Protein AF-A0A7S2UFY1-F1 (afdb_monomer)

Nearest PDB structures (foldseek):
  1pcx-assembly1_A  TM=8.346E-01  e=2.227E-25  Saccharomyces cerevisiae
  1pd0-assembly1_A  TM=8.517E-01  e=1.506E-24  Saccharomyces cerevisiae
  8bsh-assembly1_C  TM=8.234E-01  e=2.771E-25  Saccharomyces cerevisiae
  1pd1-assembly1_A  TM=8.363E-01  e=1.680E-24  Saccharomyces cerevisiae
  6zga-assembly1_F  TM=8.173E-01  e=5.008E-24  Saccharomyces cerevisiae S288C

Mean predicted aligned error: 8.71 Å

Secondary structure (DSSP, 8-state):
-HHHHHHHHHHHHHHHHHHHTT----EEEEEES-SS-PPP--HHHHHHHHHHTT--EEEEEE-TTS-TTS-EETTHHHHHHHHHHHHHHHS-EEEEEEEEEEE-TTEEEEEESSTT-SSEEE--TTT-SS-EEEEEEEETT----EEEEEPTT-SPP---TTS--PPPEEEEEEEEEEEETTS-EEEEEEEEEEE--SSHHHHHHT--HHHHHHHHHHHHHHHHHH--STTHHHHHHHHHHHHHHHHHHHHHHHSGGGGS-TTS----GGGTTHHHHHHHHHHSTTTPPPPP--TT----SPPPPPHHHHHHHHHHHHT--TTTTTTTTS-EEEE-SS--TTTT-EEPPPPP-------S---HHHHHHHHHHT--EEPPPPEEPSSGGG--TT-EEEEE-SS-EEEEE-TT--HHHHHHHEEE---TT--S---EEEE-SSSHHHHHHHHHHHHHHH---S--SSS-----SS-PPEEEEEGGG--TT---HHHHHIIIII--SS--SSS--HHHHHHHHHHHH-

pLDDT: mean 83.51, std 14.77, range [32.06, 97.94]

Sequence (526 aa):
SKEDEMAGSFYATLGTECAQARVVMDIVVTTPSSSYRTTFLDVATLAELCRITCGKFKWLQSDAGCHRSLPCLANTHSQQLTEELLRSAVTFSGADAILKVRCSSGMQVKSFLPKVSPGVCVDNSLTMDSPELELSCVTAETCIPVILDHRVGGIPKRKDASGDYPDPMVYFQSALLYTTRWGQRRVRVTTLGIRTASTVSNVFRSADFGAITTLMTRRSIEMLSTSRDDGALTLARDSAVQHCTNLLASYRTRTAAKSSPSGQLILPEGLQLLPLFCMSLRKSPMFRQSMRQNASGIRTGRPSITADERAFYLHYGSLVSPAMAMAYVHPNVFDITKLHTKDGEWQTPQSQPQSHTHSASQSMQETAIMESALQPYVHLPKRTHPSISCLEDDGIYIIDDGLSLFLYIGKDCSEEARAELLEPFVPKDSSEESSLWVLSKGSDYGQRVHNMVDQLRLYSSLPSSTTSRVGRPTFPPLLLVDKRSIGPDVTDWKNNHINEVCMVDDASNEDRGYVEFLCALHRSIK

Foldseek 3Di:
DVVVVVLLVVLLVVLQVCLVVLHADADEAEFEPDDPDTDDDPLLSVLLSNQQQVHYYHYQYHPPCPPLLAFKAPCLRVVQVVVFVVCVVPFWKFAFKKKDKDKPPQKAWPDWPDCSHRHDWACPVPDDRHIMGTHSMDTLLFDIDIDMDTDPVGDDFDQDPVRDGDQDKMKMKMWMFTATPVRDTDIDIDMDIDGDDPAPLVVLQPDAPLSVLLRLLRVLLSQLVPDPDPCSLVCSLVVLLVVVLVVQLCCCPRDPVVPDDLPDRDDRPNCPCSLVLSLLSCLALQRDDFDDQDPVNDPPFAHGRDPNRNSVLSSCSNSDGSLLSCLQRAKWKAWLLDDDPQQLDKDFDDDDPPPDDDDDDQDPQNVLLVVLQRDIARHHHDTDGLAPVPDDQQTWIWIRSLQAIETEGHQNHDPVLVCLQWDQDDDPPDPDRGSHIHGDPPHPSSSSVVSVLVNLQQRDPGRGRPRDRSGRPGRHRYTYDYVNSADPPRDDVVVSCSNRRHSSQPDGPPGHHSVVSVVVSSVSSD

Organism: NCBI:txid420275

InterPro domains:
  IPR006900 Sec23/Sec24, helical domain [PF04815] (208-315)
  IPR012990 Sec23/Sec24, beta-sandwich [PF08033] (95-196)
  IPR029006 ADF-H/Gelsolin-like domain superfamily [G3DSA:3.40.20.10] (367-485)
  IPR036175 Sec23/Sec24 helical domain superfamily [SSF81811] (208-325)
  IPR036180 Gelsolin-like domain superfamily [SSF82754] (372-525)
  IPR036465 von Willebrand factor A-like domain superfamily [G3DSA:3.40.50.410] (3-63)
  IPR050550 SEC23/SEC24 family, SEC24 subfamily [PTHR13803] (7-525)

Radius of gyration: 25.25 Å; Cα contacts (8 Å, |Δi|>4): 888; chains: 1; bounding box: 56×60×79 Å

Structure (mmCIF, N/CA/C/O backbone):
data_AF-A0A7S2UFY1-F1
#
_entry.id   AF-A0A7S2UFY1-F1
#
loop_
_atom_site.group_PDB
_atom_site.id
_atom_site.type_symbol
_atom_site.label_atom_id
_atom_site.label_alt_id
_atom_site.label_comp_id
_atom_site.label_asym_id
_atom_site.label_entity_id
_atom_site.label_seq_id
_atom_site.pdbx_PDB_ins_code
_atom_sit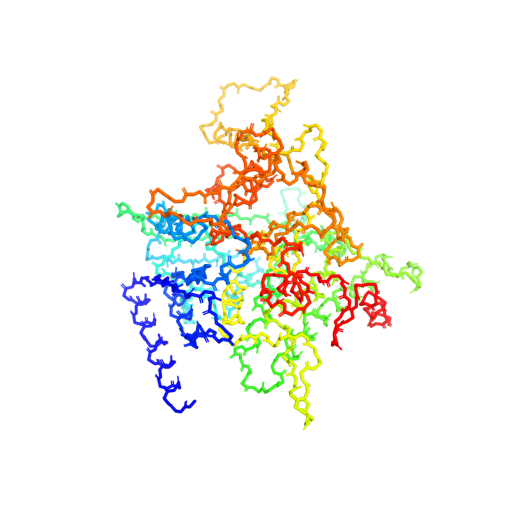e.Cartn_x
_atom_site.Cartn_y
_atom_site.Cartn_z
_atom_site.occupancy
_atom_site.B_iso_or_equiv
_atom_site.auth_seq_id
_atom_site.auth_comp_id
_atom_site.auth_asym_id
_atom_site.auth_atom_id
_atom_site.pdbx_PDB_model_num
ATOM 1 N N . SER A 1 1 ? 18.281 -17.855 16.725 1.00 71.12 1 SER A N 1
ATOM 2 C CA . SER A 1 1 ? 18.954 -19.037 17.305 1.00 71.12 1 SER A CA 1
ATOM 3 C C . SER A 1 1 ? 19.341 -19.985 16.165 1.00 71.12 1 SER A C 1
ATOM 5 O O . SER A 1 1 ? 18.921 -19.740 15.039 1.00 71.12 1 SER A O 1
ATOM 7 N N . LYS A 1 2 ? 20.138 -21.045 16.397 1.00 75.44 2 LYS A N 1
ATOM 8 C CA . LYS A 1 2 ? 20.368 -22.073 15.353 1.00 75.44 2 LYS A CA 1
ATOM 9 C C . LYS A 1 2 ? 19.072 -22.800 14.969 1.00 75.44 2 LYS A C 1
ATOM 11 O O . LYS A 1 2 ? 18.920 -23.200 13.824 1.00 75.44 2 LYS A O 1
ATOM 16 N N . GLU A 1 3 ? 18.154 -22.959 15.920 1.00 78.69 3 GLU A N 1
ATOM 17 C CA . GLU A 1 3 ? 16.839 -23.566 15.691 1.00 78.69 3 GLU A CA 1
ATOM 18 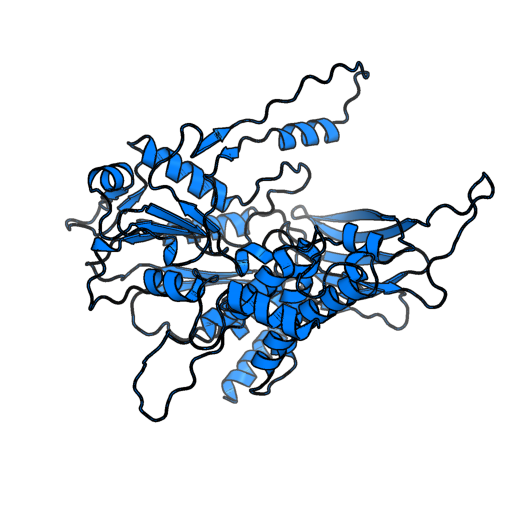C C . GLU A 1 3 ? 15.982 -22.696 14.768 1.00 78.69 3 GLU A C 1
ATOM 20 O O . GLU A 1 3 ? 15.413 -23.220 13.817 1.00 78.69 3 GLU A O 1
ATOM 25 N N . ASP A 1 4 ? 15.988 -21.374 14.962 1.00 77.75 4 ASP A N 1
ATOM 26 C CA . ASP A 1 4 ? 15.252 -20.433 14.103 1.00 77.75 4 ASP A CA 1
ATOM 27 C C . ASP A 1 4 ? 15.802 -20.443 12.667 1.00 77.75 4 ASP A C 1
ATOM 29 O O . ASP A 1 4 ? 15.047 -20.384 11.702 1.00 77.75 4 ASP A O 1
ATOM 33 N N . GLU A 1 5 ? 17.124 -20.562 12.504 1.00 80.31 5 GLU A N 1
ATOM 34 C CA . GLU A 1 5 ? 17.751 -20.661 11.180 1.00 80.31 5 GLU A CA 1
ATOM 35 C C . GLU A 1 5 ? 17.405 -21.988 10.484 1.00 80.31 5 GLU A C 1
ATOM 37 O O . GLU A 1 5 ? 17.118 -22.003 9.284 1.00 80.31 5 GLU A O 1
ATOM 42 N N . MET A 1 6 ? 17.361 -23.096 11.233 1.00 86.12 6 MET A N 1
ATOM 43 C CA . MET A 1 6 ? 16.893 -24.385 10.712 1.00 86.12 6 MET A CA 1
ATOM 44 C C . MET A 1 6 ? 15.412 -24.336 10.323 1.00 86.12 6 MET A C 1
ATOM 46 O O . MET A 1 6 ? 15.059 -24.833 9.254 1.00 86.12 6 MET A O 1
ATOM 50 N N . ALA A 1 7 ? 14.559 -23.716 11.144 1.00 84.00 7 ALA A N 1
ATOM 51 C CA . ALA A 1 7 ? 13.141 -23.543 10.848 1.00 84.00 7 ALA A CA 1
ATOM 52 C C . ALA A 1 7 ? 12.939 -22.691 9.586 1.00 84.00 7 ALA A C 1
ATOM 54 O O . ALA A 1 7 ? 12.259 -23.125 8.657 1.00 84.00 7 ALA A O 1
ATOM 55 N N . GLY A 1 8 ? 13.595 -21.530 9.495 1.00 85.31 8 GLY A N 1
ATOM 56 C CA . GLY A 1 8 ? 13.540 -20.675 8.308 1.00 85.31 8 GLY A CA 1
ATOM 57 C C . GLY A 1 8 ? 13.993 -21.400 7.035 1.00 85.31 8 GLY A C 1
ATOM 58 O O . GLY A 1 8 ? 13.327 -21.323 6.003 1.00 85.31 8 GLY A O 1
ATOM 59 N N . SER A 1 9 ? 15.079 -22.176 7.118 1.00 87.62 9 SER A N 1
ATOM 60 C CA . SER A 1 9 ? 15.572 -23.000 6.004 1.00 87.62 9 SER A CA 1
ATOM 61 C C . SER A 1 9 ? 14.579 -24.096 5.593 1.00 87.62 9 SER A C 1
ATOM 63 O O . SER A 1 9 ? 14.335 -24.302 4.400 1.00 87.62 9 SER A O 1
ATOM 65 N N . PHE A 1 10 ? 13.954 -24.764 6.568 1.00 93.44 10 PHE A N 1
ATOM 66 C CA . PHE A 1 10 ? 12.916 -25.762 6.319 1.00 93.44 10 PHE A CA 1
ATOM 67 C C . PHE A 1 10 ? 11.737 -25.160 5.545 1.00 93.44 10 PHE A C 1
ATOM 69 O O . PHE A 1 10 ? 11.362 -25.691 4.503 1.00 93.44 10 PHE A O 1
ATOM 76 N N . TYR A 1 11 ? 11.194 -24.024 5.995 1.00 91.75 11 TYR A N 1
ATOM 77 C CA . TYR A 1 11 ? 10.049 -23.389 5.334 1.00 91.75 11 TYR A CA 1
ATOM 78 C C . TYR A 1 11 ? 10.388 -22.819 3.953 1.00 91.75 11 TYR A C 1
ATOM 80 O O . TYR A 1 11 ? 9.567 -22.913 3.041 1.00 91.75 11 TYR A O 1
ATOM 88 N N . ALA A 1 12 ? 11.599 -22.291 3.755 1.00 87.44 12 ALA A N 1
ATOM 89 C CA . ALA A 1 12 ? 12.063 -21.865 2.434 1.00 87.44 12 ALA A CA 1
ATOM 90 C C . ALA A 1 12 ? 12.179 -23.051 1.455 1.00 87.44 12 ALA A C 1
ATOM 92 O O . ALA A 1 12 ? 11.774 -22.953 0.291 1.00 87.44 12 ALA A O 1
ATOM 93 N N . THR A 1 13 ? 12.685 -24.190 1.939 1.00 91.62 13 THR A N 1
ATOM 94 C CA . THR A 1 13 ? 12.785 -25.433 1.158 1.00 91.62 13 THR A CA 1
ATOM 95 C C . THR A 1 13 ? 11.396 -25.967 0.818 1.00 91.62 13 THR A C 1
ATOM 97 O O . THR A 1 13 ? 11.092 -26.165 -0.357 1.00 91.62 13 THR A O 1
ATOM 100 N N . LEU A 1 14 ? 10.511 -26.074 1.815 1.00 93.88 14 LEU A N 1
ATOM 101 C CA . LEU A 1 14 ? 9.118 -26.486 1.633 1.00 93.88 14 LEU A CA 1
ATOM 102 C C . LEU A 1 14 ? 8.387 -25.588 0.629 1.00 93.88 14 LEU A C 1
ATOM 104 O O . LEU A 1 14 ? 7.669 -26.085 -0.235 1.00 93.88 14 LEU A O 1
ATOM 108 N N . GLY A 1 15 ? 8.578 -24.269 0.712 1.00 91.12 15 GLY A N 1
ATOM 109 C CA . GLY A 1 15 ? 7.990 -23.322 -0.233 1.00 91.12 15 GLY A CA 1
ATOM 110 C C . GLY A 1 15 ? 8.458 -23.561 -1.664 1.00 91.12 15 GLY A C 1
ATOM 111 O O . GLY A 1 15 ? 7.644 -23.535 -2.585 1.00 91.12 15 GLY A O 1
ATOM 112 N N . THR A 1 16 ? 9.745 -23.858 -1.847 1.00 89.12 16 THR A N 1
ATOM 113 C CA . THR A 1 16 ? 10.322 -24.176 -3.161 1.00 89.12 16 THR A CA 1
ATOM 114 C C . THR A 1 16 ? 9.762 -25.486 -3.719 1.00 89.12 16 THR A C 1
ATOM 116 O O . THR A 1 16 ? 9.344 -25.527 -4.875 1.00 89.12 16 THR A O 1
ATOM 119 N N . GLU A 1 17 ? 9.683 -26.537 -2.900 1.00 93.00 17 GLU A N 1
ATOM 120 C CA . GLU A 1 17 ? 9.090 -27.828 -3.278 1.00 93.00 17 GLU A CA 1
ATOM 121 C C . GLU A 1 17 ? 7.604 -27.684 -3.637 1.00 93.00 17 GLU A C 1
ATOM 123 O O . GLU A 1 17 ? 7.153 -28.181 -4.671 1.00 93.00 17 GLU A O 1
ATOM 128 N N . CYS A 1 18 ? 6.845 -26.930 -2.836 1.00 93.44 18 CYS A N 1
ATOM 129 C CA . CYS A 1 18 ? 5.445 -26.621 -3.113 1.00 93.44 18 CYS A CA 1
ATOM 130 C C . CYS A 1 18 ? 5.294 -25.849 -4.427 1.00 93.44 18 CYS A C 1
ATOM 132 O O . CYS A 1 18 ? 4.435 -26.188 -5.238 1.00 93.44 18 CYS A O 1
ATOM 134 N N . ALA A 1 19 ? 6.141 -24.847 -4.675 1.00 89.44 19 ALA A N 1
ATOM 135 C CA . ALA A 1 19 ? 6.107 -24.076 -5.913 1.00 89.44 19 ALA A CA 1
ATOM 136 C C . ALA A 1 19 ? 6.390 -24.943 -7.153 1.00 89.44 19 ALA A C 1
ATOM 138 O O . ALA A 1 19 ? 5.696 -24.817 -8.165 1.00 89.44 19 ALA A O 1
ATOM 139 N N . GLN A 1 20 ? 7.346 -25.873 -7.062 1.00 89.38 20 GLN A N 1
ATOM 140 C CA . GLN A 1 20 ? 7.629 -26.856 -8.117 1.00 89.38 20 GLN A CA 1
ATOM 141 C C . GLN A 1 20 ? 6.455 -27.816 -8.338 1.00 89.38 20 GLN A C 1
ATOM 143 O O . GLN A 1 20 ? 6.108 -28.123 -9.477 1.00 89.38 20 GLN A O 1
ATOM 148 N N . ALA A 1 21 ? 5.791 -28.233 -7.260 1.00 92.69 21 ALA A N 1
ATOM 149 C CA . ALA A 1 21 ? 4.595 -29.070 -7.304 1.00 92.69 21 ALA A CA 1
ATOM 150 C C . ALA A 1 21 ? 3.307 -28.301 -7.670 1.00 92.69 21 ALA A C 1
ATOM 152 O O . ALA A 1 21 ? 2.229 -28.895 -7.690 1.00 92.69 21 ALA A O 1
ATOM 153 N N . ARG A 1 22 ? 3.396 -26.992 -7.957 1.00 91.75 22 ARG A N 1
ATOM 154 C CA . ARG A 1 22 ? 2.255 -26.093 -8.229 1.00 91.75 22 ARG A CA 1
ATOM 155 C C . ARG A 1 22 ? 1.227 -26.045 -7.090 1.00 91.75 22 ARG A C 1
ATOM 157 O O . ARG A 1 22 ? 0.032 -25.864 -7.321 1.00 91.75 22 ARG A O 1
ATOM 164 N N . VAL A 1 23 ? 1.705 -26.170 -5.856 1.00 93.44 23 VAL A N 1
ATOM 165 C CA . VAL A 1 23 ? 0.931 -26.039 -4.619 1.00 93.44 23 VAL A CA 1
ATOM 166 C C . VAL A 1 23 ? 1.014 -24.599 -4.109 1.00 93.44 23 VAL A C 1
ATOM 168 O O . VAL A 1 23 ? 2.062 -23.954 -4.176 1.00 93.44 23 VAL A O 1
ATOM 171 N N . VAL A 1 24 ? -0.116 -24.103 -3.605 1.00 92.69 24 VAL A N 1
ATOM 172 C CA . VAL A 1 24 ? -0.292 -22.761 -3.035 1.00 92.69 24 VAL A CA 1
ATOM 173 C C . VAL A 1 24 ? -0.599 -22.904 -1.550 1.00 92.69 24 VAL A C 1
ATOM 175 O O . VAL A 1 24 ? -1.444 -23.725 -1.193 1.00 92.69 24 VAL A O 1
ATOM 178 N N . MET A 1 25 ? 0.049 -22.105 -0.702 1.00 92.94 25 MET A N 1
ATOM 179 C CA . MET A 1 25 ? -0.190 -22.102 0.742 1.00 92.94 25 MET A CA 1
ATOM 180 C C . MET A 1 25 ? -0.804 -20.774 1.187 1.00 92.94 25 MET A C 1
ATOM 182 O O . MET A 1 25 ? -0.148 -19.735 1.134 1.00 92.94 25 MET A O 1
ATOM 186 N N . ASP A 1 26 ? -2.047 -20.831 1.665 1.00 92.44 26 ASP A N 1
ATOM 187 C CA . ASP A 1 26 ? -2.702 -19.734 2.380 1.00 92.44 26 ASP A CA 1
ATOM 188 C C . ASP A 1 26 ? -2.664 -20.034 3.885 1.00 92.44 26 ASP A C 1
ATOM 190 O O . ASP A 1 26 ? -3.087 -21.108 4.318 1.00 92.44 26 ASP A O 1
ATOM 194 N N . ILE A 1 27 ? -2.190 -19.085 4.693 1.00 93.88 27 ILE A N 1
ATOM 195 C CA . ILE A 1 27 ? -2.135 -19.209 6.155 1.00 93.88 27 ILE A CA 1
ATOM 196 C C . ILE A 1 27 ? -3.019 -18.134 6.776 1.00 93.88 27 ILE A C 1
ATOM 198 O O . ILE A 1 27 ? -2.859 -16.947 6.497 1.00 93.88 27 ILE A O 1
ATOM 202 N N . VAL A 1 28 ? -3.927 -18.551 7.658 1.00 92.69 28 VAL A N 1
ATOM 203 C CA . VAL A 1 28 ? -4.749 -17.654 8.476 1.00 92.69 28 VAL A CA 1
ATOM 204 C C . VAL A 1 28 ? -4.402 -17.883 9.939 1.00 92.69 28 VAL A C 1
ATOM 206 O O . VAL A 1 28 ? -4.636 -18.967 10.469 1.00 92.69 28 VAL A O 1
ATOM 209 N N . VAL A 1 29 ? -3.847 -16.863 10.591 1.00 91.00 29 VAL A N 1
ATOM 210 C CA . VAL A 1 29 ? -3.517 -16.888 12.017 1.00 91.00 29 VAL A CA 1
ATOM 211 C C . VAL A 1 29 ? -4.477 -15.985 12.772 1.00 91.00 29 VAL A C 1
ATOM 213 O O . VAL A 1 29 ? -4.615 -14.807 12.446 1.00 91.00 29 VAL A O 1
ATOM 216 N N . THR A 1 30 ? -5.114 -16.529 13.804 1.00 87.44 30 THR A N 1
ATOM 217 C CA . THR A 1 30 ? -5.972 -15.776 14.722 1.00 87.44 30 THR A CA 1
ATOM 218 C C . THR A 1 30 ? -5.277 -15.635 16.069 1.00 87.44 30 THR A C 1
ATOM 220 O O . THR A 1 30 ? -4.948 -16.647 16.691 1.00 87.44 30 THR A O 1
ATOM 223 N N . THR A 1 31 ? -5.088 -14.411 16.554 1.00 83.25 31 THR A N 1
ATOM 224 C CA . THR A 1 31 ? -4.544 -14.162 17.899 1.00 83.25 31 THR A CA 1
ATOM 225 C C . THR A 1 31 ? -5.520 -13.358 18.742 1.00 83.25 31 THR A C 1
ATOM 227 O O . THR A 1 31 ? -6.131 -12.429 18.216 1.00 83.25 31 THR A O 1
ATOM 230 N N . PRO A 1 32 ? -5.653 -13.634 20.049 1.00 75.31 32 PRO A N 1
ATOM 231 C CA . PRO A 1 32 ? -6.373 -12.731 20.933 1.00 75.31 32 PRO A CA 1
ATOM 232 C C . PRO A 1 32 ? -5.629 -11.391 21.019 1.00 75.31 32 PRO A C 1
ATOM 234 O O . PRO A 1 32 ? -4.409 -11.348 21.151 1.00 75.31 32 PRO A O 1
ATOM 237 N N . SER A 1 33 ? -6.379 -10.296 20.975 1.00 64.44 33 SER A N 1
ATOM 238 C CA . SER A 1 33 ? -5.911 -8.935 21.239 1.00 64.44 33 SER A CA 1
ATOM 239 C C . SER A 1 33 ? -5.669 -8.705 22.735 1.00 64.44 33 SER A C 1
ATOM 241 O O . SER A 1 33 ? -5.077 -7.693 23.112 1.00 64.44 33 S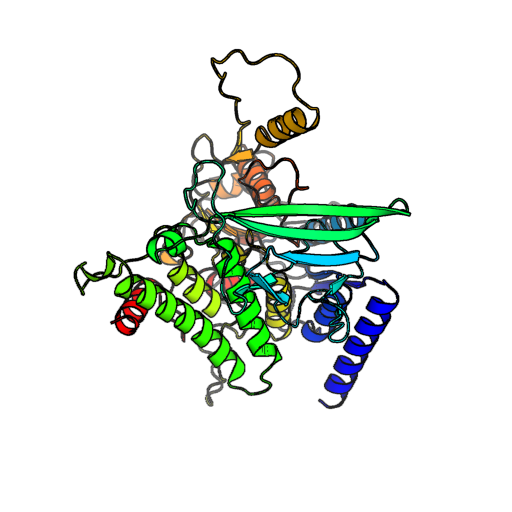ER A O 1
ATOM 243 N N . SER A 1 34 ? -6.143 -9.608 23.603 1.00 50.75 34 SER A N 1
ATOM 244 C CA . SER A 1 34 ? -5.975 -9.491 25.046 1.00 50.75 34 SER A CA 1
ATOM 245 C C . SER A 1 34 ? -4.596 -9.974 25.473 1.00 50.75 34 SER A C 1
ATOM 247 O O . SER A 1 34 ? -4.315 -11.173 25.402 1.00 50.75 34 SER A O 1
ATOM 249 N N . SER A 1 35 ? -3.805 -9.041 25.996 1.00 47.47 35 SER A N 1
ATOM 250 C CA . SER A 1 35 ? -2.604 -9.192 26.831 1.00 47.47 35 SER A CA 1
ATOM 251 C C . SER A 1 35 ? -1.398 -8.493 26.224 1.00 47.47 35 SER A C 1
ATOM 253 O O . SER A 1 35 ? -1.102 -8.608 25.042 1.00 47.47 35 SER A O 1
ATOM 255 N N . TYR A 1 36 ? -0.660 -7.828 27.109 1.00 46.97 36 TYR A N 1
ATOM 256 C CA . TYR A 1 36 ? 0.597 -7.092 26.944 1.00 46.97 36 TYR A CA 1
ATOM 257 C C . TYR A 1 36 ? 1.738 -7.809 26.182 1.00 46.97 36 TYR A C 1
ATOM 259 O O . TYR A 1 36 ? 2.848 -7.278 26.113 1.00 46.97 36 TYR A O 1
ATOM 267 N N . ARG A 1 37 ? 1.505 -9.008 25.637 1.00 50.41 37 ARG A N 1
ATOM 268 C CA . ARG A 1 37 ? 2.393 -9.750 24.741 1.00 50.41 37 ARG A CA 1
ATOM 269 C C . ARG A 1 37 ? 1.539 -10.569 23.778 1.00 50.41 37 ARG A C 1
ATOM 271 O O . ARG A 1 37 ? 0.913 -11.539 24.197 1.00 50.41 37 ARG A O 1
ATOM 278 N N . THR A 1 38 ? 1.556 -10.217 22.497 1.00 59.25 38 THR A N 1
ATOM 279 C CA . THR A 1 38 ? 1.256 -11.201 21.459 1.00 59.25 38 THR A CA 1
ATOM 280 C C . THR A 1 38 ? 2.284 -12.323 21.597 1.00 59.25 38 THR A C 1
ATOM 282 O O . THR A 1 38 ? 3.482 -12.070 21.765 1.00 59.25 38 THR A O 1
ATOM 285 N N . THR A 1 39 ? 1.827 -13.574 21.623 1.00 73.25 39 THR A N 1
ATOM 286 C CA . THR A 1 39 ? 2.746 -14.707 21.498 1.00 73.25 39 THR A CA 1
ATOM 287 C C . THR A 1 39 ? 3.491 -14.538 20.183 1.00 73.25 39 THR A C 1
ATOM 289 O O . THR A 1 39 ? 2.858 -14.270 19.166 1.00 73.25 39 THR A O 1
ATOM 292 N N . PHE A 1 40 ? 4.818 -14.654 20.219 1.00 84.75 40 PHE A N 1
ATOM 293 C CA . PHE A 1 40 ? 5.636 -14.568 19.015 1.00 84.75 40 PHE A CA 1
ATOM 294 C C . PHE A 1 40 ? 5.178 -15.628 18.006 1.00 84.75 40 PHE A C 1
ATOM 296 O O . PHE A 1 40 ? 5.108 -16.809 18.351 1.00 84.75 40 PHE A O 1
ATOM 303 N N . LEU A 1 41 ? 4.820 -15.190 16.800 1.00 88.31 41 LEU A N 1
ATOM 304 C CA . LEU A 1 41 ? 4.253 -16.036 15.745 1.00 88.31 41 LEU A CA 1
ATOM 305 C C . LEU A 1 41 ? 5.281 -16.450 14.692 1.00 88.31 41 LEU A C 1
ATOM 307 O O . LEU A 1 41 ? 5.020 -17.380 13.934 1.00 88.31 41 LEU A O 1
ATOM 311 N N . ASP A 1 42 ? 6.404 -15.737 14.622 1.00 90.56 42 ASP A N 1
ATOM 312 C CA . ASP A 1 42 ? 7.354 -15.810 13.515 1.00 90.56 42 ASP A CA 1
ATOM 313 C C . ASP A 1 42 ? 6.684 -15.570 12.148 1.00 90.56 42 ASP A C 1
ATOM 315 O O . ASP A 1 42 ? 6.778 -16.359 11.201 1.00 90.56 42 ASP A O 1
ATOM 319 N N . VAL A 1 43 ? 5.976 -14.438 12.042 1.00 92.69 43 VAL A N 1
ATOM 320 C CA . VAL A 1 43 ? 5.288 -14.027 10.807 1.00 92.69 43 VAL A CA 1
ATOM 321 C C . VAL A 1 43 ? 6.255 -13.961 9.626 1.00 92.69 43 VAL A C 1
ATOM 323 O O . VAL A 1 43 ? 5.858 -14.273 8.508 1.00 92.69 43 VAL A O 1
ATOM 326 N N . ALA A 1 44 ? 7.519 -13.591 9.851 1.00 90.75 44 ALA A N 1
ATOM 327 C CA . ALA A 1 44 ? 8.520 -13.489 8.791 1.00 90.75 44 ALA A CA 1
ATOM 328 C C . ALA A 1 44 ? 8.690 -14.816 8.036 1.00 90.75 44 ALA A C 1
ATOM 330 O O . ALA A 1 44 ? 8.660 -14.829 6.805 1.00 90.75 44 ALA A O 1
ATOM 331 N N . THR A 1 45 ? 8.794 -15.926 8.765 1.00 91.19 45 THR A N 1
ATOM 332 C CA . THR A 1 45 ? 8.959 -17.262 8.186 1.00 91.19 45 THR A CA 1
ATOM 333 C C . THR A 1 45 ? 7.677 -17.758 7.509 1.00 91.19 45 THR A C 1
ATOM 335 O O . THR A 1 45 ? 7.709 -18.237 6.373 1.00 91.19 45 THR A O 1
ATOM 338 N N . LEU A 1 46 ? 6.521 -17.608 8.165 1.00 93.25 46 LEU A N 1
ATOM 339 C CA . LEU A 1 46 ? 5.237 -18.088 7.632 1.00 93.25 46 LEU A CA 1
ATOM 340 C C . LEU A 1 46 ? 4.772 -17.292 6.401 1.00 93.25 46 LEU A C 1
ATOM 342 O O . LEU A 1 46 ? 4.245 -17.859 5.438 1.00 93.25 46 LEU A O 1
ATOM 346 N N . ALA A 1 47 ? 4.976 -15.976 6.412 1.00 92.00 47 ALA A N 1
ATOM 347 C CA . ALA A 1 47 ? 4.612 -15.104 5.304 1.00 92.00 47 ALA A CA 1
ATOM 348 C C . ALA A 1 47 ? 5.495 -15.346 4.071 1.00 92.00 47 ALA A C 1
ATOM 350 O O . ALA A 1 47 ? 5.018 -15.218 2.941 1.00 92.00 47 ALA A O 1
ATOM 351 N N . GLU A 1 48 ? 6.754 -15.742 4.274 1.00 89.12 48 GLU A N 1
ATOM 352 C CA . GLU A 1 48 ? 7.666 -16.114 3.193 1.00 89.12 48 GLU A CA 1
ATOM 353 C C . GLU A 1 48 ? 7.215 -17.393 2.473 1.00 89.12 48 GLU A C 1
ATOM 355 O O . GLU A 1 48 ? 7.198 -17.427 1.241 1.00 89.12 48 GLU A O 1
ATOM 360 N N . LEU A 1 49 ? 6.744 -18.407 3.211 1.00 92.00 49 LEU A N 1
ATOM 361 C CA . LEU A 1 49 ? 6.150 -19.614 2.620 1.00 92.00 49 LEU A CA 1
ATOM 362 C C . LEU A 1 49 ? 4.953 -19.271 1.715 1.00 92.00 49 LEU A C 1
ATOM 364 O O . LEU A 1 49 ? 4.865 -19.748 0.577 1.00 92.00 49 LEU A O 1
ATOM 368 N N . CYS A 1 50 ? 4.048 -18.416 2.200 1.00 92.56 50 CYS A N 1
ATOM 369 C CA . CYS A 1 50 ? 2.898 -17.955 1.418 1.00 92.56 50 CYS A CA 1
ATOM 370 C C . CYS A 1 50 ? 3.365 -17.209 0.160 1.00 92.56 50 CYS A C 1
ATOM 372 O O . CYS A 1 50 ? 2.892 -17.471 -0.943 1.00 92.56 50 CYS A O 1
ATOM 374 N N . ARG A 1 51 ? 4.356 -16.322 0.298 1.00 90.25 51 ARG A N 1
ATOM 375 C CA . ARG A 1 51 ? 4.890 -15.521 -0.808 1.00 90.25 51 ARG A CA 1
ATOM 376 C C . ARG A 1 51 ? 5.501 -16.383 -1.919 1.00 90.25 51 ARG A C 1
ATOM 378 O O . ARG A 1 51 ? 5.175 -16.169 -3.088 1.00 90.25 51 ARG A O 1
ATOM 385 N N . ILE A 1 52 ? 6.358 -17.352 -1.577 1.00 88.19 52 ILE A N 1
ATOM 386 C CA . ILE A 1 52 ? 7.010 -18.250 -2.552 1.00 88.19 52 ILE A CA 1
ATOM 387 C C . ILE A 1 52 ? 5.956 -19.051 -3.327 1.00 88.19 52 ILE A C 1
ATOM 389 O O . ILE A 1 52 ? 6.017 -19.154 -4.551 1.00 88.19 52 ILE A O 1
ATOM 393 N N . THR A 1 53 ? 4.942 -19.553 -2.625 1.00 91.50 53 THR A N 1
ATOM 394 C CA . THR A 1 53 ? 3.869 -20.374 -3.206 1.00 91.50 53 THR A CA 1
ATOM 395 C C . THR A 1 53 ? 2.739 -19.560 -3.850 1.00 91.50 53 THR A C 1
ATOM 397 O O . THR A 1 53 ? 1.756 -20.137 -4.311 1.00 91.50 53 THR A O 1
ATOM 400 N N . CYS A 1 54 ? 2.877 -18.230 -3.942 1.00 91.69 54 CYS A N 1
ATOM 401 C CA . CYS A 1 54 ? 1.865 -17.301 -4.469 1.00 91.69 54 CYS A CA 1
ATOM 402 C C . CYS A 1 54 ? 0.532 -17.290 -3.687 1.00 91.69 54 CYS A C 1
ATOM 404 O O . CYS A 1 54 ? -0.499 -16.906 -4.243 1.00 91.69 54 CYS A O 1
ATOM 406 N N . GLY A 1 55 ? 0.547 -17.726 -2.428 1.00 90.44 55 GLY A N 1
ATOM 407 C CA . GLY A 1 55 ? -0.591 -17.683 -1.514 1.00 90.44 55 GLY A CA 1
ATOM 408 C C . GLY A 1 55 ? -0.620 -16.425 -0.645 1.00 90.44 55 GLY A C 1
ATOM 409 O O . GLY A 1 55 ? 0.076 -15.439 -0.908 1.00 90.44 55 GLY A O 1
ATOM 410 N N . LYS A 1 56 ? -1.458 -16.447 0.392 1.00 88.94 56 LYS A N 1
ATOM 411 C CA . LYS A 1 56 ? -1.771 -15.297 1.250 1.00 88.94 56 LYS A CA 1
ATOM 412 C C . LYS A 1 56 ? -1.504 -15.588 2.723 1.00 88.94 56 LYS A C 1
ATOM 414 O O . LYS A 1 56 ? -1.989 -16.582 3.256 1.00 88.94 56 LYS A O 1
ATOM 419 N N . PHE A 1 57 ? -0.829 -14.662 3.404 1.00 92.81 57 PHE A N 1
ATOM 420 C CA . PHE A 1 57 ? -0.696 -14.679 4.860 1.00 92.81 57 PHE A CA 1
ATOM 421 C C . PHE A 1 57 ? -1.664 -13.684 5.507 1.00 92.81 57 PHE A C 1
ATOM 423 O O . PHE A 1 57 ? -1.557 -12.476 5.296 1.00 92.81 57 PHE A O 1
ATOM 430 N N . LYS A 1 58 ? -2.605 -14.168 6.317 1.00 91.38 58 LYS A N 1
ATOM 431 C CA . LYS A 1 58 ? -3.632 -13.350 6.974 1.00 91.38 58 LYS A CA 1
ATOM 432 C C . LYS A 1 58 ? -3.457 -13.420 8.481 1.00 91.38 58 LYS A C 1
ATOM 434 O O . LYS A 1 58 ? -3.456 -14.508 9.052 1.00 91.38 58 LYS A O 1
ATOM 439 N N . TRP A 1 59 ? -3.359 -12.260 9.119 1.00 90.44 59 TRP A N 1
ATOM 440 C CA . TRP A 1 59 ? -3.295 -12.150 10.570 1.00 90.44 59 TRP A CA 1
ATOM 441 C C . TRP A 1 59 ? -4.536 -11.425 11.081 1.00 90.44 59 TRP A C 1
ATOM 443 O O . TRP A 1 59 ? -4.755 -10.253 10.790 1.00 90.44 59 TRP A O 1
ATOM 453 N N . LEU A 1 60 ? -5.364 -12.165 11.809 1.00 88.62 60 LEU A N 1
ATOM 454 C CA . LEU A 1 60 ? -6.626 -11.720 12.376 1.00 88.62 60 LEU A CA 1
ATOM 455 C C . LEU A 1 60 ? -6.446 -11.538 13.882 1.00 88.62 60 LEU A C 1
ATOM 457 O O . LEU A 1 60 ? -6.171 -12.495 14.610 1.00 88.62 60 LEU A O 1
ATOM 461 N N . GLN A 1 61 ? -6.601 -10.311 14.360 1.00 79.38 61 GLN A N 1
ATOM 462 C CA . GLN A 1 61 ? -6.590 -10.027 15.789 1.00 79.38 61 GLN A CA 1
ATOM 463 C C . GLN A 1 61 ? -8.029 -10.047 16.305 1.00 79.38 61 GLN A C 1
ATOM 465 O O . GLN A 1 61 ? -8.906 -9.351 15.799 1.00 79.38 61 GLN A O 1
ATOM 470 N N . SER A 1 62 ? -8.291 -10.906 17.284 1.00 73.25 62 SER A N 1
ATOM 471 C CA . SER A 1 62 ? -9.598 -11.040 17.913 1.00 73.25 62 SER A CA 1
ATOM 472 C C . SER A 1 62 ? -9.683 -10.135 19.132 1.00 73.25 62 SER A C 1
ATOM 474 O O . SER A 1 62 ? -8.936 -10.330 20.085 1.00 73.25 62 SER A O 1
ATOM 476 N N . ASP A 1 63 ? -10.647 -9.219 19.169 1.00 64.88 63 ASP A N 1
ATOM 477 C CA . ASP A 1 63 ? -10.933 -8.349 20.323 1.00 64.88 63 ASP A CA 1
ATOM 478 C C . ASP A 1 63 ? -11.470 -9.117 21.560 1.00 64.88 63 ASP A C 1
ATOM 480 O O . ASP A 1 63 ? -11.949 -8.502 22.505 1.00 64.88 63 ASP A O 1
ATOM 484 N N . ALA A 1 64 ? -11.345 -10.455 21.613 1.00 49.84 64 ALA A N 1
ATOM 485 C CA . ALA A 1 64 ? -11.860 -11.365 22.650 1.00 49.84 64 ALA A CA 1
ATOM 486 C C . ALA A 1 64 ? -11.422 -11.082 24.108 1.00 49.84 64 ALA A C 1
ATOM 488 O O . ALA A 1 64 ? -11.759 -11.845 25.010 1.00 49.84 64 ALA A O 1
ATOM 489 N N . GLY A 1 65 ? -10.708 -9.990 24.367 1.00 48.94 65 GLY A N 1
ATOM 490 C CA . GLY A 1 65 ? -10.478 -9.498 25.716 1.00 48.94 65 GLY A CA 1
ATOM 491 C C . GLY A 1 65 ? -9.847 -8.112 25.769 1.00 48.94 65 GLY A C 1
ATOM 492 O O . GLY A 1 65 ? -8.989 -7.880 26.623 1.00 48.94 65 GLY A O 1
ATOM 493 N N . CYS A 1 66 ? -10.274 -7.163 24.921 1.00 46.97 66 CYS A N 1
ATOM 494 C CA . CYS A 1 66 ? -10.285 -5.786 25.425 1.00 46.97 66 CYS A CA 1
ATOM 495 C C . CYS A 1 66 ? -11.059 -5.836 26.750 1.00 46.97 66 CYS A C 1
ATOM 497 O O . CYS A 1 66 ? -12.104 -6.488 26.811 1.00 46.97 66 CYS A O 1
ATOM 499 N N . HIS A 1 67 ? -10.474 -5.307 27.834 1.00 49.09 67 HIS A N 1
ATOM 500 C CA . HIS A 1 67 ? -11.067 -5.353 29.174 1.00 49.09 67 HIS A CA 1
ATOM 501 C C . HIS A 1 67 ? -12.581 -5.146 29.076 1.00 49.09 67 HIS A C 1
ATOM 503 O O . HIS A 1 67 ? -13.006 -4.303 28.289 1.00 49.09 67 HIS A O 1
ATOM 509 N N . ARG A 1 68 ? -13.390 -5.848 29.887 1.00 54.56 68 ARG A N 1
ATOM 510 C CA . ARG A 1 68 ? -14.853 -5.635 29.970 1.00 54.56 68 ARG A CA 1
ATOM 511 C C . ARG A 1 68 ? -15.263 -4.143 30.002 1.00 54.56 68 ARG A C 1
ATOM 513 O O . ARG A 1 68 ? -16.407 -3.836 29.705 1.00 54.56 68 ARG A O 1
ATOM 520 N N . SER A 1 69 ? -14.341 -3.232 30.324 1.00 57.78 69 SER A N 1
ATOM 521 C CA . SER A 1 69 ? -14.476 -1.777 30.345 1.00 57.78 69 SER A CA 1
ATOM 522 C C . SER A 1 69 ? -14.319 -1.004 29.016 1.00 57.78 69 SER A C 1
ATOM 524 O O . SER A 1 69 ? -14.656 0.175 29.024 1.00 57.78 69 SER A O 1
ATOM 526 N N . LEU A 1 70 ? -13.783 -1.560 27.914 1.00 69.25 70 LEU A N 1
ATOM 527 C CA . LEU A 1 70 ? -13.586 -0.803 26.658 1.00 69.25 70 LEU A CA 1
ATOM 528 C C . LEU A 1 70 ? -14.612 -1.178 25.570 1.00 69.25 70 LEU A C 1
ATOM 530 O O . LEU A 1 70 ? -14.743 -2.362 25.252 1.00 69.25 70 LEU A O 1
ATOM 534 N N . PRO A 1 71 ? -15.286 -0.189 24.947 1.00 73.31 71 PRO A N 1
ATOM 535 C CA . PRO A 1 71 ? -16.145 -0.398 23.788 1.00 73.31 71 PRO A CA 1
ATOM 536 C C . PRO A 1 71 ? -15.423 -1.071 22.616 1.00 73.31 71 PRO A C 1
ATOM 538 O O . PRO A 1 71 ? -14.346 -0.640 22.200 1.00 73.31 71 PRO A O 1
ATOM 541 N N . CYS A 1 72 ? -16.041 -2.088 22.020 1.00 78.31 72 CYS A N 1
ATOM 542 C CA . CYS A 1 72 ? -15.610 -2.638 20.735 1.00 78.31 72 CYS A CA 1
ATOM 543 C C . CYS A 1 72 ? -16.808 -2.953 19.839 1.00 78.31 72 CYS A C 1
ATOM 545 O O . CYS A 1 72 ? -17.941 -3.070 20.309 1.00 78.31 72 CYS A O 1
ATOM 547 N N . LEU A 1 73 ? -16.562 -3.064 18.532 1.00 82.06 73 LEU A N 1
ATOM 548 C CA . LEU A 1 73 ? -17.613 -3.453 17.601 1.00 82.06 73 LEU A CA 1
ATOM 549 C C . LEU A 1 73 ? -17.829 -4.964 17.648 1.00 82.06 73 LEU A C 1
ATOM 551 O O . LEU A 1 73 ? -16.889 -5.757 17.565 1.00 82.06 73 LEU A O 1
ATOM 555 N N . ALA A 1 74 ? -19.089 -5.359 17.776 1.00 80.75 74 ALA A N 1
ATOM 556 C CA . ALA A 1 74 ? -19.483 -6.751 17.780 1.00 80.75 74 ALA A CA 1
ATOM 557 C C . ALA A 1 74 ? -19.184 -7.406 16.428 1.00 80.75 74 ALA A C 1
ATOM 559 O O . ALA A 1 74 ? -19.312 -6.793 15.370 1.00 80.75 74 ALA A O 1
ATOM 560 N N . ASN A 1 75 ? -18.856 -8.698 16.464 1.00 81.19 75 ASN A N 1
ATOM 561 C CA . ASN A 1 75 ? -18.660 -9.540 15.281 1.00 81.19 75 ASN A CA 1
ATOM 562 C C . ASN A 1 75 ? -17.534 -9.102 14.323 1.00 81.19 75 ASN A C 1
ATOM 564 O O . ASN A 1 75 ? -17.408 -9.700 13.259 1.00 81.19 75 ASN A O 1
ATOM 568 N N . THR A 1 76 ? -16.673 -8.136 14.671 1.00 84.94 76 THR A N 1
ATOM 569 C CA . THR A 1 76 ? -15.586 -7.692 13.776 1.00 84.94 76 THR A CA 1
ATOM 570 C C . THR A 1 76 ? -14.670 -8.847 13.363 1.00 84.94 76 THR A C 1
ATOM 572 O O . THR A 1 76 ? -14.424 -9.044 12.175 1.00 84.94 76 THR A O 1
ATOM 575 N N . HIS A 1 77 ? -14.216 -9.661 14.321 1.00 86.19 77 HIS A N 1
ATOM 576 C CA . HIS A 1 77 ? -13.344 -10.806 14.037 1.00 86.19 77 HIS A CA 1
ATOM 577 C C . HIS A 1 77 ? -14.044 -11.889 13.200 1.00 86.19 77 HIS A C 1
ATOM 579 O O . HIS A 1 77 ? -13.467 -12.401 12.242 1.00 86.19 77 HIS A O 1
ATOM 585 N N . SER A 1 78 ? -15.292 -12.241 13.534 1.00 87.69 78 SER A N 1
ATOM 586 C CA . SER A 1 78 ? -16.046 -13.258 12.789 1.00 87.69 78 SER A CA 1
ATOM 587 C C . SER A 1 78 ? -16.387 -12.789 11.375 1.00 87.69 78 SER A C 1
ATOM 589 O O . SER A 1 78 ? -16.286 -13.583 10.440 1.00 87.69 78 SER A O 1
ATOM 591 N N . GLN A 1 79 ? -16.712 -11.505 11.196 1.00 87.38 79 GLN A N 1
ATOM 592 C CA . GLN A 1 79 ? -16.892 -10.888 9.886 1.00 87.38 79 GLN A CA 1
ATOM 593 C C . GLN A 1 79 ? -15.594 -10.950 9.080 1.00 87.38 79 GLN A C 1
ATOM 595 O O . GLN A 1 79 ? -15.608 -11.448 7.960 1.00 87.38 79 GLN A O 1
ATOM 600 N N . GLN A 1 80 ? -14.472 -10.505 9.655 1.00 88.81 80 GLN A N 1
ATOM 601 C CA . GLN A 1 80 ? -13.183 -10.506 8.967 1.00 88.81 80 GLN A CA 1
ATOM 602 C C . GLN A 1 80 ? -12.777 -11.923 8.544 1.00 88.81 80 GLN A C 1
ATOM 604 O O . GLN A 1 80 ? -12.447 -12.136 7.382 1.00 88.81 80 GLN A O 1
ATOM 609 N N . LEU A 1 81 ? -12.873 -12.913 9.438 1.00 90.62 81 LEU A N 1
ATOM 610 C CA . LEU A 1 81 ? -12.587 -14.312 9.106 1.00 90.62 81 LEU A CA 1
ATOM 611 C C . LEU A 1 81 ? -13.494 -14.832 7.981 1.00 90.62 81 LEU A C 1
ATOM 613 O O . LEU A 1 81 ? -13.007 -15.450 7.037 1.00 90.62 81 LEU A O 1
ATOM 617 N N . THR A 1 82 ? -14.802 -14.573 8.069 1.00 89.31 82 THR A N 1
ATOM 618 C CA . THR A 1 82 ? -15.780 -15.023 7.067 1.00 89.31 82 THR A CA 1
ATOM 619 C C . THR A 1 82 ? -15.466 -14.431 5.699 1.00 89.31 82 THR A C 1
ATOM 621 O O . THR A 1 82 ? -15.355 -15.168 4.722 1.00 89.31 82 THR A O 1
ATOM 624 N N . GLU A 1 83 ? -15.261 -13.118 5.630 1.00 87.50 83 GLU A N 1
ATOM 625 C CA . GLU A 1 83 ? -14.941 -12.415 4.389 1.00 87.50 83 GLU A CA 1
ATOM 626 C C . GLU A 1 83 ? -13.606 -12.875 3.808 1.00 87.50 83 GLU A C 1
ATOM 628 O O . GLU A 1 83 ? -13.486 -13.090 2.604 1.00 87.50 83 GLU A O 1
ATOM 633 N N . GLU A 1 84 ? -12.603 -13.117 4.648 1.00 87.44 84 GLU A N 1
ATOM 634 C CA . GLU A 1 84 ? -11.318 -13.618 4.180 1.00 87.44 84 GLU A CA 1
ATOM 635 C C . GLU A 1 84 ? -11.405 -15.028 3.593 1.00 87.44 84 GLU A C 1
ATOM 637 O O . GLU A 1 84 ? -10.800 -15.299 2.550 1.00 87.44 84 GLU A O 1
ATOM 642 N N . LEU A 1 85 ? -12.157 -15.928 4.227 1.00 87.50 85 LEU A N 1
ATOM 643 C CA . LEU A 1 85 ? -12.381 -17.276 3.706 1.00 87.50 85 LEU A CA 1
ATOM 644 C C . LEU A 1 85 ? -13.210 -17.243 2.418 1.00 87.50 85 LEU A C 1
ATOM 646 O O . LEU A 1 85 ? -12.859 -17.922 1.450 1.00 87.50 85 LEU A O 1
ATOM 650 N N . LEU A 1 86 ? -14.255 -16.410 2.369 1.00 85.75 86 LEU A N 1
ATOM 651 C CA . LEU A 1 86 ? -15.061 -16.200 1.166 1.00 85.75 86 LEU A CA 1
ATOM 652 C C . LEU A 1 86 ? -14.190 -15.706 0.015 1.00 85.75 86 LEU A C 1
ATOM 654 O O . LEU A 1 86 ? -14.201 -16.318 -1.051 1.00 85.75 86 LEU A O 1
ATOM 658 N N . ARG A 1 87 ? -13.373 -14.669 0.232 1.00 82.50 87 ARG A N 1
ATOM 659 C CA . ARG A 1 87 ? -12.436 -14.155 -0.774 1.00 82.50 87 ARG A CA 1
ATOM 660 C C . ARG A 1 87 ? -11.509 -15.249 -1.287 1.00 82.50 87 ARG A C 1
ATOM 662 O O . ARG A 1 87 ? -11.390 -15.391 -2.501 1.00 82.50 87 ARG A O 1
ATOM 669 N N . SER A 1 88 ? -10.886 -16.040 -0.413 1.00 81.69 88 SER A N 1
ATOM 670 C CA . SER A 1 88 ? -10.012 -17.142 -0.848 1.00 81.69 88 SER A CA 1
ATOM 671 C C . SER A 1 88 ? -10.773 -18.205 -1.660 1.00 81.69 88 SER A C 1
ATOM 673 O O . SER A 1 88 ? -10.243 -18.703 -2.649 1.00 81.69 88 SER A O 1
ATOM 675 N N . ALA A 1 89 ? -12.031 -18.503 -1.320 1.00 81.94 89 ALA A N 1
ATOM 676 C CA . ALA A 1 89 ? -12.838 -19.504 -2.022 1.00 81.94 89 ALA A CA 1
ATOM 677 C C . ALA A 1 89 ? -13.389 -19.034 -3.384 1.00 81.94 89 ALA A C 1
ATOM 679 O O . ALA A 1 89 ? -13.539 -19.842 -4.306 1.00 81.94 89 ALA A O 1
ATOM 680 N N . VAL A 1 90 ? -13.728 -17.746 -3.517 1.00 81.69 90 VAL A N 1
ATOM 681 C CA . VAL A 1 90 ? -14.451 -17.218 -4.691 1.00 81.69 90 VAL A CA 1
ATOM 682 C C . VAL A 1 90 ? -13.575 -16.444 -5.672 1.00 81.69 90 VAL A C 1
ATOM 684 O O . VAL A 1 90 ? -13.998 -16.224 -6.808 1.00 81.69 90 VAL A O 1
ATOM 687 N N . THR A 1 91 ? -12.369 -16.030 -5.269 1.00 79.94 91 THR A N 1
ATOM 688 C CA . THR A 1 91 ? -11.471 -15.254 -6.137 1.00 79.94 91 THR A CA 1
ATOM 689 C C . THR A 1 91 ? -11.147 -16.029 -7.411 1.00 79.94 91 THR A C 1
ATOM 691 O O . THR A 1 91 ? -10.768 -17.200 -7.380 1.00 79.94 91 THR A O 1
ATOM 694 N N . PHE A 1 92 ? -11.256 -15.359 -8.559 1.00 82.88 92 PHE A N 1
ATOM 695 C CA . PHE A 1 92 ? -10.781 -15.920 -9.817 1.00 82.88 92 PHE A CA 1
ATOM 696 C C . PHE A 1 92 ? -9.264 -16.097 -9.773 1.00 82.88 92 PHE A C 1
ATOM 698 O O . PHE A 1 92 ? -8.517 -15.122 -9.661 1.00 82.88 92 PHE A O 1
ATOM 705 N N . SER A 1 93 ? -8.826 -17.342 -9.919 1.00 88.81 93 SER A N 1
ATOM 706 C CA . SER A 1 93 ? -7.421 -17.722 -9.944 1.00 88.81 93 SER A CA 1
ATOM 707 C C . SER A 1 93 ? -7.066 -18.515 -11.203 1.00 88.81 93 SER A C 1
ATOM 709 O O . SER A 1 93 ? -7.905 -19.181 -11.826 1.00 88.81 93 SER A O 1
ATOM 711 N N . GLY A 1 94 ? -5.803 -18.398 -11.603 1.00 93.44 94 GLY A N 1
ATOM 712 C CA . GLY A 1 94 ? -5.161 -19.242 -12.600 1.00 93.44 94 GLY A CA 1
ATOM 713 C C . GLY A 1 94 ? -4.023 -20.021 -11.958 1.00 93.44 94 GLY A C 1
ATOM 714 O O . GLY A 1 94 ? -3.196 -19.414 -11.289 1.00 93.44 94 GLY A O 1
ATOM 715 N N . ALA A 1 95 ? -3.975 -21.333 -12.161 1.00 94.38 95 ALA A N 1
ATOM 716 C CA . ALA A 1 95 ? -2.913 -22.197 -11.651 1.00 94.38 95 ALA A CA 1
ATOM 717 C C . ALA A 1 95 ? -1.830 -22.450 -12.712 1.00 94.38 95 ALA A C 1
ATOM 719 O O . ALA A 1 95 ? -2.088 -22.282 -13.911 1.00 94.38 95 ALA A O 1
ATOM 720 N N . ASP A 1 96 ? -0.651 -22.902 -12.269 1.00 94.12 96 ASP A N 1
ATOM 721 C CA . ASP A 1 96 ? 0.476 -23.293 -13.135 1.00 94.12 96 ASP A CA 1
ATOM 722 C C . ASP A 1 96 ? 0.810 -22.193 -14.157 1.00 94.12 96 ASP A C 1
ATOM 724 O O . ASP A 1 96 ? 0.787 -22.391 -15.374 1.00 94.12 96 ASP A O 1
ATOM 728 N N . ALA A 1 97 ? 0.992 -20.976 -13.658 1.00 94.62 97 ALA A N 1
ATOM 729 C CA . ALA A 1 97 ? 1.111 -19.794 -14.484 1.00 94.62 97 ALA A CA 1
ATOM 730 C C . ALA A 1 97 ? 2.571 -19.507 -14.857 1.00 94.62 97 ALA A C 1
ATOM 732 O O . ALA A 1 97 ? 3.476 -19.615 -14.037 1.00 94.62 97 ALA A O 1
ATOM 733 N N . ILE A 1 98 ? 2.794 -19.100 -16.105 1.00 93.81 98 ILE A N 1
ATOM 734 C CA . ILE A 1 98 ? 4.094 -18.660 -16.614 1.00 93.81 98 ILE A CA 1
ATOM 735 C C . ILE A 1 98 ? 3.899 -17.293 -17.256 1.00 93.81 98 ILE A C 1
ATOM 737 O O . ILE A 1 98 ? 3.126 -17.143 -18.210 1.00 93.81 98 ILE A O 1
ATOM 741 N N . LEU A 1 99 ? 4.592 -16.290 -16.725 1.00 93.75 99 LEU A N 1
ATOM 742 C CA . LEU A 1 99 ? 4.612 -14.938 -17.261 1.00 93.75 99 LEU A CA 1
ATOM 743 C C . LEU A 1 99 ? 5.904 -14.703 -18.039 1.00 93.75 99 LEU A C 1
ATOM 745 O O . LEU A 1 99 ? 7.008 -14.854 -17.519 1.00 93.75 99 LEU A O 1
ATOM 749 N N . LYS A 1 100 ? 5.748 -14.212 -19.267 1.00 92.31 100 LYS A N 1
ATOM 750 C CA . LYS A 1 100 ? 6.850 -13.699 -20.075 1.00 92.31 100 LYS A CA 1
ATOM 751 C C . LYS A 1 100 ? 6.551 -12.296 -20.562 1.00 92.31 100 LYS A C 1
ATOM 753 O O . LYS A 1 100 ? 5.461 -12.026 -21.069 1.00 92.31 100 LYS A O 1
ATOM 758 N N . VAL A 1 101 ? 7.545 -11.419 -20.464 1.00 93.00 101 VAL A N 1
ATOM 759 C CA . VAL A 1 101 ? 7.475 -10.064 -21.013 1.00 93.00 101 VAL A CA 1
ATOM 760 C C . VAL A 1 101 ? 8.459 -9.930 -22.166 1.00 93.00 101 VAL A C 1
ATOM 762 O O . VAL A 1 101 ? 9.620 -10.334 -22.078 1.00 93.00 101 VAL A O 1
ATOM 765 N N . ARG A 1 102 ? 7.961 -9.392 -23.278 1.00 92.12 102 ARG A N 1
ATOM 766 C CA . ARG A 1 102 ? 8.725 -9.087 -24.487 1.00 92.12 102 ARG A CA 1
ATOM 767 C C . ARG A 1 102 ? 8.689 -7.590 -24.745 1.00 92.12 102 ARG A C 1
ATOM 769 O O . ARG A 1 102 ? 7.697 -6.923 -24.449 1.00 92.12 102 ARG A O 1
ATOM 776 N N . CYS A 1 103 ? 9.764 -7.076 -25.324 1.00 92.50 103 CYS A N 1
ATOM 777 C CA . CYS A 1 103 ? 9.900 -5.668 -25.669 1.00 92.50 103 CYS A CA 1
ATOM 778 C C . CYS A 1 103 ? 10.214 -5.528 -27.160 1.00 92.50 103 CYS A C 1
ATOM 780 O O . CYS A 1 103 ? 10.849 -6.401 -27.753 1.00 92.50 103 CYS A O 1
ATOM 782 N N . SER A 1 104 ? 9.788 -4.423 -27.768 1.00 92.50 104 SER A N 1
ATOM 783 C CA . SER A 1 104 ? 10.214 -4.053 -29.117 1.00 92.50 104 SER A CA 1
ATOM 784 C C . SER A 1 104 ? 11.714 -3.735 -29.170 1.00 92.50 104 SER A C 1
ATOM 786 O O . SER A 1 104 ? 12.351 -3.468 -28.150 1.00 92.50 104 SER A O 1
ATOM 788 N N . SER A 1 105 ? 12.277 -3.710 -30.381 1.00 89.31 105 SER A N 1
ATOM 789 C CA . SER A 1 105 ? 13.694 -3.416 -30.622 1.00 89.31 105 SER A CA 1
ATOM 790 C C . SER A 1 105 ? 14.169 -2.142 -29.910 1.00 89.31 105 SER A C 1
ATOM 792 O O . SER A 1 105 ? 13.483 -1.122 -29.920 1.00 89.31 105 SER A O 1
ATOM 794 N N . GLY A 1 106 ? 15.365 -2.205 -29.321 1.00 89.62 106 GLY A N 1
ATOM 795 C CA . GLY A 1 106 ? 15.962 -1.106 -28.554 1.00 89.62 106 GLY A CA 1
ATOM 796 C C . GLY A 1 106 ? 15.657 -1.127 -27.054 1.00 89.62 106 GLY A C 1
ATOM 797 O O . GLY A 1 106 ? 16.302 -0.399 -26.305 1.00 89.62 106 GLY A O 1
ATOM 798 N N . MET A 1 107 ? 14.748 -1.995 -26.602 1.00 91.69 107 MET A N 1
ATOM 799 C CA . MET A 1 107 ? 14.430 -2.218 -25.189 1.00 91.69 107 MET A CA 1
ATOM 800 C C . MET A 1 107 ? 14.700 -3.670 -24.788 1.00 91.69 107 MET A C 1
ATOM 802 O O . MET A 1 107 ? 14.676 -4.573 -25.625 1.00 91.69 107 MET A O 1
ATOM 806 N N . GLN A 1 108 ? 14.935 -3.905 -23.500 1.00 90.94 108 GLN A N 1
ATOM 807 C CA . GLN A 1 108 ? 15.029 -5.243 -22.923 1.00 90.94 108 GLN A CA 1
ATOM 808 C C . GLN A 1 108 ? 14.442 -5.297 -21.515 1.00 90.94 108 GLN A C 1
ATOM 810 O O . GLN A 1 108 ? 14.441 -4.299 -20.791 1.00 90.94 108 GLN A O 1
ATOM 815 N N . VAL A 1 109 ? 13.988 -6.485 -21.120 1.00 90.50 109 VAL A N 1
ATOM 816 C CA . VAL A 1 109 ? 13.650 -6.778 -19.726 1.00 90.50 109 VAL A CA 1
ATOM 817 C C . VAL A 1 109 ? 14.951 -6.961 -18.957 1.00 90.50 109 VAL A C 1
ATOM 819 O O . VAL A 1 109 ? 15.752 -7.823 -19.303 1.00 90.50 109 VAL A O 1
ATOM 822 N N . LYS A 1 110 ? 15.164 -6.138 -17.932 1.00 86.94 110 LYS A N 1
ATOM 823 C CA . LYS A 1 110 ? 16.321 -6.237 -17.040 1.00 86.94 110 LYS A CA 1
ATOM 824 C C . LYS A 1 110 ? 16.097 -7.313 -15.981 1.00 86.94 110 LYS A C 1
ATOM 826 O O . LYS A 1 110 ? 16.948 -8.169 -15.789 1.00 86.94 110 LYS A O 1
ATOM 831 N N . SER A 1 111 ? 14.971 -7.232 -15.274 1.00 85.25 111 SER A N 1
ATOM 832 C CA . SER A 1 111 ? 14.612 -8.154 -14.194 1.00 85.25 111 SER A CA 1
ATOM 833 C C . SER A 1 111 ? 13.150 -7.978 -13.782 1.00 85.25 111 SER A C 1
ATOM 835 O O . SER A 1 111 ? 12.567 -6.904 -13.961 1.00 85.25 111 SER A O 1
ATOM 837 N N . PHE A 1 112 ? 12.581 -9.001 -13.152 1.00 84.00 112 PHE A N 1
ATOM 838 C CA . PHE A 1 112 ? 11.400 -8.850 -12.303 1.00 84.00 112 PHE A CA 1
ATOM 839 C C . PHE A 1 112 ? 11.871 -8.336 -10.932 1.00 84.00 112 PHE A C 1
ATOM 841 O O . PHE A 1 112 ? 12.840 -8.865 -10.387 1.00 84.00 112 PHE A O 1
ATOM 848 N N . LEU A 1 113 ? 11.279 -7.253 -10.411 1.00 70.50 113 LEU A N 1
ATOM 849 C CA . LEU A 1 113 ? 11.620 -6.724 -9.079 1.00 70.50 113 LEU A CA 1
ATOM 850 C C . LEU A 1 113 ? 10.455 -6.882 -8.103 1.00 70.50 113 LEU A C 1
ATOM 852 O O . LEU A 1 113 ? 9.307 -6.738 -8.514 1.00 70.50 113 LEU A O 1
ATOM 856 N N . PRO A 1 114 ? 10.735 -7.045 -6.797 1.00 64.06 114 PRO A N 1
ATOM 857 C CA . PRO A 1 114 ? 12.051 -7.308 -6.196 1.00 64.06 114 PRO A CA 1
ATOM 858 C C . PRO A 1 114 ? 12.522 -8.737 -6.528 1.00 64.06 114 PRO A C 1
ATOM 860 O O . PRO A 1 114 ? 11.715 -9.531 -7.013 1.00 64.06 114 PRO A O 1
ATOM 863 N N . LYS A 1 115 ? 13.778 -9.122 -6.232 1.00 66.06 115 LYS A N 1
ATOM 864 C CA . LYS A 1 115 ? 14.176 -10.557 -6.258 1.00 66.06 115 LYS A CA 1
ATOM 865 C C . LYS A 1 115 ? 13.222 -11.443 -5.442 1.00 66.06 115 LYS A C 1
ATOM 867 O O . LYS A 1 115 ? 13.061 -12.624 -5.714 1.00 66.06 115 LYS A O 1
ATOM 872 N N . VAL A 1 116 ? 12.553 -10.823 -4.477 1.00 63.66 116 VAL A N 1
ATOM 873 C CA . VAL A 1 116 ? 11.516 -11.356 -3.594 1.00 63.66 116 VAL A CA 1
ATOM 874 C C . VAL A 1 116 ? 10.116 -11.310 -4.259 1.00 63.66 116 VAL A C 1
ATOM 876 O O . VAL A 1 116 ? 9.101 -11.107 -3.596 1.00 63.66 116 VAL A O 1
ATOM 879 N N . SER A 1 117 ? 10.028 -11.452 -5.586 1.00 67.25 117 SER A N 1
ATOM 880 C CA . SER A 1 117 ? 8.747 -11.503 -6.317 1.00 67.25 117 SER A CA 1
ATOM 881 C C . SER A 1 117 ? 7.993 -12.806 -6.022 1.00 67.25 117 SER A C 1
ATOM 883 O O . SER A 1 117 ? 8.646 -13.814 -5.753 1.00 67.25 117 SER A O 1
ATOM 885 N N . PRO A 1 118 ? 6.645 -12.826 -6.070 1.00 75.25 118 PRO A N 1
ATOM 886 C CA . PRO A 1 118 ? 5.892 -14.078 -6.010 1.00 75.25 118 PRO A CA 1
ATOM 887 C C . PRO A 1 118 ? 6.396 -15.062 -7.069 1.00 75.25 118 PRO A C 1
ATOM 889 O O . PRO A 1 118 ? 6.637 -14.657 -8.208 1.00 75.25 118 PRO A O 1
ATOM 892 N N . GLY A 1 119 ? 6.534 -16.331 -6.688 1.00 77.81 119 GLY A N 1
ATOM 893 C CA . GLY A 1 119 ? 7.006 -17.397 -7.569 1.00 77.81 119 GLY A CA 1
ATOM 894 C C . GLY A 1 119 ? 8.518 -17.430 -7.798 1.00 77.81 119 GLY A C 1
ATOM 895 O O . GLY A 1 119 ? 9.304 -16.924 -6.997 1.00 77.81 119 GLY A O 1
ATOM 896 N N . VAL A 1 120 ? 8.923 -18.087 -8.886 1.00 80.06 120 VAL A N 1
ATOM 897 C CA . VAL A 1 120 ? 10.319 -18.424 -9.193 1.00 80.06 120 VAL A CA 1
ATOM 898 C C . VAL A 1 120 ? 10.701 -17.853 -10.555 1.00 80.06 120 VAL A C 1
ATOM 900 O O . VAL A 1 120 ? 10.079 -18.157 -11.572 1.00 80.06 120 VAL A O 1
ATOM 903 N N . CYS A 1 121 ? 11.734 -17.010 -10.577 1.00 79.88 121 CYS A N 1
ATOM 904 C CA . CYS A 1 121 ? 12.310 -16.507 -11.821 1.00 79.88 121 CYS A CA 1
ATOM 905 C C . CYS A 1 121 ? 13.215 -17.580 -12.431 1.00 79.88 121 CYS A C 1
ATOM 907 O O . CYS A 1 121 ? 14.128 -18.075 -11.769 1.00 79.88 121 CYS A O 1
ATOM 909 N N . VAL A 1 122 ? 12.964 -17.924 -13.688 1.00 77.88 122 VAL A N 1
ATOM 910 C CA . VAL A 1 122 ? 13.742 -18.892 -14.457 1.00 77.88 122 VAL A CA 1
ATOM 911 C C . VAL A 1 122 ? 14.542 -18.130 -15.509 1.00 77.88 122 VAL A C 1
ATOM 913 O O . VAL A 1 122 ? 14.023 -17.700 -16.544 1.00 77.88 122 VAL A O 1
ATOM 916 N N . ASP A 1 123 ? 15.834 -17.964 -15.230 1.00 67.69 123 ASP A N 1
ATOM 917 C CA . ASP A 1 123 ? 16.786 -17.312 -16.127 1.00 67.69 123 ASP A CA 1
ATOM 918 C C . ASP A 1 123 ? 17.455 -18.361 -17.026 1.00 67.69 123 ASP A C 1
ATOM 920 O O . ASP A 1 123 ? 18.541 -18.869 -16.740 1.00 67.69 123 ASP A O 1
ATOM 924 N N . ASN A 1 124 ? 16.832 -18.675 -18.164 1.00 59.44 124 ASN A N 1
ATOM 925 C CA . ASN A 1 124 ? 17.439 -19.531 -19.190 1.00 59.44 124 ASN A CA 1
ATOM 926 C C . ASN A 1 124 ? 18.455 -18.745 -20.043 1.00 59.44 124 ASN A C 1
ATOM 928 O O . ASN A 1 124 ? 18.273 -18.551 -21.247 1.00 59.44 124 ASN A O 1
ATOM 932 N N . SER A 1 125 ? 19.553 -18.326 -19.402 1.00 52.69 125 SER A N 1
ATOM 933 C CA . SER A 1 125 ? 20.663 -17.525 -19.961 1.00 52.69 125 SER A CA 1
ATOM 934 C C . SER A 1 125 ? 21.296 -18.107 -21.241 1.00 52.69 125 SER A C 1
ATOM 936 O O . SER A 1 125 ? 21.955 -17.404 -22.002 1.00 52.69 125 SER A O 1
ATOM 938 N N . LEU A 1 126 ? 21.067 -19.393 -21.526 1.00 47.69 126 LEU A N 1
ATOM 939 C CA . LEU A 1 126 ? 21.637 -20.093 -22.680 1.00 47.69 126 LEU A CA 1
ATOM 940 C C . LEU A 1 126 ? 20.771 -20.043 -23.953 1.00 47.69 126 LEU A C 1
ATOM 942 O O . LEU A 1 126 ? 21.278 -20.376 -25.021 1.00 47.69 126 LEU A O 1
ATOM 946 N N . THR A 1 127 ? 19.482 -19.676 -23.879 1.00 50.12 127 THR A N 1
ATOM 947 C CA . THR A 1 127 ? 18.560 -19.801 -25.036 1.00 50.12 127 THR A CA 1
ATOM 948 C C . THR A 1 127 ? 17.528 -18.681 -25.205 1.00 50.12 127 THR A C 1
ATOM 950 O O . THR A 1 127 ? 16.869 -18.640 -26.245 1.00 50.12 127 THR A O 1
ATOM 953 N N . MET A 1 128 ? 17.354 -17.775 -24.233 1.00 56.22 128 MET A N 1
ATOM 954 C CA . MET A 1 128 ? 16.247 -16.805 -24.240 1.00 56.22 128 MET A CA 1
ATOM 955 C C . MET A 1 128 ? 16.699 -15.352 -24.026 1.00 56.22 128 MET A C 1
ATOM 957 O O . MET A 1 128 ? 17.459 -15.049 -23.116 1.00 56.22 128 MET A O 1
ATOM 961 N N . ASP A 1 129 ? 16.152 -14.441 -24.842 1.00 62.78 129 ASP A N 1
ATOM 962 C CA . ASP A 1 129 ? 16.354 -12.979 -24.777 1.00 62.78 129 ASP A CA 1
ATOM 963 C C . ASP A 1 129 ? 15.731 -12.300 -23.535 1.00 62.78 129 ASP A C 1
ATOM 965 O O . ASP A 1 129 ? 15.996 -11.121 -23.284 1.00 62.78 129 ASP A O 1
ATOM 969 N N . SER A 1 130 ? 14.854 -12.991 -22.792 1.00 70.88 130 SER A N 1
ATOM 970 C CA . SER A 1 130 ? 14.204 -12.460 -21.588 1.00 70.88 130 SER A CA 1
ATOM 971 C C . SER A 1 130 ? 13.877 -13.551 -20.558 1.00 70.88 130 SER A C 1
ATOM 973 O O . SER A 1 130 ? 13.551 -14.675 -20.960 1.00 70.88 130 SER A O 1
ATOM 975 N N . PRO A 1 131 ? 13.941 -13.224 -19.251 1.00 83.25 131 PRO A N 1
ATOM 976 C CA . PRO A 1 131 ? 13.615 -14.155 -18.174 1.00 83.25 131 PRO A CA 1
ATOM 977 C C . PRO A 1 131 ? 12.123 -14.513 -18.159 1.00 83.25 131 PRO A C 1
ATOM 979 O O . PRO A 1 131 ? 11.274 -13.740 -18.624 1.00 83.25 131 PRO A O 1
ATOM 982 N N . GLU A 1 132 ? 11.803 -15.680 -17.604 1.00 88.06 132 GLU A N 1
ATOM 983 C CA . GLU A 1 132 ? 10.432 -16.155 -17.396 1.00 88.06 132 GLU A CA 1
ATOM 984 C C . GLU A 1 132 ? 10.122 -16.206 -15.899 1.00 88.06 132 GLU A C 1
ATOM 986 O O . 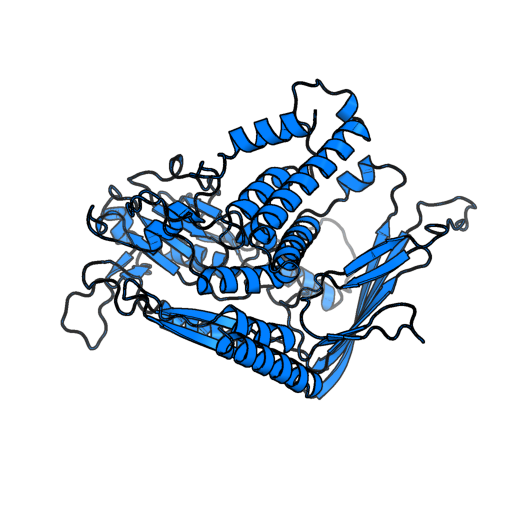GLU A 1 132 ? 10.993 -16.513 -15.090 1.00 88.06 132 GLU A O 1
ATOM 991 N N . LEU A 1 133 ? 8.887 -15.881 -15.520 1.00 89.75 133 LEU A N 1
ATOM 992 C CA . LEU A 1 133 ? 8.440 -15.951 -14.133 1.00 89.75 133 LEU A CA 1
ATOM 993 C C . LEU A 1 133 ? 7.392 -17.050 -13.992 1.00 89.75 133 LEU A C 1
ATOM 995 O O . LEU A 1 133 ? 6.298 -16.946 -14.554 1.00 89.75 133 LEU A O 1
ATOM 999 N N . GLU A 1 134 ? 7.726 -18.087 -13.234 1.00 90.69 134 GLU A N 1
ATOM 1000 C CA . GLU A 1 134 ? 6.820 -19.178 -12.903 1.00 90.69 134 GLU A CA 1
ATOM 1001 C C . GLU A 1 134 ? 6.079 -18.897 -11.598 1.00 90.69 134 GLU A C 1
ATOM 1003 O O . GLU A 1 134 ? 6.677 -18.542 -10.584 1.00 90.69 134 GLU A O 1
ATOM 1008 N N . LEU A 1 135 ? 4.765 -19.083 -11.614 1.00 92.69 135 LEU A N 1
ATOM 1009 C CA . LEU A 1 135 ? 3.854 -18.778 -10.519 1.00 92.69 135 LEU A CA 1
ATOM 1010 C C . LEU A 1 135 ? 2.957 -19.994 -10.276 1.00 92.69 135 LEU A C 1
ATOM 1012 O O . LEU A 1 135 ? 2.268 -20.450 -11.191 1.00 92.69 135 LEU A O 1
ATOM 1016 N N . SER A 1 136 ? 2.884 -20.489 -9.038 1.00 93.19 136 SER A N 1
ATOM 1017 C CA . SER A 1 136 ? 1.912 -21.539 -8.688 1.00 93.19 136 SER A CA 1
ATOM 1018 C C . SER A 1 136 ? 0.479 -21.076 -8.946 1.00 93.19 136 SER A C 1
ATOM 1020 O O . SER A 1 136 ? -0.353 -21.850 -9.423 1.00 93.19 136 SER A O 1
ATOM 1022 N N . CYS A 1 137 ? 0.207 -19.799 -8.660 1.00 92.00 137 CYS A N 1
ATOM 1023 C CA . CYS A 1 137 ? -1.098 -19.180 -8.815 1.00 92.00 137 CYS A CA 1
ATOM 1024 C C . CYS A 1 137 ? -0.986 -17.699 -9.188 1.00 92.00 137 CYS A C 1
ATOM 1026 O O . CYS A 1 137 ? -0.080 -16.990 -8.755 1.00 92.00 137 CYS A O 1
ATOM 1028 N N . VAL A 1 138 ? -1.945 -17.225 -9.978 1.00 91.94 138 VAL A N 1
ATOM 1029 C CA . VAL A 1 138 ? -2.157 -15.814 -10.302 1.00 91.94 138 VAL A CA 1
ATOM 1030 C C . VAL A 1 138 ? -3.600 -15.435 -9.987 1.00 91.94 138 VAL A C 1
ATOM 1032 O O . VAL A 1 138 ? -4.534 -16.160 -10.332 1.00 91.94 138 VAL A O 1
ATOM 1035 N N . THR A 1 139 ? -3.795 -14.284 -9.351 1.00 87.81 139 THR A N 1
ATOM 1036 C CA . THR A 1 139 ? -5.113 -13.728 -9.019 1.00 87.81 139 THR A CA 1
ATOM 1037 C C . THR A 1 139 ? -5.246 -12.306 -9.563 1.00 87.81 139 THR A C 1
ATOM 1039 O O . THR A 1 139 ? -4.294 -11.743 -10.105 1.00 87.81 139 THR A O 1
ATOM 1042 N N . ALA A 1 140 ? -6.426 -11.699 -9.418 1.00 81.06 140 ALA A N 1
ATOM 1043 C CA . ALA A 1 140 ? -6.641 -10.296 -9.787 1.00 81.06 140 ALA A CA 1
ATOM 1044 C C . ALA A 1 140 ? -5.792 -9.303 -8.962 1.00 81.06 140 ALA A C 1
ATOM 1046 O O . ALA A 1 140 ? -5.589 -8.174 -9.396 1.00 81.06 140 ALA A O 1
ATOM 1047 N N . GLU A 1 141 ? -5.290 -9.719 -7.797 1.00 79.75 141 GLU A N 1
ATOM 1048 C CA . GLU A 1 141 ? -4.456 -8.898 -6.909 1.00 79.75 141 GLU A CA 1
ATOM 1049 C C . GLU A 1 141 ? -2.955 -9.049 -7.207 1.00 79.75 141 GLU A C 1
ATOM 1051 O O . GLU A 1 141 ? -2.137 -8.268 -6.719 1.00 79.75 141 GLU A O 1
ATOM 1056 N N . THR A 1 142 ? -2.565 -10.043 -8.014 1.00 86.94 142 THR A N 1
ATOM 1057 C CA . THR A 1 142 ? -1.160 -10.304 -8.329 1.00 86.94 142 THR A CA 1
ATOM 1058 C C . THR A 1 142 ? -0.567 -9.145 -9.133 1.00 86.94 142 THR A C 1
ATOM 1060 O O . THR A 1 142 ? -0.905 -8.931 -10.297 1.00 86.94 142 THR A O 1
ATOM 1063 N N . CYS A 1 143 ? 0.369 -8.416 -8.522 1.00 88.75 143 CYS A N 1
ATOM 1064 C CA . CYS A 1 143 ? 1.098 -7.316 -9.149 1.00 88.75 143 CYS A CA 1
ATOM 1065 C C . CYS A 1 143 ? 2.584 -7.672 -9.310 1.00 88.75 143 CYS A C 1
ATOM 1067 O O . CYS A 1 143 ? 3.276 -7.931 -8.319 1.00 88.75 143 CYS A O 1
ATOM 1069 N N . ILE A 1 144 ? 3.068 -7.665 -10.559 1.00 89.50 144 ILE A N 1
ATOM 1070 C CA . ILE A 1 144 ? 4.434 -8.061 -10.937 1.00 89.50 144 ILE A CA 1
ATOM 1071 C C . ILE A 1 144 ? 5.152 -6.867 -11.592 1.00 89.50 144 ILE A C 1
ATOM 1073 O O . ILE A 1 144 ? 4.845 -6.519 -12.735 1.00 89.50 144 ILE A O 1
ATOM 1077 N N . PRO A 1 145 ? 6.099 -6.225 -10.890 1.00 89.69 145 PRO A N 1
ATOM 1078 C CA . PRO A 1 145 ? 6.920 -5.153 -11.427 1.00 89.69 145 PRO A CA 1
ATOM 1079 C C . PRO A 1 145 ? 8.006 -5.696 -12.350 1.00 89.69 145 PRO A C 1
ATOM 1081 O O . PRO A 1 145 ? 8.684 -6.678 -12.045 1.00 89.69 145 PRO A O 1
ATOM 1084 N N . VAL A 1 146 ? 8.220 -4.998 -13.461 1.00 89.94 146 VAL A N 1
ATOM 1085 C CA . VAL A 1 146 ? 9.234 -5.348 -14.457 1.00 89.94 146 VAL A CA 1
ATOM 1086 C C . VAL A 1 146 ? 10.132 -4.144 -14.673 1.00 89.94 146 VAL A C 1
ATOM 1088 O O . VAL A 1 146 ? 9.654 -3.064 -15.018 1.00 89.94 146 VAL A O 1
ATOM 1091 N N . ILE A 1 147 ? 11.435 -4.326 -14.475 1.00 90.00 147 ILE A N 1
ATOM 1092 C CA . ILE A 1 147 ? 12.427 -3.305 -14.793 1.00 90.00 147 ILE A CA 1
ATOM 1093 C C . ILE A 1 147 ? 12.884 -3.485 -16.228 1.00 90.00 147 ILE A C 1
ATOM 1095 O O . ILE A 1 147 ? 13.183 -4.591 -16.680 1.00 90.00 147 ILE A O 1
ATOM 1099 N N . LEU A 1 148 ? 12.941 -2.367 -16.936 1.00 91.12 148 LEU A N 1
ATOM 1100 C CA . LEU A 1 148 ? 13.263 -2.291 -18.348 1.00 91.12 148 LEU A CA 1
ATOM 1101 C C . LEU A 1 148 ? 14.527 -1.453 -18.523 1.00 91.12 148 LEU A C 1
ATOM 1103 O O . LEU A 1 148 ? 14.679 -0.426 -17.864 1.00 91.12 148 LEU A O 1
ATOM 1107 N N . ASP A 1 149 ? 15.393 -1.868 -19.441 1.00 90.56 149 ASP A N 1
ATOM 1108 C CA . ASP A 1 149 ? 16.597 -1.133 -19.827 1.00 90.56 149 ASP A CA 1
ATOM 1109 C C . ASP A 1 149 ? 16.597 -0.868 -21.341 1.00 90.56 149 ASP A C 1
ATOM 1111 O O . ASP A 1 149 ? 16.012 -1.615 -22.132 1.00 90.56 149 ASP A O 1
ATOM 1115 N N . HIS A 1 150 ? 17.293 0.191 -21.753 1.00 91.25 150 HIS A N 1
ATOM 1116 C CA . HIS A 1 150 ? 17.596 0.430 -23.162 1.00 91.25 150 HIS A CA 1
ATOM 1117 C C . HIS A 1 150 ? 18.738 -0.494 -23.606 1.00 91.25 150 HIS A C 1
ATOM 1119 O O . HIS A 1 150 ? 19.757 -0.596 -22.920 1.00 91.25 150 HIS A O 1
ATOM 1125 N N . ARG A 1 151 ? 18.599 -1.139 -24.770 1.00 89.75 151 ARG A N 1
ATOM 1126 C CA . ARG A 1 151 ? 19.699 -1.890 -25.397 1.00 89.75 151 ARG A CA 1
ATOM 1127 C C . ARG A 1 151 ? 20.761 -0.931 -25.943 1.00 89.75 151 ARG A C 1
ATOM 1129 O O . ARG A 1 151 ? 20.478 0.222 -26.280 1.00 89.75 151 ARG A O 1
ATOM 1136 N N . VAL A 1 152 ? 21.988 -1.435 -26.084 1.00 85.06 152 VAL A N 1
ATOM 1137 C CA . VAL A 1 152 ? 23.066 -0.728 -26.792 1.00 85.06 152 VAL A CA 1
ATOM 1138 C C . VAL A 1 152 ? 22.599 -0.417 -28.220 1.00 85.06 152 VAL A C 1
ATOM 1140 O O . VAL A 1 152 ? 22.085 -1.294 -28.909 1.00 85.06 152 VAL A O 1
ATOM 1143 N N . GLY A 1 153 ? 22.737 0.842 -28.645 1.00 84.38 153 GLY A N 1
ATOM 1144 C CA . GLY A 1 153 ? 22.206 1.342 -29.922 1.00 84.38 153 GLY A CA 1
ATOM 1145 C C . GLY A 1 153 ? 20.852 2.060 -29.819 1.00 84.38 153 GLY A C 1
ATOM 1146 O O . GLY A 1 153 ? 20.457 2.735 -30.766 1.00 84.38 153 GLY A O 1
ATOM 1147 N N . GLY A 1 154 ? 20.181 1.996 -28.663 1.00 86.25 154 GLY A N 1
ATOM 1148 C CA . GLY A 1 154 ? 18.953 2.744 -28.391 1.00 86.25 154 GLY A CA 1
ATOM 1149 C C . GLY A 1 154 ? 17.744 2.283 -29.210 1.00 86.25 154 GLY A C 1
ATOM 1150 O O . GLY A 1 154 ? 17.718 1.191 -29.777 1.00 86.25 154 GLY A O 1
ATOM 1151 N N . ILE A 1 155 ? 16.705 3.121 -29.239 1.00 89.19 155 ILE A N 1
ATOM 1152 C CA . ILE A 1 155 ? 15.448 2.822 -29.935 1.00 89.19 155 ILE A CA 1
ATOM 1153 C C . ILE A 1 155 ? 15.617 3.133 -31.432 1.00 89.19 155 ILE A C 1
ATOM 1155 O O . ILE A 1 155 ? 15.933 4.278 -31.773 1.00 89.19 155 ILE A O 1
ATOM 1159 N N . PRO A 1 156 ? 15.404 2.156 -32.339 1.00 85.75 156 PRO A N 1
ATOM 1160 C CA . PRO A 1 156 ? 15.570 2.375 -33.770 1.00 85.75 156 PRO A CA 1
ATOM 1161 C C . PRO A 1 156 ? 14.603 3.439 -34.289 1.00 85.75 156 PRO A C 1
ATOM 1163 O O . PRO A 1 156 ? 13.388 3.329 -34.118 1.00 85.75 156 PRO A O 1
ATOM 1166 N N . LYS A 1 157 ? 15.134 4.445 -34.985 1.00 81.75 157 LYS A N 1
ATOM 1167 C CA . LYS A 1 157 ? 14.324 5.433 -35.700 1.00 81.75 157 LYS A CA 1
ATOM 1168 C C . LYS A 1 157 ? 13.958 4.865 -37.070 1.00 81.75 157 LYS A C 1
ATOM 1170 O O . LYS A 1 157 ? 14.846 4.572 -37.868 1.00 81.75 157 LYS A O 1
ATOM 1175 N N . ARG A 1 158 ? 12.664 4.685 -37.339 1.00 74.94 158 ARG A N 1
ATOM 1176 C CA . ARG A 1 158 ? 12.156 4.241 -38.647 1.00 74.94 158 ARG A CA 1
ATOM 1177 C C . ARG A 1 158 ? 11.502 5.416 -39.362 1.00 74.94 158 ARG A C 1
ATOM 1179 O O . ARG A 1 158 ? 10.797 6.185 -38.718 1.00 74.94 158 ARG A O 1
ATOM 1186 N N . LYS A 1 159 ? 11.750 5.535 -40.668 1.00 73.62 159 LYS A N 1
ATOM 1187 C CA . LYS A 1 159 ? 11.033 6.483 -41.524 1.00 73.62 159 LYS A CA 1
ATOM 1188 C C . LYS A 1 159 ? 9.611 5.983 -41.743 1.00 73.62 159 LYS A C 1
ATOM 1190 O O . LYS A 1 159 ? 9.417 4.783 -41.949 1.00 73.62 159 LYS A O 1
ATOM 1195 N N . ASP A 1 160 ? 8.646 6.884 -41.687 1.00 73.75 160 ASP A N 1
ATOM 1196 C CA . ASP A 1 160 ? 7.285 6.596 -42.118 1.00 73.75 160 ASP A CA 1
ATOM 1197 C C . ASP A 1 160 ? 7.155 6.645 -43.653 1.00 73.75 160 ASP A C 1
ATOM 1199 O O . ASP A 1 160 ? 8.122 6.902 -44.376 1.00 73.75 160 ASP A O 1
ATOM 1203 N N . ALA A 1 161 ? 5.953 6.360 -44.163 1.00 73.25 161 ALA A N 1
ATOM 1204 C CA . ALA A 1 161 ? 5.663 6.394 -45.597 1.00 73.25 161 ALA A CA 1
ATOM 1205 C C . ALA A 1 161 ? 5.796 7.805 -46.209 1.00 73.25 161 ALA A C 1
ATOM 1207 O O . ALA A 1 161 ? 5.993 7.923 -47.417 1.00 73.25 161 ALA A O 1
ATOM 1208 N N . SER A 1 162 ? 5.726 8.858 -45.387 1.00 76.50 162 SER A N 1
ATOM 1209 C CA . SER A 1 162 ? 5.985 10.256 -45.757 1.00 76.50 162 SER A CA 1
ATOM 1210 C C . SER A 1 162 ? 7.476 10.617 -45.783 1.00 76.50 162 SER A C 1
ATOM 1212 O O . SER A 1 162 ? 7.829 11.691 -46.262 1.00 76.50 162 SER A O 1
ATOM 1214 N N . GLY A 1 163 ? 8.363 9.722 -45.334 1.00 75.31 163 GLY A N 1
ATOM 1215 C CA . GLY A 1 163 ? 9.809 9.940 -45.288 1.00 75.31 163 GLY A CA 1
ATOM 1216 C C . GLY A 1 163 ? 10.307 10.660 -44.030 1.00 75.31 163 GLY A C 1
ATOM 1217 O O . GLY A 1 163 ? 11.524 10.833 -43.895 1.00 75.31 163 GLY A O 1
ATOM 1218 N N . ASP A 1 164 ? 9.407 11.009 -43.109 1.00 73.25 164 ASP A N 1
ATOM 1219 C CA . ASP A 1 164 ? 9.704 11.659 -41.835 1.00 73.25 164 ASP A CA 1
ATOM 1220 C C . ASP A 1 164 ? 10.003 10.628 -40.740 1.00 73.25 164 ASP A C 1
ATOM 1222 O O . ASP A 1 164 ? 9.680 9.442 -40.840 1.00 73.25 164 ASP A O 1
ATOM 1226 N N . TYR A 1 165 ? 10.679 11.072 -39.679 1.00 66.69 165 TYR A N 1
ATOM 1227 C CA . TYR A 1 165 ? 10.938 10.255 -38.494 1.00 66.69 165 TYR A CA 1
ATOM 1228 C C . TYR A 1 165 ? 9.932 10.617 -37.397 1.00 66.69 165 TYR A C 1
ATOM 1230 O O . TYR A 1 165 ? 10.216 11.531 -36.617 1.00 66.69 165 TYR A O 1
ATOM 1238 N N . PRO A 1 166 ? 8.782 9.926 -37.292 1.00 72.38 166 PRO A N 1
ATOM 1239 C CA . PRO A 1 166 ? 7.909 10.110 -36.144 1.00 72.38 166 PRO A CA 1
ATOM 1240 C C . PRO A 1 166 ? 8.640 9.702 -34.861 1.00 72.38 166 PRO A C 1
ATOM 1242 O O . PRO A 1 166 ? 9.535 8.848 -34.888 1.00 72.38 166 PRO A O 1
ATOM 1245 N N . ASP A 1 167 ? 8.238 10.286 -33.727 1.00 71.81 167 ASP A N 1
ATOM 1246 C CA . ASP A 1 167 ? 8.706 9.829 -32.417 1.00 71.81 167 ASP A CA 1
ATOM 1247 C C . ASP A 1 167 ? 8.438 8.319 -32.308 1.00 71.81 167 ASP A C 1
ATOM 1249 O O . ASP A 1 167 ? 7.275 7.899 -32.384 1.00 71.81 167 ASP A O 1
ATOM 1253 N N . PRO A 1 168 ? 9.482 7.476 -32.179 1.00 81.75 168 PRO A N 1
ATOM 1254 C CA . PRO A 1 168 ? 9.287 6.041 -32.221 1.00 81.75 168 PRO A CA 1
ATOM 1255 C C . PRO A 1 168 ? 8.393 5.611 -31.058 1.00 81.75 168 PRO A C 1
ATOM 1257 O O . PRO A 1 168 ? 8.499 6.127 -29.942 1.00 81.75 168 PRO A O 1
ATOM 1260 N N . MET A 1 169 ? 7.503 4.659 -31.317 1.00 87.69 169 MET A N 1
ATOM 1261 C CA . MET A 1 169 ? 6.769 3.969 -30.264 1.00 87.69 169 MET A CA 1
ATOM 1262 C C . MET A 1 169 ? 7.547 2.727 -29.846 1.00 87.69 169 MET A C 1
ATOM 1264 O O . MET A 1 169 ? 8.098 2.009 -30.681 1.00 87.69 169 MET A O 1
ATOM 1268 N N . VAL A 1 170 ? 7.566 2.471 -28.545 1.00 92.44 170 VAL A N 1
ATOM 1269 C CA . VAL A 1 170 ? 8.051 1.218 -27.967 1.00 92.44 170 VAL A CA 1
ATOM 1270 C C . VAL A 1 170 ? 6.860 0.403 -27.502 1.00 92.44 170 VAL A C 1
ATOM 1272 O O . VAL A 1 170 ? 5.904 0.938 -26.941 1.00 92.44 170 VAL A O 1
ATOM 1275 N N . TYR A 1 171 ? 6.923 -0.899 -27.753 1.00 94.00 171 TYR A N 1
ATOM 1276 C CA . TYR A 1 171 ? 5.861 -1.834 -27.422 1.00 94.00 171 TYR A CA 1
ATOM 1277 C C . TYR A 1 171 ? 6.353 -2.836 -26.390 1.00 94.00 171 TYR A C 1
ATOM 1279 O O . TYR A 1 171 ? 7.458 -3.373 -26.492 1.00 94.00 171 TYR A O 1
ATOM 1287 N N . PHE A 1 172 ? 5.493 -3.116 -25.424 1.00 94.81 172 PHE A N 1
ATOM 1288 C CA . PHE A 1 172 ? 5.692 -4.120 -24.396 1.00 94.81 172 PHE A CA 1
ATOM 1289 C C . PHE A 1 172 ? 4.544 -5.106 -24.486 1.00 94.81 172 PHE A C 1
ATOM 1291 O O . PHE A 1 172 ? 3.383 -4.706 -24.536 1.00 94.81 172 PHE A O 1
ATOM 1298 N N . GLN A 1 173 ? 4.861 -6.391 -24.521 1.00 95.56 173 GLN A N 1
ATOM 1299 C CA . GLN A 1 173 ? 3.857 -7.439 -24.560 1.00 95.56 173 GLN A CA 1
ATOM 1300 C C . GLN A 1 173 ? 4.086 -8.397 -23.403 1.00 95.56 173 GLN A C 1
ATOM 1302 O O . GLN A 1 173 ? 5.137 -9.034 -23.323 1.00 95.56 173 GLN A O 1
ATOM 1307 N N . SER A 1 174 ? 3.096 -8.510 -22.523 1.00 94.81 174 SER A N 1
ATOM 1308 C CA . SER A 1 174 ? 3.039 -9.574 -21.530 1.00 94.81 174 SER A CA 1
ATOM 1309 C C . SER A 1 174 ? 2.215 -10.734 -22.077 1.00 94.81 174 SER A C 1
ATOM 1311 O O . SER A 1 174 ? 1.138 -10.546 -22.644 1.00 94.81 174 SER A O 1
ATOM 1313 N N . ALA A 1 175 ? 2.741 -11.943 -21.923 1.00 95.62 175 ALA A N 1
ATOM 1314 C CA . ALA A 1 175 ? 2.051 -13.186 -22.216 1.00 95.62 175 ALA A CA 1
ATOM 1315 C C . ALA A 1 175 ? 2.018 -14.018 -20.934 1.00 95.62 175 ALA A C 1
ATOM 1317 O O . ALA A 1 175 ? 3.065 -14.407 -20.418 1.00 95.62 175 ALA A O 1
ATOM 1318 N N . LEU A 1 176 ? 0.815 -14.257 -20.424 1.00 95.69 176 LEU A N 1
ATOM 1319 C CA . LEU A 1 176 ? 0.549 -15.076 -19.251 1.00 95.69 176 LEU A CA 1
ATOM 1320 C C . LEU A 1 176 ? -0.120 -16.368 -19.713 1.00 95.69 176 LEU A C 1
ATOM 1322 O O . LEU A 1 176 ? -1.289 -16.362 -20.105 1.00 95.69 176 LEU A O 1
ATOM 1326 N N . LEU A 1 177 ? 0.624 -17.465 -19.684 1.00 96.75 177 LEU A N 1
ATOM 1327 C CA . LEU A 1 177 ? 0.094 -18.809 -19.879 1.00 96.75 177 LEU A CA 1
ATOM 1328 C C . LEU A 1 177 ? -0.378 -19.328 -18.519 1.00 96.75 177 LEU A C 1
ATOM 1330 O O . LEU A 1 177 ? 0.386 -19.264 -17.568 1.00 96.75 177 LEU A O 1
ATOM 1334 N N . TYR A 1 178 ? -1.611 -19.813 -18.403 1.00 96.69 178 TYR A N 1
ATOM 1335 C CA . TYR A 1 178 ? -2.152 -20.314 -17.135 1.00 96.69 178 TYR A CA 1
ATOM 1336 C C . TYR A 1 178 ? -3.279 -21.323 -17.361 1.00 96.69 178 TYR A C 1
ATOM 1338 O O . TYR A 1 178 ? -3.890 -21.373 -18.431 1.00 96.69 178 TYR A O 1
ATOM 1346 N N . THR A 1 179 ? -3.582 -22.120 -16.341 1.00 96.31 179 THR A N 1
ATOM 1347 C CA . THR A 1 179 ? -4.716 -23.048 -16.334 1.00 96.31 179 THR A CA 1
ATOM 1348 C C . THR A 1 179 ? -5.845 -22.453 -15.503 1.00 96.31 179 THR A C 1
ATOM 1350 O O . THR A 1 179 ? -5.646 -22.052 -14.359 1.00 96.31 179 THR A O 1
ATOM 1353 N N . THR A 1 180 ? -7.045 -22.347 -16.070 1.00 93.50 180 THR A N 1
ATOM 1354 C CA . THR A 1 180 ? -8.216 -21.858 -15.329 1.00 93.50 180 THR A CA 1
ATOM 1355 C C . THR A 1 180 ? -8.682 -22.883 -14.296 1.00 93.50 180 THR A C 1
ATOM 1357 O O . THR A 1 180 ? -8.423 -24.078 -14.435 1.00 93.50 180 THR A O 1
ATOM 1360 N N . ARG A 1 181 ? -9.485 -22.444 -13.320 1.00 88.56 181 ARG A N 1
ATOM 1361 C CA . ARG A 1 181 ? -10.168 -23.336 -12.362 1.00 88.56 181 ARG A CA 1
ATOM 1362 C C . ARG A 1 181 ? -11.044 -24.428 -12.997 1.00 88.56 181 ARG A C 1
ATOM 1364 O O . ARG A 1 181 ? -11.417 -25.375 -12.320 1.00 88.56 181 ARG A O 1
ATOM 1371 N N . TRP A 1 182 ? -11.389 -24.288 -14.278 1.00 92.12 182 TRP A N 1
ATOM 1372 C CA . TRP A 1 182 ? -12.156 -25.273 -15.048 1.00 92.12 182 TRP A CA 1
ATOM 1373 C C . TRP A 1 182 ? -11.260 -26.195 -15.892 1.00 92.12 182 TRP A C 1
ATOM 1375 O O . TRP A 1 182 ? -11.749 -26.855 -16.802 1.00 92.12 182 TRP A O 1
ATOM 1385 N N . GLY A 1 183 ? -9.945 -26.203 -15.649 1.00 93.75 183 GLY A N 1
ATOM 1386 C CA . GLY A 1 183 ? -8.991 -27.076 -16.339 1.00 93.75 183 GLY A CA 1
ATOM 1387 C C . GLY A 1 183 ? -8.612 -26.626 -17.752 1.00 93.75 183 GLY A C 1
ATOM 1388 O O . GLY A 1 183 ? -8.043 -27.403 -18.512 1.00 93.75 183 GLY A O 1
ATOM 1389 N N . GLN A 1 184 ? -8.908 -25.382 -18.140 1.00 96.69 184 GLN A N 1
ATOM 1390 C CA . GLN A 1 184 ? -8.583 -24.890 -19.483 1.00 96.69 184 GLN A CA 1
ATOM 1391 C C . GLN A 1 184 ? -7.235 -24.175 -19.495 1.00 96.69 184 GLN A C 1
ATOM 1393 O O . GLN A 1 184 ? -7.071 -23.173 -18.797 1.00 96.69 184 GLN A O 1
ATOM 1398 N N . ARG A 1 185 ? -6.302 -24.624 -20.340 1.00 96.94 185 ARG A N 1
ATOM 1399 C CA . ARG A 1 185 ? -5.040 -23.916 -20.588 1.00 96.94 185 ARG A CA 1
ATOM 1400 C C . ARG A 1 185 ? -5.297 -22.712 -21.494 1.00 96.94 185 ARG A C 1
ATOM 1402 O O . ARG A 1 185 ? -5.773 -22.867 -22.615 1.00 96.94 185 ARG A O 1
ATOM 1409 N N . ARG A 1 186 ? -5.020 -21.506 -21.005 1.00 96.25 186 ARG A N 1
ATOM 1410 C CA . ARG A 1 186 ? -5.255 -20.244 -21.717 1.00 96.25 186 ARG A CA 1
ATOM 1411 C C . ARG A 1 186 ? -3.989 -19.402 -21.751 1.00 96.25 186 ARG A C 1
ATOM 1413 O O . ARG A 1 186 ? -3.175 -19.448 -20.834 1.00 96.25 186 ARG A O 1
ATOM 1420 N N . VAL A 1 187 ? -3.869 -18.587 -22.795 1.00 96.75 187 VAL A N 1
ATOM 1421 C CA . VAL A 1 187 ? -2.865 -17.525 -22.883 1.00 96.75 187 VAL A CA 1
ATOM 1422 C C . VAL A 1 187 ? -3.589 -16.189 -22.841 1.00 96.75 187 VAL A C 1
ATOM 1424 O O . VAL A 1 187 ? -4.447 -15.917 -23.679 1.00 96.75 187 VAL A O 1
ATOM 1427 N N . ARG A 1 188 ? -3.247 -15.347 -21.867 1.00 95.25 188 ARG A N 1
ATOM 1428 C CA . ARG A 1 188 ? -3.663 -13.945 -21.818 1.00 95.25 188 ARG A CA 1
ATOM 1429 C C . ARG A 1 188 ? -2.519 -13.082 -22.327 1.00 95.25 188 ARG A C 1
ATOM 1431 O O . ARG A 1 188 ? -1.419 -13.143 -21.785 1.00 95.25 188 ARG A O 1
ATOM 1438 N N . VAL A 1 189 ? -2.791 -12.283 -23.354 1.00 96.12 189 VAL A N 1
ATOM 1439 C CA . VAL A 1 189 ? -1.815 -11.366 -23.947 1.00 96.12 189 VAL A CA 1
ATOM 1440 C C . VAL A 1 189 ? -2.271 -9.933 -23.717 1.00 96.12 189 VAL A C 1
ATOM 1442 O O . VAL A 1 189 ? -3.384 -9.580 -24.098 1.00 96.12 189 VAL A O 1
ATOM 1445 N N . THR A 1 190 ? -1.398 -9.109 -23.144 1.00 94.94 190 THR A N 1
ATOM 1446 C CA . THR A 1 190 ? -1.606 -7.661 -23.033 1.00 94.94 190 THR A CA 1
ATOM 1447 C C . THR A 1 190 ? -0.473 -6.955 -23.756 1.00 94.94 190 THR A C 1
ATOM 1449 O O . THR A 1 190 ? 0.697 -7.250 -23.522 1.00 94.94 190 THR A O 1
ATOM 1452 N N . THR A 1 191 ? -0.814 -6.027 -24.649 1.00 95.25 191 THR A N 1
ATOM 1453 C CA . THR A 1 191 ? 0.163 -5.240 -25.410 1.00 95.25 191 THR A CA 1
ATOM 1454 C C . THR A 1 191 ? -0.007 -3.766 -25.069 1.00 95.25 191 THR A C 1
ATOM 1456 O O . THR A 1 191 ? -1.105 -3.231 -25.185 1.00 95.25 191 THR A O 1
ATOM 1459 N N . LEU A 1 192 ? 1.076 -3.117 -24.651 1.00 94.81 192 LEU A N 1
ATOM 1460 C CA . LEU A 1 192 ? 1.136 -1.703 -24.298 1.00 94.81 192 LEU A CA 1
ATOM 1461 C C . LEU A 1 192 ? 2.093 -0.986 -25.251 1.00 94.81 192 LEU A C 1
ATOM 1463 O O . LEU A 1 192 ? 3.250 -1.382 -25.376 1.00 94.81 192 LEU A O 1
ATOM 1467 N N . GLY A 1 193 ? 1.620 0.073 -25.906 1.00 93.12 193 GLY A N 1
ATOM 1468 C CA . GLY A 1 193 ? 2.448 0.974 -26.706 1.00 93.12 193 GLY A CA 1
ATOM 1469 C C . GLY A 1 193 ? 2.689 2.287 -25.966 1.00 93.12 193 GLY A C 1
ATOM 1470 O O . GLY A 1 193 ? 1.732 2.945 -25.568 1.00 93.12 193 GLY A O 1
ATOM 1471 N N . ILE A 1 194 ? 3.951 2.683 -25.806 1.00 91.88 194 ILE A N 1
ATOM 1472 C CA . ILE A 1 194 ? 4.350 3.940 -25.159 1.00 91.88 194 ILE A CA 1
ATOM 1473 C C . ILE A 1 194 ? 5.126 4.791 -26.167 1.00 91.88 194 ILE A C 1
ATOM 1475 O O . ILE A 1 194 ? 5.957 4.284 -26.923 1.00 91.88 194 ILE A O 1
ATOM 1479 N N . ARG A 1 195 ? 4.853 6.099 -26.194 1.00 88.25 195 ARG A N 1
ATOM 1480 C CA . ARG A 1 195 ? 5.613 7.052 -27.013 1.00 88.25 195 ARG A CA 1
ATOM 1481 C C . ARG A 1 195 ? 6.970 7.331 -26.375 1.00 88.25 195 ARG A C 1
ATOM 1483 O O . ARG A 1 195 ? 7.065 7.489 -25.160 1.00 88.25 195 ARG A O 1
ATOM 1490 N N . THR A 1 196 ? 8.012 7.424 -27.191 1.00 90.44 196 THR A N 1
ATOM 1491 C CA . THR A 1 196 ? 9.318 7.882 -26.708 1.00 90.44 196 THR A CA 1
ATOM 1492 C C . THR A 1 196 ? 9.325 9.390 -26.470 1.00 90.44 196 THR A C 1
ATOM 1494 O O . THR A 1 196 ? 8.493 10.128 -26.994 1.00 90.44 196 THR A O 1
ATOM 1497 N N . ALA A 1 197 ? 10.266 9.849 -25.648 1.00 89.69 197 ALA A N 1
ATOM 1498 C CA . ALA A 1 197 ? 10.477 11.258 -25.358 1.00 89.69 197 ALA A CA 1
ATOM 1499 C C . ALA A 1 197 ? 11.937 11.626 -25.641 1.00 89.69 197 ALA A C 1
ATOM 1501 O O . ALA A 1 197 ? 12.857 10.937 -25.205 1.00 89.69 197 ALA A O 1
ATOM 1502 N N . SER A 1 198 ? 12.145 12.737 -26.345 1.00 86.81 198 SER A N 1
ATOM 1503 C CA . SER A 1 198 ? 13.469 13.300 -26.641 1.00 86.81 198 SER A CA 1
ATOM 1504 C C . SER A 1 198 ? 13.935 14.331 -25.605 1.00 86.81 198 SER A C 1
ATOM 1506 O O . SER A 1 198 ? 15.105 14.706 -25.588 1.00 86.81 198 SER A O 1
ATOM 1508 N N . THR A 1 199 ? 13.037 14.781 -24.721 1.00 90.81 199 THR A N 1
ATOM 1509 C CA . THR A 1 199 ? 13.326 15.759 -23.664 1.00 90.81 199 THR A CA 1
ATOM 1510 C C . THR A 1 199 ? 12.976 15.207 -22.286 1.00 90.81 199 THR A C 1
ATOM 1512 O O . THR A 1 199 ? 11.982 14.504 -22.104 1.00 90.81 199 THR A O 1
ATOM 1515 N N . VAL A 1 200 ? 13.777 15.576 -21.284 1.00 92.19 200 VAL A N 1
ATOM 1516 C CA . VAL A 1 200 ? 13.583 15.150 -19.887 1.00 92.19 200 VAL A CA 1
ATOM 1517 C C . VAL A 1 200 ? 12.258 15.672 -19.314 1.00 92.19 200 VAL A C 1
ATOM 1519 O O . VAL A 1 200 ? 11.598 14.968 -18.556 1.00 92.19 200 VAL A O 1
ATOM 1522 N N . SER A 1 201 ? 11.815 16.868 -19.717 1.00 92.31 201 SER A N 1
ATOM 1523 C CA . SER A 1 201 ? 10.526 17.435 -19.294 1.00 92.31 201 SER A CA 1
ATOM 1524 C C . SER A 1 201 ? 9.340 16.540 -19.672 1.00 92.31 201 SER A C 1
ATOM 1526 O O . SER A 1 201 ? 8.449 16.326 -18.853 1.00 92.31 201 SER A O 1
ATOM 1528 N N . ASN A 1 202 ? 9.350 15.967 -20.882 1.00 91.69 202 ASN A N 1
ATOM 1529 C CA . ASN A 1 202 ? 8.289 15.063 -21.334 1.00 91.69 202 ASN A CA 1
ATOM 1530 C C . ASN A 1 202 ? 8.304 13.728 -20.572 1.00 91.69 202 ASN A C 1
ATOM 1532 O O . ASN A 1 202 ? 7.240 13.155 -20.334 1.00 91.69 202 ASN A O 1
ATOM 1536 N N . VAL A 1 203 ? 9.482 13.269 -20.129 1.00 92.94 203 VAL A N 1
ATOM 1537 C CA . VAL A 1 203 ? 9.609 12.092 -19.253 1.00 92.94 203 VAL A CA 1
ATOM 1538 C C . VAL A 1 203 ? 8.955 12.362 -17.898 1.00 92.94 203 VAL A C 1
ATOM 1540 O O . VAL A 1 203 ? 8.118 11.578 -17.467 1.00 92.94 203 VAL A O 1
ATOM 1543 N N . PHE A 1 204 ? 9.263 13.495 -17.255 1.00 94.31 204 PHE A N 1
ATOM 1544 C CA . PHE A 1 204 ? 8.647 13.861 -15.972 1.00 94.31 204 PHE A CA 1
ATOM 1545 C C . PHE A 1 204 ? 7.135 14.074 -16.067 1.00 94.31 204 PHE A C 1
ATOM 1547 O O . PHE A 1 204 ? 6.412 13.708 -15.146 1.00 94.31 204 PHE A O 1
ATOM 1554 N N . ARG A 1 205 ? 6.647 14.632 -17.181 1.00 92.44 205 ARG A N 1
ATOM 1555 C CA . ARG A 1 205 ? 5.207 14.802 -17.426 1.00 92.44 205 ARG A CA 1
ATOM 1556 C C . ARG A 1 205 ? 4.470 13.469 -17.571 1.00 92.44 205 ARG A C 1
ATOM 1558 O O . ARG A 1 205 ? 3.291 13.397 -17.254 1.00 92.44 205 ARG A O 1
ATOM 1565 N N . SER A 1 206 ? 5.164 12.436 -18.045 1.00 91.75 206 SER A N 1
ATOM 1566 C CA . SER A 1 206 ? 4.607 11.095 -18.265 1.00 91.75 206 SER A CA 1
ATOM 1567 C C . SER A 1 206 ? 4.894 10.135 -17.103 1.00 91.75 206 SER A C 1
ATOM 1569 O O . SER A 1 206 ? 4.689 8.931 -17.241 1.00 91.75 206 SER A O 1
ATOM 1571 N N . ALA A 1 207 ? 5.421 10.636 -15.981 1.00 92.50 207 ALA A N 1
ATOM 1572 C CA . ALA A 1 207 ? 5.757 9.817 -14.826 1.00 92.50 207 ALA A CA 1
ATOM 1573 C C . ALA A 1 207 ? 4.486 9.327 -14.114 1.00 92.50 207 ALA A C 1
ATOM 1575 O O . ALA A 1 207 ? 3.646 10.129 -13.711 1.00 92.50 207 ALA A O 1
ATOM 1576 N N . ASP A 1 208 ? 4.376 8.013 -13.922 1.00 92.75 208 ASP A N 1
ATOM 1577 C CA . ASP A 1 208 ? 3.293 7.394 -13.158 1.00 92.75 208 ASP A CA 1
ATOM 1578 C C . ASP A 1 208 ? 3.684 7.302 -11.676 1.00 92.75 208 ASP A C 1
ATOM 1580 O O . ASP A 1 208 ? 4.595 6.559 -11.293 1.00 92.75 208 ASP A O 1
ATOM 1584 N N . PHE A 1 209 ? 2.987 8.071 -10.838 1.00 93.38 209 PHE A N 1
ATOM 1585 C CA . PHE A 1 209 ? 3.214 8.103 -9.395 1.00 93.38 209 PHE A CA 1
ATOM 1586 C C . PHE A 1 209 ? 3.009 6.734 -8.732 1.00 93.38 209 PHE A C 1
ATOM 1588 O O . PHE A 1 209 ? 3.826 6.330 -7.904 1.00 93.38 209 PHE A O 1
ATOM 1595 N N . GLY A 1 210 ? 1.959 5.996 -9.099 1.00 92.62 210 GLY A N 1
ATOM 1596 C CA . GLY A 1 210 ? 1.643 4.696 -8.505 1.00 92.62 210 GLY A CA 1
ATOM 1597 C C . GLY A 1 210 ? 2.705 3.644 -8.828 1.00 92.62 210 GLY A C 1
ATOM 1598 O O . GLY A 1 210 ? 3.123 2.886 -7.951 1.00 92.62 210 GLY A O 1
ATOM 1599 N N . ALA A 1 211 ? 3.206 3.627 -10.065 1.00 91.69 211 ALA A N 1
ATOM 1600 C CA . ALA A 1 211 ? 4.284 2.727 -10.471 1.00 91.69 211 ALA A CA 1
ATOM 1601 C C . ALA A 1 2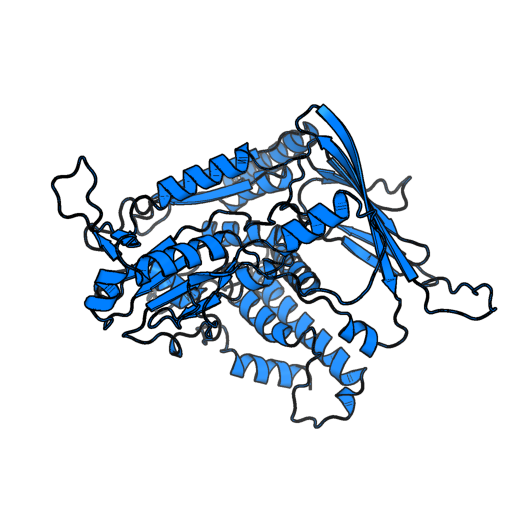11 ? 5.610 3.053 -9.761 1.00 91.69 211 ALA A C 1
ATOM 1603 O O . ALA A 1 211 ? 6.272 2.150 -9.244 1.00 91.69 211 ALA A O 1
ATOM 1604 N N . ILE A 1 212 ? 5.985 4.338 -9.693 1.00 93.88 212 ILE A N 1
ATOM 1605 C CA . ILE A 1 212 ? 7.220 4.785 -9.029 1.00 93.88 212 ILE A CA 1
ATOM 1606 C C . ILE A 1 212 ? 7.186 4.445 -7.538 1.00 93.88 212 ILE A C 1
ATOM 1608 O O . ILE A 1 212 ? 8.128 3.843 -7.026 1.00 93.88 212 ILE A O 1
ATOM 1612 N N . THR A 1 213 ? 6.097 4.779 -6.848 1.00 94.94 213 THR A N 1
ATOM 1613 C CA . THR A 1 213 ? 5.948 4.513 -5.410 1.00 94.94 213 THR A CA 1
ATOM 1614 C C . THR A 1 213 ? 5.926 3.017 -5.096 1.00 94.94 213 THR A C 1
ATOM 1616 O O . THR A 1 213 ? 6.622 2.582 -4.180 1.00 94.94 213 THR A O 1
ATOM 1619 N N . THR A 1 214 ? 5.244 2.205 -5.911 1.00 93.19 214 THR A N 1
ATOM 1620 C CA . THR A 1 214 ? 5.269 0.732 -5.807 1.00 93.19 214 THR A CA 1
ATOM 1621 C C . THR A 1 214 ? 6.690 0.179 -5.900 1.00 93.19 214 THR A C 1
ATOM 1623 O O . THR A 1 214 ? 7.104 -0.635 -5.070 1.00 93.19 214 THR A O 1
ATOM 1626 N N . LEU A 1 215 ? 7.458 0.630 -6.897 1.00 92.38 215 LEU A N 1
ATOM 1627 C CA . LEU A 1 215 ? 8.845 0.205 -7.086 1.00 92.38 215 LEU A CA 1
ATOM 1628 C C . LEU A 1 215 ? 9.747 0.666 -5.939 1.00 92.38 215 LEU A C 1
ATOM 1630 O O . LEU A 1 215 ? 10.591 -0.108 -5.490 1.00 92.38 215 LEU A O 1
ATOM 1634 N N . MET A 1 216 ? 9.565 1.895 -5.453 1.00 93.38 216 MET A N 1
ATOM 1635 C CA . MET A 1 216 ? 10.324 2.420 -4.318 1.00 93.38 216 MET A CA 1
ATOM 1636 C C . MET A 1 216 ? 10.076 1.601 -3.050 1.00 93.38 216 MET A C 1
ATOM 1638 O O . MET A 1 216 ? 11.048 1.167 -2.437 1.00 93.38 216 MET A O 1
ATOM 1642 N N . THR A 1 217 ? 8.816 1.307 -2.703 1.00 93.94 217 THR A N 1
ATOM 1643 C CA . THR A 1 217 ? 8.480 0.461 -1.544 1.00 93.94 217 THR A CA 1
ATOM 1644 C C . THR A 1 217 ? 9.140 -0.907 -1.654 1.00 93.94 217 THR A C 1
ATOM 1646 O O . THR A 1 217 ? 9.896 -1.305 -0.769 1.00 93.94 217 THR A O 1
ATOM 1649 N N . ARG A 1 218 ? 8.918 -1.617 -2.767 1.00 92.00 218 ARG A N 1
ATOM 1650 C CA . ARG A 1 218 ? 9.437 -2.979 -2.956 1.00 92.00 218 ARG A CA 1
ATOM 1651 C C . ARG A 1 218 ? 10.967 -3.030 -2.946 1.00 92.00 218 ARG A C 1
ATOM 1653 O O . ARG A 1 218 ? 11.542 -3.951 -2.373 1.00 92.00 218 ARG A O 1
ATOM 1660 N N . ARG A 1 219 ? 11.632 -2.021 -3.518 1.00 90.69 219 ARG A N 1
ATOM 1661 C CA . ARG A 1 219 ? 13.096 -1.905 -3.501 1.00 90.69 219 ARG A CA 1
ATOM 1662 C C . ARG A 1 219 ? 13.639 -1.617 -2.103 1.00 90.69 219 ARG A C 1
ATOM 1664 O O . ARG A 1 219 ? 14.642 -2.209 -1.720 1.00 90.69 219 ARG A O 1
ATOM 1671 N N . SER A 1 220 ? 12.991 -0.741 -1.336 1.00 91.44 220 SER A N 1
ATOM 1672 C CA . SER A 1 220 ? 13.377 -0.488 0.056 1.00 91.44 220 SER A CA 1
ATOM 1673 C C . SER A 1 220 ? 13.234 -1.749 0.916 1.00 91.44 220 SER A C 1
ATOM 1675 O O . SER A 1 220 ? 14.092 -1.996 1.757 1.00 91.44 220 SER A O 1
ATOM 1677 N N . ILE A 1 221 ? 12.216 -2.583 0.674 1.00 91.31 221 ILE A N 1
ATOM 1678 C CA . ILE A 1 221 ? 12.042 -3.872 1.368 1.00 91.31 221 ILE A CA 1
ATOM 1679 C C . ILE A 1 221 ? 13.151 -4.859 0.984 1.00 91.31 221 ILE A C 1
ATOM 1681 O O . ILE A 1 221 ? 13.755 -5.471 1.858 1.00 91.31 221 ILE A O 1
ATOM 1685 N N . GLU A 1 222 ? 13.484 -4.972 -0.303 1.00 87.69 222 GLU A N 1
ATOM 1686 C CA . GLU A 1 222 ? 14.560 -5.855 -0.782 1.00 87.69 222 GLU A CA 1
ATOM 1687 C C . GLU A 1 222 ? 15.926 -5.539 -0.147 1.00 87.69 222 GLU A C 1
ATOM 1689 O O . GLU A 1 222 ? 16.726 -6.444 0.115 1.00 87.69 222 GLU A O 1
ATOM 1694 N N . MET A 1 223 ? 16.192 -4.262 0.153 1.00 87.44 223 MET A N 1
ATOM 1695 C CA . MET A 1 223 ? 17.404 -3.852 0.869 1.00 87.44 223 MET A CA 1
ATOM 1696 C C . MET A 1 223 ? 17.475 -4.438 2.287 1.00 87.44 223 MET A C 1
ATOM 1698 O O . MET A 1 223 ? 18.570 -4.780 2.731 1.00 87.44 223 MET A O 1
ATOM 1702 N N . LEU A 1 224 ? 16.331 -4.609 2.962 1.00 86.25 224 LEU A N 1
ATOM 1703 C CA . LEU A 1 224 ? 16.259 -5.242 4.285 1.00 86.25 224 LEU A CA 1
ATOM 1704 C C . LEU A 1 224 ? 16.546 -6.744 4.220 1.00 86.25 224 LEU A C 1
ATOM 1706 O O . LEU A 1 224 ? 17.132 -7.294 5.143 1.00 86.25 224 LEU A O 1
ATOM 1710 N N . SER A 1 225 ? 16.152 -7.411 3.134 1.00 74.88 225 SER A N 1
ATOM 1711 C CA . SER A 1 225 ? 16.397 -8.848 2.952 1.00 74.88 225 SER A CA 1
ATOM 1712 C C . SER A 1 225 ? 17.843 -9.161 2.552 1.00 74.88 225 SER A C 1
ATOM 1714 O O . SER A 1 225 ? 18.325 -10.265 2.793 1.00 74.88 225 SER A O 1
ATOM 1716 N N . THR A 1 226 ? 18.537 -8.209 1.916 1.00 70.81 226 THR A N 1
ATOM 1717 C CA . THR A 1 226 ? 19.884 -8.427 1.358 1.00 70.81 226 THR A CA 1
ATOM 1718 C C . THR A 1 226 ? 21.002 -8.138 2.364 1.00 70.81 226 THR A C 1
ATOM 1720 O O . THR A 1 226 ? 22.040 -8.796 2.325 1.00 70.81 226 THR A O 1
ATOM 1723 N N . SER A 1 227 ? 20.817 -7.168 3.265 1.00 66.12 227 SER A N 1
ATOM 1724 C CA . SER A 1 227 ? 21.788 -6.842 4.316 1.00 66.12 227 SER A CA 1
ATOM 1725 C C . SER A 1 227 ? 21.317 -7.427 5.646 1.00 66.12 227 SER A C 1
ATOM 1727 O O . SER A 1 227 ? 20.242 -7.086 6.127 1.00 66.12 227 SER A O 1
ATOM 1729 N N . ARG A 1 228 ? 22.124 -8.312 6.244 1.00 66.69 228 ARG A N 1
ATOM 1730 C CA . ARG A 1 228 ? 21.881 -8.869 7.589 1.00 66.69 228 ARG A CA 1
ATOM 1731 C C . ARG A 1 228 ? 22.439 -7.978 8.709 1.00 66.69 228 ARG A C 1
ATOM 1733 O O . ARG A 1 228 ? 22.429 -8.386 9.866 1.00 66.69 228 ARG A O 1
ATOM 1740 N N . ASP A 1 229 ? 22.939 -6.794 8.366 1.00 70.94 229 ASP A N 1
ATOM 1741 C CA . ASP A 1 229 ? 23.603 -5.896 9.305 1.00 70.94 229 ASP A CA 1
ATOM 1742 C C . ASP A 1 229 ? 22.594 -4.970 9.993 1.00 70.94 229 ASP A C 1
ATOM 1744 O O . ASP A 1 229 ? 21.600 -4.551 9.395 1.00 70.94 229 ASP A O 1
ATOM 1748 N N . ASP A 1 230 ? 22.914 -4.531 11.213 1.00 68.19 230 ASP A N 1
ATOM 1749 C CA . ASP A 1 230 ? 22.104 -3.579 11.994 1.00 68.19 230 ASP A CA 1
ATOM 1750 C C . ASP A 1 230 ? 21.826 -2.246 11.259 1.00 68.19 230 ASP A C 1
ATOM 1752 O O . ASP A 1 230 ? 20.926 -1.490 11.634 1.00 68.19 230 ASP A O 1
ATOM 1756 N N . GLY A 1 231 ? 22.589 -1.936 10.204 1.00 81.06 231 GLY A N 1
ATOM 1757 C CA . GLY A 1 231 ? 22.431 -0.742 9.372 1.00 81.06 231 GLY A CA 1
ATOM 1758 C C . GLY A 1 231 ? 21.415 -0.863 8.229 1.00 81.06 231 GLY A C 1
ATOM 1759 O O . GLY A 1 231 ? 21.083 0.160 7.627 1.00 81.06 231 GLY A O 1
ATOM 1760 N N . ALA A 1 232 ? 20.904 -2.061 7.921 1.00 86.31 232 ALA A N 1
ATOM 1761 C CA . ALA A 1 232 ? 20.036 -2.297 6.761 1.00 86.31 232 ALA A CA 1
ATOM 1762 C C . ALA A 1 232 ? 18.784 -1.404 6.762 1.00 86.31 232 ALA A C 1
ATOM 1764 O O . ALA A 1 232 ? 18.414 -0.832 5.734 1.00 86.31 232 ALA A O 1
ATOM 1765 N N . LEU A 1 233 ? 18.170 -1.228 7.937 1.00 88.62 233 LEU A N 1
ATOM 1766 C CA . LEU A 1 233 ? 16.981 -0.397 8.120 1.00 88.62 233 LEU A CA 1
ATOM 1767 C C . LEU A 1 233 ? 17.256 1.079 7.815 1.00 88.62 233 LEU A C 1
ATOM 1769 O O . LEU A 1 233 ? 16.523 1.701 7.045 1.00 88.62 233 LEU A O 1
ATOM 1773 N N . THR A 1 234 ? 18.340 1.626 8.363 1.00 89.31 234 THR A N 1
ATOM 1774 C CA . THR A 1 234 ? 18.772 3.006 8.103 1.00 89.31 234 THR A CA 1
ATOM 1775 C C . THR A 1 234 ? 19.072 3.215 6.622 1.00 89.31 234 THR A C 1
ATOM 1777 O O . THR A 1 234 ? 18.580 4.168 6.022 1.00 89.31 234 THR A O 1
ATOM 1780 N N . LEU A 1 235 ? 19.791 2.278 5.997 1.00 90.19 235 LEU A N 1
ATOM 1781 C CA . LEU A 1 235 ? 20.103 2.336 4.569 1.00 90.19 235 LEU A CA 1
ATOM 1782 C C . LEU A 1 235 ? 18.839 2.318 3.700 1.00 90.19 235 LEU A C 1
ATOM 1784 O O . LEU A 1 235 ? 18.741 3.098 2.754 1.00 90.19 235 LEU A O 1
ATOM 1788 N N . ALA A 1 236 ? 17.857 1.469 4.015 1.00 90.88 236 ALA A N 1
ATOM 1789 C CA . ALA A 1 236 ? 16.593 1.409 3.282 1.00 90.88 236 ALA A CA 1
ATOM 1790 C C . ALA A 1 236 ? 15.786 2.717 3.399 1.00 90.88 236 ALA A C 1
ATOM 1792 O O . ALA A 1 236 ? 15.244 3.201 2.398 1.00 90.88 236 ALA A O 1
ATOM 1793 N N . ARG A 1 237 ? 15.753 3.317 4.599 1.00 91.50 237 ARG A N 1
ATOM 1794 C CA . ARG A 1 237 ? 15.096 4.607 4.883 1.00 91.50 237 ARG A CA 1
ATOM 1795 C C . ARG A 1 237 ? 15.743 5.758 4.121 1.00 91.50 237 ARG A C 1
ATOM 1797 O O . ARG A 1 237 ? 15.049 6.561 3.492 1.00 91.50 237 ARG A O 1
ATOM 1804 N N . ASP A 1 238 ? 17.067 5.839 4.174 1.00 91.00 238 ASP A N 1
ATOM 1805 C CA . ASP A 1 238 ? 17.819 6.922 3.547 1.00 91.00 238 ASP A CA 1
ATOM 1806 C C . ASP A 1 238 ? 17.840 6.782 2.026 1.00 91.00 238 ASP A C 1
ATOM 1808 O O . ASP A 1 238 ? 17.750 7.786 1.324 1.00 91.00 238 ASP A O 1
ATOM 1812 N N . SER A 1 239 ? 17.838 5.554 1.498 1.00 91.69 239 SER A N 1
ATOM 1813 C CA . SER A 1 239 ? 17.763 5.301 0.055 1.00 91.69 239 SER A CA 1
ATOM 1814 C C . SER A 1 239 ? 16.486 5.863 -0.574 1.00 91.69 239 SER A C 1
ATOM 1816 O O . SER A 1 239 ? 16.554 6.507 -1.623 1.00 91.69 239 SER A O 1
ATOM 1818 N N . ALA A 1 240 ? 15.327 5.708 0.081 1.00 91.69 240 ALA A N 1
ATOM 1819 C CA . ALA A 1 240 ? 14.064 6.260 -0.414 1.00 91.69 240 ALA A CA 1
ATOM 1820 C C . ALA A 1 240 ? 14.109 7.796 -0.523 1.00 91.69 240 ALA A C 1
ATOM 1822 O O . ALA A 1 240 ? 13.735 8.368 -1.550 1.00 91.69 240 ALA A O 1
ATOM 1823 N N . VAL A 1 241 ? 14.634 8.470 0.507 1.00 94.00 241 VAL A N 1
ATOM 1824 C CA . VAL A 1 241 ? 14.783 9.935 0.511 1.00 94.00 241 VAL A CA 1
ATOM 1825 C C . VAL A 1 241 ? 15.835 10.380 -0.492 1.00 94.00 241 VAL A C 1
ATOM 1827 O O . VAL A 1 241 ? 15.587 11.311 -1.250 1.00 94.00 241 VAL A O 1
ATOM 1830 N N . GLN A 1 242 ? 16.974 9.693 -0.566 1.00 94.88 242 GLN A N 1
ATOM 1831 C CA . GLN A 1 242 ? 18.026 10.005 -1.525 1.00 94.88 242 GLN A CA 1
ATOM 1832 C C . GLN A 1 242 ? 17.531 9.862 -2.967 1.00 94.88 242 GLN A C 1
ATOM 1834 O O . GLN A 1 242 ? 17.871 10.683 -3.818 1.00 94.88 242 GLN A O 1
ATOM 1839 N N . HIS A 1 243 ? 16.694 8.860 -3.253 1.00 94.00 243 HIS A N 1
ATOM 1840 C CA . HIS A 1 243 ? 16.079 8.697 -4.566 1.00 94.00 243 HIS A CA 1
ATOM 1841 C C . HIS A 1 243 ? 15.160 9.878 -4.911 1.00 94.00 243 HIS A C 1
ATOM 1843 O O . HIS A 1 243 ? 15.265 10.431 -6.006 1.00 94.00 243 HIS A O 1
ATOM 1849 N N . CYS A 1 244 ? 14.331 10.320 -3.960 1.00 96.19 244 CYS A N 1
ATOM 1850 C CA . CYS A 1 244 ? 13.498 11.516 -4.104 1.00 96.19 244 CYS A CA 1
ATOM 1851 C C . CYS A 1 244 ? 14.342 12.778 -4.347 1.00 96.19 244 CYS A C 1
ATOM 1853 O O . CYS A 1 244 ? 14.105 13.501 -5.316 1.00 96.19 244 CYS A O 1
ATOM 1855 N N . THR A 1 245 ? 15.386 13.001 -3.541 1.00 96.50 245 THR A N 1
ATOM 1856 C CA . THR A 1 245 ? 16.328 14.120 -3.699 1.00 96.50 245 THR A CA 1
ATOM 1857 C C . THR A 1 245 ? 16.968 14.115 -5.085 1.00 96.50 245 THR A C 1
ATOM 1859 O O . THR A 1 245 ? 16.942 15.130 -5.776 1.00 96.50 245 THR A O 1
ATOM 1862 N N . ASN A 1 246 ? 17.488 12.970 -5.536 1.00 95.62 246 ASN A N 1
ATOM 1863 C CA . ASN A 1 246 ? 18.141 12.837 -6.841 1.00 95.62 246 ASN A CA 1
ATOM 1864 C C . ASN A 1 246 ? 17.174 13.105 -8.003 1.00 95.62 246 ASN A C 1
ATOM 1866 O O . ASN A 1 246 ? 17.546 13.746 -8.991 1.00 95.62 246 ASN A O 1
ATOM 1870 N N . LEU A 1 247 ? 15.933 12.624 -7.888 1.00 94.94 247 LEU A N 1
ATOM 1871 C CA . LEU A 1 247 ? 14.885 12.829 -8.883 1.00 94.94 247 LEU A CA 1
ATOM 1872 C C . LEU A 1 247 ? 14.524 14.317 -8.989 1.00 94.94 247 LEU A C 1
ATOM 1874 O O . LEU A 1 247 ? 14.522 14.873 -10.089 1.00 94.94 247 LEU A O 1
ATOM 1878 N N . LEU A 1 248 ? 14.285 14.984 -7.858 1.00 95.00 248 LEU A N 1
ATOM 1879 C CA . LEU A 1 248 ? 13.922 16.402 -7.825 1.00 95.00 248 LEU A CA 1
ATOM 1880 C C . LEU A 1 248 ? 15.090 17.321 -8.202 1.00 95.00 248 LEU A C 1
ATOM 1882 O O . LEU A 1 248 ? 14.886 18.305 -8.913 1.00 95.00 248 LEU A O 1
ATOM 1886 N N . ALA A 1 249 ? 16.322 16.981 -7.819 1.00 94.81 249 ALA A N 1
ATOM 1887 C CA . ALA A 1 249 ? 17.521 17.683 -8.271 1.00 94.81 249 ALA A CA 1
ATOM 1888 C C . ALA A 1 249 ? 17.717 17.549 -9.790 1.00 94.81 249 ALA A C 1
ATOM 1890 O O . ALA A 1 249 ? 18.031 18.527 -10.476 1.00 94.81 249 ALA A O 1
ATOM 1891 N N . SER A 1 250 ? 17.459 16.363 -10.351 1.00 94.62 250 SER A N 1
ATOM 1892 C CA . SER A 1 250 ? 17.486 16.147 -11.803 1.00 94.62 250 SER A CA 1
ATOM 1893 C C . SER A 1 250 ? 16.405 16.960 -12.513 1.00 94.62 250 SER A C 1
ATOM 1895 O O . SER A 1 250 ? 16.691 17.589 -13.531 1.00 94.62 250 SER A O 1
ATOM 1897 N N . TYR A 1 251 ? 15.190 17.016 -11.962 1.00 95.38 251 TYR A N 1
ATOM 1898 C CA . TYR A 1 251 ? 14.124 17.869 -12.488 1.00 95.38 251 TYR A CA 1
ATOM 1899 C C . TYR A 1 251 ? 14.524 19.347 -12.460 1.00 95.38 251 TYR A C 1
ATOM 1901 O O . TYR A 1 251 ? 14.437 20.033 -13.479 1.00 95.38 251 TYR A O 1
ATOM 1909 N N . ARG A 1 252 ? 15.045 19.825 -11.325 1.00 94.38 252 ARG A N 1
ATOM 1910 C CA . ARG A 1 252 ? 15.475 21.213 -11.142 1.00 94.38 252 ARG A CA 1
ATOM 1911 C C . ARG A 1 252 ? 16.580 21.621 -12.113 1.00 94.38 252 ARG A C 1
ATOM 1913 O O . ARG A 1 252 ? 16.550 22.733 -12.621 1.00 94.38 252 ARG A O 1
ATOM 1920 N N . THR A 1 253 ? 17.553 20.750 -12.368 1.00 93.81 253 THR A N 1
ATOM 1921 C CA . THR A 1 253 ? 18.743 21.086 -13.170 1.00 93.81 253 THR A CA 1
ATOM 1922 C C . THR A 1 253 ? 18.576 20.841 -14.669 1.00 93.81 253 THR A C 1
ATOM 1924 O O . THR A 1 253 ? 19.215 21.536 -15.460 1.00 93.81 253 THR A O 1
ATOM 1927 N N . ARG A 1 254 ? 17.733 19.878 -15.074 1.00 92.75 254 ARG A N 1
ATOM 1928 C CA . ARG A 1 254 ? 17.597 19.424 -16.475 1.00 92.75 254 ARG A CA 1
ATOM 1929 C C . ARG A 1 254 ? 16.315 19.883 -17.174 1.00 92.75 254 ARG A C 1
ATOM 1931 O O . ARG A 1 254 ? 16.078 19.485 -18.312 1.00 92.75 254 ARG A O 1
ATOM 1938 N N . THR A 1 255 ? 15.490 20.697 -16.522 1.00 93.62 255 THR A N 1
ATOM 1939 C CA . THR A 1 255 ? 14.263 21.262 -17.107 1.00 93.62 255 THR A CA 1
ATOM 1940 C C . THR A 1 255 ? 14.239 22.787 -16.983 1.00 93.62 255 THR A C 1
ATOM 1942 O O . THR A 1 255 ? 15.141 23.396 -16.404 1.00 93.62 255 THR A O 1
ATOM 1945 N N . ALA A 1 256 ? 13.176 23.417 -17.493 1.00 90.44 256 ALA A N 1
ATOM 1946 C CA . ALA A 1 256 ? 12.942 24.853 -17.341 1.00 90.44 256 ALA A CA 1
ATOM 1947 C C . ALA A 1 256 ? 12.843 25.303 -15.867 1.00 90.44 256 ALA A C 1
ATOM 1949 O O . ALA A 1 256 ? 13.035 26.479 -15.579 1.00 90.44 256 ALA A O 1
ATOM 1950 N N . ALA A 1 257 ? 12.637 24.383 -14.915 1.00 90.88 257 ALA A N 1
ATOM 1951 C CA . ALA A 1 257 ? 12.642 24.693 -13.484 1.00 90.88 257 ALA A CA 1
ATOM 1952 C C . ALA A 1 257 ? 13.972 25.295 -12.989 1.00 90.88 257 ALA A C 1
ATOM 1954 O O . ALA A 1 257 ? 14.000 25.899 -11.915 1.00 90.88 257 ALA A O 1
ATOM 1955 N N . LYS A 1 258 ? 15.066 25.159 -13.753 1.00 91.00 258 LYS A N 1
ATOM 1956 C CA . LYS A 1 258 ? 16.377 25.742 -13.433 1.00 91.00 258 LYS A CA 1
ATOM 1957 C C . LYS A 1 258 ? 16.336 27.267 -13.317 1.00 91.00 258 LYS A C 1
ATOM 1959 O O . LYS A 1 258 ? 17.085 27.820 -12.517 1.00 91.00 258 LYS A O 1
ATOM 1964 N N . SER A 1 259 ? 15.489 27.939 -14.101 1.00 91.44 259 SER A N 1
ATOM 1965 C CA . SER A 1 259 ? 15.401 29.405 -14.125 1.00 91.44 259 SER A CA 1
ATOM 1966 C C . SER A 1 259 ? 14.504 29.990 -13.034 1.00 91.44 259 SER A C 1
ATOM 1968 O O . SER A 1 259 ? 14.469 31.206 -12.871 1.00 91.44 259 SER A O 1
ATOM 1970 N N . SER A 1 260 ? 13.764 29.165 -12.286 1.00 91.44 260 SER A N 1
ATOM 1971 C CA . SER A 1 260 ? 12.930 29.657 -11.186 1.00 91.44 260 SER A CA 1
ATOM 1972 C C . SER A 1 260 ? 13.797 30.092 -9.988 1.00 91.44 260 SER A C 1
ATOM 1974 O O . SER A 1 260 ? 14.914 29.595 -9.824 1.00 91.44 260 SER A O 1
ATOM 1976 N N . PRO A 1 261 ? 13.303 30.967 -9.094 1.00 92.62 261 PRO A N 1
ATOM 1977 C CA . PRO A 1 261 ? 14.052 31.430 -7.922 1.00 92.62 261 PRO A CA 1
ATOM 1978 C C . PRO A 1 261 ? 14.629 30.287 -7.069 1.00 92.62 261 PRO A C 1
ATOM 1980 O O . PRO A 1 261 ? 13.975 29.262 -6.868 1.00 92.62 261 PRO A O 1
ATOM 1983 N N . SER A 1 262 ? 15.850 30.445 -6.545 1.00 87.44 262 SER A N 1
ATOM 1984 C CA . SER A 1 262 ? 16.531 29.424 -5.718 1.00 87.44 262 SER A CA 1
ATOM 1985 C C . SER A 1 262 ? 15.856 29.190 -4.360 1.00 87.44 262 SER A C 1
ATOM 1987 O O . SER A 1 262 ? 16.013 28.129 -3.755 1.00 87.44 262 SER A O 1
ATOM 1989 N N . GLY A 1 263 ? 15.078 30.165 -3.885 1.00 90.25 263 GLY A N 1
ATOM 1990 C CA . GLY A 1 263 ? 14.272 30.070 -2.668 1.00 90.25 263 GLY A CA 1
ATOM 1991 C C . GLY A 1 263 ? 13.037 29.172 -2.788 1.00 90.25 263 GLY A C 1
ATOM 1992 O O . GLY A 1 263 ? 12.438 28.867 -1.767 1.00 90.25 263 GLY A O 1
ATOM 1993 N N . GLN A 1 264 ? 12.670 28.718 -3.990 1.00 91.75 264 GLN A N 1
ATOM 1994 C CA . GLN A 1 264 ? 11.469 27.910 -4.212 1.00 91.75 264 GLN A CA 1
ATOM 1995 C C . GLN A 1 264 ? 11.814 26.439 -4.467 1.00 91.75 264 GLN A C 1
ATOM 1997 O O . GLN A 1 264 ? 12.718 26.125 -5.246 1.00 91.75 264 GLN A O 1
ATOM 2002 N N . LEU A 1 265 ? 11.063 25.537 -3.833 1.00 92.56 265 LEU A N 1
ATOM 2003 C CA . LEU A 1 265 ? 11.060 24.112 -4.151 1.00 92.56 265 LEU A CA 1
ATOM 2004 C C . LEU A 1 265 ? 10.059 23.872 -5.289 1.00 92.56 265 LEU A C 1
ATOM 2006 O O . LEU A 1 265 ? 8.857 24.019 -5.095 1.00 92.56 265 LEU A O 1
ATOM 2010 N N . ILE A 1 266 ? 10.554 23.530 -6.480 1.00 93.94 266 ILE A N 1
ATOM 2011 C CA . ILE A 1 266 ? 9.714 23.285 -7.661 1.00 93.94 266 ILE A CA 1
ATOM 2012 C C . ILE A 1 266 ? 9.584 21.779 -7.877 1.00 93.94 266 ILE A C 1
ATOM 2014 O O . ILE A 1 266 ? 10.593 21.086 -8.020 1.00 93.94 266 ILE A O 1
ATOM 2018 N N . LEU A 1 267 ? 8.347 21.286 -7.925 1.00 94.62 267 LEU A N 1
ATOM 2019 C CA . LEU A 1 267 ? 8.028 19.868 -8.090 1.00 94.62 267 LEU A CA 1
ATOM 2020 C C . LEU A 1 267 ? 7.389 19.611 -9.469 1.00 94.62 267 LEU A C 1
ATOM 2022 O O . LEU A 1 267 ? 6.660 20.474 -9.965 1.00 94.62 267 LEU A O 1
ATOM 2026 N N . PRO A 1 268 ? 7.630 18.446 -10.101 1.00 94.38 268 PRO A N 1
ATOM 2027 C CA . PRO A 1 268 ? 6.853 18.008 -11.259 1.00 94.38 268 PRO A CA 1
ATOM 2028 C C . PRO A 1 268 ? 5.396 17.757 -10.861 1.00 94.38 268 PRO A C 1
ATOM 2030 O O . PRO A 1 268 ? 5.154 17.171 -9.810 1.00 94.38 268 PRO A O 1
ATOM 2033 N N . GLU A 1 269 ? 4.439 18.127 -11.715 1.00 91.38 269 GLU A N 1
ATOM 2034 C CA . GLU A 1 269 ? 2.996 17.976 -11.450 1.00 91.38 269 GLU A CA 1
ATOM 2035 C C . GLU A 1 269 ? 2.609 16.540 -11.059 1.00 91.38 269 GLU A C 1
ATOM 2037 O O . GLU A 1 269 ? 2.043 16.323 -9.991 1.00 91.38 269 GLU A O 1
ATOM 2042 N N . GLY A 1 270 ? 3.023 15.544 -11.850 1.00 90.88 270 GLY A N 1
ATOM 2043 C CA . GLY A 1 270 ? 2.737 14.131 -11.571 1.00 90.88 270 GLY A CA 1
ATOM 2044 C C . GLY A 1 270 ? 3.438 13.557 -10.333 1.00 90.88 270 GLY A C 1
ATOM 2045 O O . GLY A 1 270 ? 3.130 12.445 -9.926 1.00 90.88 270 GLY A O 1
ATOM 2046 N N . LEU A 1 271 ? 4.378 14.289 -9.722 1.00 94.81 271 LEU A N 1
ATOM 2047 C CA . LEU A 1 271 ? 5.189 13.829 -8.586 1.00 94.81 271 LEU A CA 1
ATOM 2048 C C . LEU A 1 271 ? 5.147 14.796 -7.393 1.00 94.81 271 LEU A C 1
ATOM 2050 O O . LEU A 1 271 ? 6.009 14.729 -6.517 1.00 94.81 271 LEU A O 1
ATOM 2054 N N . GLN A 1 272 ? 4.140 15.671 -7.316 1.00 95.19 272 GLN A N 1
ATOM 2055 C CA . GLN A 1 272 ? 3.972 16.610 -6.196 1.00 95.19 272 GLN A CA 1
ATOM 2056 C C . GLN A 1 272 ? 3.868 15.902 -4.838 1.00 95.19 272 GLN A C 1
ATOM 2058 O O . GLN A 1 272 ? 4.337 16.428 -3.832 1.00 95.19 272 GLN A O 1
ATOM 2063 N N . LEU A 1 273 ? 3.307 14.689 -4.817 1.00 95.31 273 LEU A N 1
ATOM 2064 C CA . LEU A 1 273 ? 3.150 13.873 -3.610 1.00 95.31 273 LEU A CA 1
ATOM 2065 C C . LEU A 1 273 ? 4.364 12.983 -3.303 1.00 95.31 273 LEU A C 1
ATOM 2067 O O . LEU A 1 273 ? 4.372 12.298 -2.284 1.00 95.31 273 LEU A O 1
ATOM 2071 N N . LEU A 1 274 ? 5.406 12.978 -4.143 1.00 96.38 274 LEU A N 1
ATOM 2072 C CA . LEU A 1 274 ? 6.576 12.119 -3.938 1.00 96.38 274 LEU A CA 1
ATOM 2073 C C . LEU A 1 274 ? 7.340 12.429 -2.635 1.00 96.38 274 LEU A C 1
ATOM 2075 O O . LEU A 1 274 ? 7.698 11.476 -1.937 1.00 96.38 274 LEU A O 1
ATOM 2079 N N . PRO A 1 275 ? 7.572 13.702 -2.246 1.00 96.81 275 PRO A N 1
ATOM 2080 C CA . PRO A 1 275 ? 8.161 14.016 -0.946 1.00 96.81 275 PRO A CA 1
ATOM 2081 C C . PRO A 1 275 ? 7.339 13.474 0.226 1.00 96.81 275 PRO A C 1
ATOM 2083 O O . PRO A 1 275 ? 7.903 12.844 1.120 1.00 96.81 275 PRO A O 1
ATOM 2086 N N . LEU A 1 276 ? 6.017 13.681 0.188 1.00 96.31 276 LEU A N 1
ATOM 2087 C CA . LEU A 1 276 ? 5.086 13.197 1.207 1.00 96.31 276 LEU A CA 1
ATOM 2088 C C . LEU A 1 276 ? 5.171 11.673 1.323 1.00 96.31 276 LEU A C 1
ATOM 2090 O O . LEU A 1 276 ? 5.431 11.156 2.404 1.00 96.31 276 LEU A O 1
ATOM 2094 N N . PHE A 1 277 ? 5.082 10.968 0.192 1.00 97.38 277 PHE A N 1
ATOM 2095 C CA . PHE A 1 277 ? 5.216 9.516 0.137 1.00 97.38 277 PHE A CA 1
ATOM 2096 C C . PHE A 1 277 ? 6.533 9.017 0.746 1.00 97.38 277 PHE A C 1
ATOM 2098 O O . PHE A 1 277 ? 6.521 8.077 1.532 1.00 97.38 277 PHE A O 1
ATOM 2105 N N . CYS A 1 278 ? 7.675 9.636 0.430 1.00 96.44 278 CYS A N 1
ATOM 2106 C CA . CYS A 1 278 ? 8.972 9.183 0.947 1.00 96.44 278 CYS A CA 1
ATOM 2107 C C . CYS A 1 278 ? 9.108 9.390 2.462 1.00 96.44 278 CYS A C 1
ATOM 2109 O O . CYS A 1 278 ? 9.692 8.550 3.150 1.00 96.44 278 CYS A O 1
ATOM 2111 N N . MET A 1 279 ? 8.567 10.492 2.988 1.00 95.31 279 MET A N 1
ATOM 2112 C CA . MET A 1 279 ? 8.497 10.725 4.431 1.00 95.31 279 MET A CA 1
ATOM 2113 C C . MET A 1 279 ? 7.590 9.688 5.105 1.00 95.31 279 MET A C 1
ATOM 2115 O O . MET A 1 279 ? 7.981 9.071 6.094 1.00 95.31 279 MET A O 1
ATOM 2119 N N . SER A 1 280 ? 6.404 9.469 4.547 1.00 95.56 280 SER A N 1
ATOM 2120 C CA . SER A 1 280 ? 5.436 8.485 5.023 1.00 95.56 280 SER A CA 1
ATOM 2121 C C . SER A 1 280 ? 5.983 7.064 4.998 1.00 95.56 280 SER A C 1
ATOM 2123 O O . SER A 1 280 ? 5.870 6.347 5.987 1.00 95.56 280 SER A O 1
ATOM 2125 N N . LEU A 1 281 ? 6.671 6.670 3.924 1.00 95.50 281 LEU A N 1
ATOM 2126 C CA . LEU A 1 281 ? 7.325 5.369 3.811 1.00 95.50 281 LEU A CA 1
ATOM 2127 C C . LEU A 1 281 ? 8.339 5.170 4.942 1.00 95.50 281 LEU A C 1
ATOM 2129 O O . LEU A 1 281 ? 8.344 4.116 5.569 1.00 95.50 281 LEU A O 1
ATOM 2133 N N . ARG A 1 282 ? 9.142 6.191 5.275 1.00 92.81 282 ARG A N 1
ATOM 2134 C CA . ARG A 1 282 ? 10.066 6.136 6.421 1.00 92.81 282 ARG A CA 1
ATOM 2135 C C . ARG A 1 282 ? 9.349 5.968 7.757 1.00 92.81 282 ARG A C 1
ATOM 2137 O O . ARG A 1 282 ? 9.831 5.225 8.605 1.00 92.81 282 ARG A O 1
ATOM 2144 N N . LYS A 1 283 ? 8.226 6.652 7.964 1.00 91.88 283 LYS A N 1
ATOM 2145 C CA . LYS A 1 283 ? 7.456 6.571 9.216 1.00 91.88 283 LYS A CA 1
ATOM 2146 C C . LYS A 1 283 ? 6.587 5.316 9.311 1.00 91.88 283 LYS A C 1
ATOM 2148 O O . LYS A 1 283 ? 6.155 4.969 10.408 1.00 91.88 283 LYS A O 1
ATOM 2153 N N . SER A 1 284 ? 6.355 4.640 8.186 1.00 92.44 284 SER A N 1
ATOM 2154 C CA . SER A 1 284 ? 5.507 3.454 8.118 1.00 92.44 284 SER A CA 1
ATOM 2155 C C . SER A 1 284 ? 6.020 2.327 9.026 1.00 92.44 284 SER A C 1
ATOM 2157 O O . SER A 1 284 ? 7.232 2.208 9.239 1.00 92.44 284 SER A O 1
ATOM 2159 N N . PRO A 1 285 ? 5.133 1.436 9.500 1.00 90.25 285 PRO A N 1
ATOM 2160 C CA . PRO A 1 285 ? 5.499 0.261 10.294 1.00 90.25 285 PRO A CA 1
ATOM 2161 C C . PRO A 1 285 ? 6.641 -0.582 9.693 1.00 90.25 285 PRO A C 1
ATOM 2163 O O . PRO A 1 285 ? 7.465 -1.133 10.422 1.00 90.25 285 PRO A O 1
ATOM 2166 N N . MET A 1 286 ? 6.744 -0.620 8.360 1.00 92.06 286 MET A N 1
ATOM 2167 C CA . MET A 1 286 ? 7.799 -1.331 7.630 1.00 92.06 286 MET A CA 1
ATOM 2168 C C . MET A 1 286 ? 9.203 -0.810 7.958 1.00 92.06 286 MET A C 1
ATOM 2170 O O . MET A 1 286 ? 10.126 -1.600 8.150 1.00 92.06 286 MET A O 1
ATOM 2174 N N . PHE A 1 287 ? 9.364 0.517 8.017 1.00 91.81 287 PHE A N 1
ATOM 2175 C CA . PHE A 1 287 ? 10.674 1.169 8.075 1.00 91.81 287 PHE A CA 1
ATOM 2176 C C . PHE A 1 287 ? 10.906 2.000 9.335 1.00 91.81 287 PHE A C 1
ATOM 2178 O O . PHE A 1 287 ? 12.020 2.485 9.533 1.00 91.81 287 PHE A O 1
ATOM 2185 N N . ARG A 1 288 ? 9.897 2.180 10.192 1.00 87.50 288 ARG A N 1
ATOM 2186 C CA . ARG A 1 288 ? 10.020 2.913 11.455 1.00 87.50 288 ARG A CA 1
ATOM 2187 C C . ARG A 1 288 ? 11.095 2.273 12.329 1.00 87.50 288 ARG A C 1
ATOM 2189 O O . ARG A 1 288 ? 11.072 1.061 12.568 1.00 87.50 288 ARG A O 1
ATOM 2196 N N . GLN A 1 289 ? 12.018 3.090 12.827 1.00 81.94 289 GLN A N 1
ATOM 2197 C CA . GLN A 1 289 ? 13.047 2.635 13.751 1.00 81.94 289 GLN A CA 1
ATOM 2198 C C . GLN A 1 289 ? 12.402 2.173 15.066 1.00 81.94 289 GLN A C 1
ATOM 2200 O O . GLN A 1 289 ? 11.478 2.804 15.581 1.00 81.94 289 GLN A O 1
ATOM 2205 N N . SER A 1 290 ? 12.876 1.054 15.609 1.00 72.75 290 SER A N 1
ATOM 2206 C CA . SER A 1 290 ? 12.501 0.638 16.962 1.00 72.75 290 SER A CA 1
ATOM 2207 C C . SER A 1 290 ? 13.301 1.459 17.975 1.00 72.75 290 SER A C 1
ATOM 2209 O O . SER A 1 290 ? 14.511 1.615 17.800 1.00 72.75 290 SER A O 1
ATOM 2211 N N . MET A 1 291 ? 12.655 1.939 19.043 1.00 64.38 291 MET A N 1
ATOM 2212 C CA . MET A 1 291 ? 13.342 2.661 20.119 1.00 64.38 291 MET A CA 1
ATOM 2213 C C . MET A 1 291 ? 14.490 1.802 20.658 1.00 64.38 291 MET A C 1
ATOM 2215 O O . MET A 1 291 ? 14.278 0.664 21.092 1.00 64.38 291 MET A O 1
ATOM 2219 N N . ARG A 1 292 ? 15.709 2.351 20.645 1.00 55.81 292 ARG A N 1
ATOM 2220 C CA . ARG A 1 292 ? 16.838 1.755 21.366 1.00 55.81 292 ARG A CA 1
ATOM 2221 C C . ARG A 1 292 ? 16.533 1.872 22.858 1.00 55.81 292 ARG A C 1
ATOM 2223 O O . ARG A 1 292 ? 16.166 2.947 23.324 1.00 55.81 292 ARG A O 1
ATOM 2230 N N . GLN A 1 293 ? 16.628 0.772 23.605 1.00 51.34 293 GLN A N 1
ATOM 2231 C CA . GLN A 1 293 ? 16.479 0.830 25.059 1.00 51.34 293 GLN A CA 1
ATOM 2232 C C . GLN A 1 293 ? 17.535 1.793 25.614 1.00 51.34 293 GLN A C 1
ATOM 2234 O O . GLN A 1 293 ? 18.732 1.532 25.503 1.00 51.34 293 GLN A O 1
ATOM 2239 N N . ASN A 1 294 ? 17.105 2.913 26.197 1.00 44.44 294 ASN A N 1
ATOM 2240 C CA . ASN A 1 294 ? 18.009 3.757 26.969 1.00 44.44 294 ASN A CA 1
ATOM 2241 C C . ASN A 1 294 ? 18.472 2.965 28.203 1.00 44.44 294 ASN A C 1
ATOM 2243 O O . ASN A 1 294 ? 17.673 2.267 28.830 1.00 44.44 294 ASN A O 1
ATOM 2247 N N . ALA A 1 295 ? 19.745 3.111 28.586 1.00 45.88 295 ALA A N 1
ATOM 2248 C CA . ALA A 1 295 ? 20.355 2.433 29.739 1.00 45.88 295 ALA A CA 1
ATOM 2249 C C . ALA A 1 295 ? 19.635 2.691 31.085 1.00 45.88 295 ALA A C 1
ATOM 2251 O O . ALA A 1 295 ? 19.892 1.998 32.064 1.00 45.88 295 ALA A O 1
ATOM 2252 N N . SER A 1 296 ? 18.723 3.668 31.139 1.00 53.34 296 SER A N 1
ATOM 2253 C CA . SER A 1 296 ? 17.907 4.007 32.306 1.00 53.34 296 SER A CA 1
ATOM 2254 C C . SER A 1 296 ? 16.646 3.149 32.479 1.00 53.34 296 SER A C 1
ATOM 2256 O O . SER A 1 296 ? 15.965 3.304 33.486 1.00 53.34 296 SER A O 1
ATOM 2258 N N . GLY A 1 297 ? 16.287 2.271 31.532 1.00 45.88 297 GLY A N 1
ATOM 2259 C CA . GLY A 1 297 ? 15.116 1.383 31.650 1.00 45.88 297 GLY A CA 1
ATOM 2260 C C . GLY A 1 297 ? 13.747 2.087 31.660 1.00 45.88 297 GLY A C 1
ATOM 2261 O O . GLY A 1 297 ? 12.714 1.416 31.665 1.00 45.88 297 GLY A O 1
ATOM 2262 N N . ILE A 1 298 ? 13.713 3.423 31.617 1.00 45.06 298 ILE A N 1
ATOM 2263 C CA . ILE A 1 298 ? 12.483 4.215 31.564 1.00 45.06 298 ILE A CA 1
ATOM 2264 C C . ILE A 1 298 ? 11.991 4.263 30.112 1.00 45.06 298 ILE A C 1
ATOM 2266 O O . ILE A 1 298 ? 12.654 4.802 29.224 1.00 45.06 298 ILE A O 1
ATOM 2270 N N . ARG A 1 299 ? 10.804 3.697 29.872 1.00 48.31 299 ARG A N 1
ATOM 2271 C CA . ARG A 1 299 ? 10.110 3.713 28.576 1.00 48.31 299 ARG A CA 1
ATOM 2272 C C . ARG A 1 299 ? 9.437 5.071 28.346 1.00 48.31 299 ARG A C 1
ATOM 2274 O O . ARG A 1 299 ? 8.220 5.175 28.410 1.00 48.31 299 ARG A O 1
ATOM 2281 N N . THR A 1 300 ? 10.211 6.126 28.102 1.00 39.62 300 THR A N 1
ATOM 2282 C CA . THR A 1 300 ? 9.660 7.399 27.606 1.00 39.62 300 THR A CA 1
ATOM 2283 C C . THR A 1 300 ? 9.674 7.391 26.077 1.00 39.62 300 THR A C 1
ATOM 2285 O O . THR A 1 300 ? 10.695 7.701 25.461 1.00 39.62 300 THR A O 1
ATOM 2288 N N . GLY A 1 301 ? 8.569 6.991 25.448 1.00 48.91 301 GLY A N 1
ATOM 2289 C CA . GLY A 1 301 ? 8.407 7.046 23.992 1.00 48.91 301 GLY A CA 1
ATOM 2290 C C . GLY A 1 301 ? 7.410 6.028 23.438 1.00 48.91 301 GLY A C 1
ATOM 2291 O O . GLY A 1 301 ? 6.925 5.168 24.170 1.00 48.91 301 GLY A O 1
ATOM 2292 N N . ARG A 1 302 ? 7.136 6.142 22.133 1.00 57.03 302 ARG A N 1
ATOM 2293 C CA . ARG A 1 302 ? 6.263 5.242 21.356 1.00 57.03 302 ARG A CA 1
ATOM 2294 C C . ARG A 1 302 ? 6.672 3.763 21.540 1.00 57.03 302 ARG A C 1
ATOM 2296 O O . ARG A 1 302 ? 7.877 3.497 21.442 1.00 57.03 302 ARG A O 1
ATOM 2303 N N . PRO A 1 303 ? 5.767 2.787 21.787 1.00 60.59 303 PRO A N 1
ATOM 2304 C CA . PRO A 1 303 ? 6.111 1.373 21.785 1.00 60.59 303 PRO A CA 1
ATOM 2305 C C . PRO A 1 303 ? 6.773 0.956 20.470 1.00 60.59 303 PRO A C 1
ATOM 2307 O O . PRO A 1 303 ? 6.314 1.271 19.370 1.00 60.59 303 PRO A O 1
ATOM 2310 N N . SER A 1 304 ? 7.887 0.233 20.583 1.00 69.19 304 SER A N 1
ATOM 2311 C CA . SER A 1 304 ? 8.559 -0.356 19.427 1.00 69.19 304 SER A CA 1
ATOM 2312 C C . SER A 1 304 ? 7.614 -1.309 18.704 1.00 69.19 304 SER A C 1
ATOM 2314 O O . SER A 1 304 ? 6.958 -2.126 19.346 1.00 69.19 304 SER A O 1
ATOM 2316 N N . ILE A 1 305 ? 7.597 -1.232 17.370 1.00 80.31 305 ILE A N 1
ATOM 2317 C CA . ILE A 1 305 ? 6.882 -2.214 16.553 1.00 80.31 305 ILE A CA 1
ATOM 2318 C C . ILE A 1 305 ? 7.457 -3.608 16.817 1.00 80.31 305 ILE A C 1
ATOM 2320 O O . ILE A 1 305 ? 8.683 -3.773 16.885 1.00 80.31 305 ILE A O 1
ATOM 2324 N N . THR A 1 306 ? 6.582 -4.591 16.998 1.00 84.19 306 THR A N 1
ATOM 2325 C CA . THR A 1 306 ? 6.995 -5.981 17.196 1.00 84.19 306 THR A CA 1
ATOM 2326 C C . THR A 1 306 ? 7.588 -6.561 15.908 1.00 84.19 306 THR A C 1
ATOM 2328 O O . THR A 1 306 ? 7.370 -6.049 14.805 1.00 84.19 306 THR A O 1
ATOM 2331 N N . ALA A 1 307 ? 8.368 -7.638 16.034 1.00 86.56 307 ALA A N 1
ATOM 2332 C CA . ALA A 1 307 ? 8.934 -8.321 14.872 1.00 86.56 307 ALA A CA 1
ATOM 2333 C C . ALA A 1 307 ? 7.833 -8.857 13.939 1.00 86.56 307 ALA A C 1
ATOM 2335 O O . ALA A 1 307 ? 7.930 -8.680 12.725 1.00 86.56 307 ALA A O 1
ATOM 2336 N N . ASP A 1 308 ? 6.770 -9.426 14.513 1.00 90.00 308 ASP A N 1
ATOM 2337 C CA . ASP A 1 308 ? 5.634 -9.974 13.771 1.00 90.00 308 ASP A CA 1
ATOM 2338 C C . ASP A 1 308 ? 4.835 -8.890 13.040 1.00 90.00 308 ASP A C 1
ATOM 2340 O O . ASP A 1 308 ? 4.534 -9.045 11.858 1.00 90.00 308 ASP A O 1
ATOM 2344 N N . GLU A 1 309 ? 4.552 -7.754 13.691 1.00 87.94 309 GLU A N 1
ATOM 2345 C CA . GLU A 1 309 ? 3.906 -6.606 13.035 1.00 87.94 309 GLU A CA 1
ATOM 2346 C C . GLU A 1 309 ? 4.750 -6.105 11.870 1.00 87.94 309 GLU A C 1
ATOM 2348 O O . GLU A 1 309 ? 4.246 -5.982 10.755 1.00 87.94 309 GLU A O 1
ATOM 2353 N N . ARG A 1 310 ? 6.050 -5.864 12.081 1.00 91.06 310 ARG A N 1
ATOM 2354 C CA . ARG A 1 310 ? 6.916 -5.401 10.992 1.00 91.06 310 ARG A CA 1
ATOM 2355 C C . ARG A 1 310 ? 6.926 -6.403 9.839 1.00 91.06 310 ARG A C 1
ATOM 2357 O O . ARG A 1 310 ? 6.771 -5.989 8.693 1.00 91.06 310 ARG A O 1
ATOM 2364 N N . ALA A 1 311 ? 7.081 -7.693 10.126 1.00 92.12 311 ALA A N 1
ATOM 2365 C CA . ALA A 1 311 ? 7.070 -8.743 9.112 1.00 92.12 311 ALA A CA 1
ATOM 2366 C C . ALA A 1 311 ? 5.744 -8.787 8.334 1.00 92.12 311 ALA A C 1
ATOM 2368 O O . ALA A 1 311 ? 5.760 -8.906 7.110 1.00 92.12 311 ALA A O 1
ATOM 2369 N N . PHE A 1 312 ? 4.611 -8.600 9.014 1.00 92.38 312 PHE A N 1
ATOM 2370 C CA . PHE A 1 312 ? 3.291 -8.510 8.393 1.00 92.38 312 PHE A CA 1
ATOM 2371 C C . PHE A 1 312 ? 3.196 -7.339 7.403 1.00 92.38 312 PHE A C 1
ATOM 2373 O O . PHE A 1 312 ? 2.828 -7.534 6.242 1.00 92.38 312 PHE A O 1
ATOM 2380 N N . TYR A 1 313 ? 3.602 -6.133 7.813 1.00 92.75 313 TYR A N 1
ATOM 2381 C CA . TYR A 1 313 ? 3.612 -4.972 6.916 1.00 92.75 313 TYR A CA 1
ATOM 2382 C C . TYR A 1 313 ? 4.609 -5.136 5.761 1.00 92.75 313 TYR A C 1
ATOM 2384 O O . TYR A 1 313 ? 4.303 -4.751 4.634 1.00 92.75 313 TYR A O 1
ATOM 2392 N N . LEU A 1 314 ? 5.782 -5.733 6.003 1.00 92.75 314 LEU A N 1
ATOM 2393 C CA . LEU A 1 314 ? 6.762 -6.023 4.952 1.00 92.75 314 LEU A CA 1
ATOM 2394 C C . LEU A 1 314 ? 6.221 -7.029 3.928 1.00 92.75 314 LEU A C 1
ATOM 2396 O O . LEU A 1 314 ? 6.438 -6.841 2.730 1.00 92.75 314 LEU A O 1
ATOM 2400 N N . HIS A 1 315 ? 5.475 -8.050 4.362 1.00 91.75 315 HIS A N 1
ATOM 2401 C CA . HIS A 1 315 ? 4.830 -9.002 3.459 1.00 91.75 315 HIS A CA 1
ATOM 2402 C C . HIS A 1 315 ? 3.882 -8.283 2.490 1.00 91.75 315 HIS A C 1
ATOM 2404 O O . HIS A 1 315 ? 4.075 -8.357 1.275 1.00 91.75 315 HIS A O 1
ATOM 2410 N N . TYR A 1 316 ? 2.929 -7.498 2.998 1.00 91.06 316 TYR A N 1
ATOM 2411 C CA . TYR A 1 316 ? 2.001 -6.749 2.141 1.00 91.06 316 TYR A CA 1
ATOM 2412 C C . TYR A 1 316 ? 2.686 -5.643 1.333 1.00 91.06 316 TYR A C 1
ATOM 2414 O O . TYR A 1 316 ? 2.322 -5.415 0.178 1.00 91.06 316 TYR A O 1
ATOM 2422 N N . GLY A 1 317 ? 3.722 -5.005 1.881 1.00 91.62 317 GLY A N 1
ATOM 2423 C CA . GLY A 1 317 ? 4.556 -4.046 1.163 1.00 91.62 317 GLY A CA 1
ATOM 2424 C C . GLY A 1 317 ? 5.302 -4.672 -0.020 1.00 91.62 317 GLY A C 1
ATOM 2425 O O . GLY A 1 317 ? 5.424 -4.047 -1.073 1.00 91.62 317 GLY A O 1
ATOM 2426 N N . SER A 1 318 ? 5.747 -5.928 0.100 1.00 89.56 318 SER A N 1
ATOM 2427 C CA . SER A 1 318 ? 6.406 -6.662 -0.992 1.00 89.56 318 SER A CA 1
ATOM 2428 C C . SER A 1 318 ? 5.446 -7.016 -2.137 1.00 89.56 318 SER A C 1
ATOM 2430 O O . SER A 1 318 ? 5.867 -7.147 -3.288 1.00 89.56 318 SER A O 1
ATOM 2432 N N . LEU A 1 319 ? 4.145 -7.095 -1.831 1.00 88.44 319 LEU A N 1
ATOM 2433 C CA . LEU A 1 319 ? 3.055 -7.406 -2.760 1.00 88.44 319 LEU A CA 1
ATOM 2434 C C . LEU A 1 319 ? 2.268 -6.166 -3.209 1.00 88.44 319 LEU A C 1
ATOM 2436 O O . LEU A 1 319 ? 1.310 -6.287 -3.971 1.00 88.44 319 LEU A O 1
ATOM 2440 N N . VAL A 1 320 ? 2.677 -4.968 -2.780 1.00 89.75 320 VAL A N 1
ATOM 2441 C CA . VAL A 1 320 ? 1.917 -3.728 -2.984 1.00 89.75 320 VAL A CA 1
ATOM 2442 C C . VAL A 1 320 ? 1.649 -3.446 -4.463 1.00 89.75 320 VAL A C 1
ATOM 2444 O O . VAL A 1 320 ? 2.511 -3.679 -5.317 1.00 89.75 320 VAL A O 1
ATOM 2447 N N . SER A 1 321 ? 0.447 -2.958 -4.762 1.00 88.25 321 SER A N 1
ATOM 2448 C CA . SER A 1 321 ? 0.030 -2.517 -6.094 1.00 88.25 321 SER A CA 1
ATOM 2449 C C . SER A 1 321 ? 0.079 -0.985 -6.205 1.00 88.25 321 SER A C 1
ATOM 2451 O O . SER A 1 321 ? 0.025 -0.303 -5.177 1.00 88.25 321 SER A O 1
ATOM 2453 N N . PRO A 1 322 ? 0.088 -0.417 -7.427 1.00 88.94 322 PRO A N 1
ATOM 2454 C CA . PRO A 1 322 ? 0.037 1.035 -7.629 1.00 88.94 322 PRO A CA 1
ATOM 2455 C C . PRO A 1 322 ? -1.117 1.737 -6.907 1.00 88.94 322 PRO A C 1
ATOM 2457 O O . PRO A 1 322 ? -0.945 2.856 -6.435 1.00 88.94 322 PRO A O 1
ATOM 2460 N N . ALA A 1 323 ? -2.268 1.070 -6.777 1.00 84.94 323 ALA A N 1
ATOM 2461 C CA . ALA A 1 323 ? -3.431 1.613 -6.079 1.00 84.94 323 ALA A CA 1
ATOM 2462 C C . ALA A 1 323 ? -3.252 1.646 -4.549 1.00 84.94 323 ALA A C 1
ATOM 2464 O O . ALA A 1 323 ? -3.767 2.549 -3.899 1.00 84.94 323 ALA A O 1
ATOM 2465 N N . MET A 1 324 ? -2.505 0.695 -3.978 1.00 88.62 324 MET A N 1
ATOM 2466 C CA . MET A 1 324 ? -2.312 0.569 -2.526 1.00 88.62 324 MET A CA 1
ATOM 2467 C C . MET A 1 324 ? -1.036 1.244 -2.012 1.00 88.62 324 MET A C 1
ATOM 2469 O O . MET A 1 324 ? -0.913 1.465 -0.810 1.00 88.62 324 MET A O 1
ATOM 2473 N N . ALA A 1 325 ? -0.0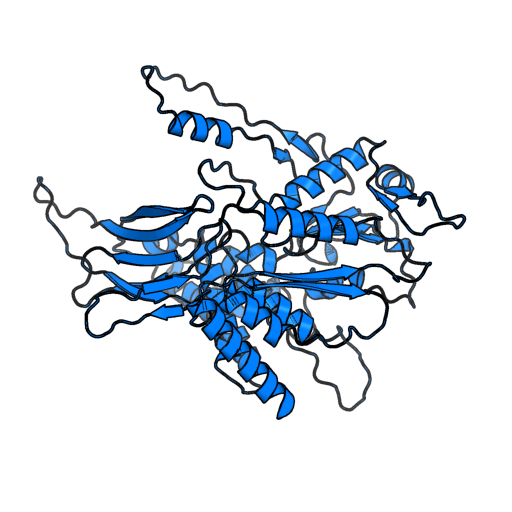93 1.594 -2.896 1.00 91.19 325 ALA A N 1
ATOM 2474 C CA . ALA A 1 325 ? 1.223 2.110 -2.515 1.00 91.19 325 ALA A CA 1
ATOM 2475 C C . ALA A 1 325 ? 1.155 3.308 -1.561 1.00 91.19 325 ALA A C 1
ATOM 2477 O O . ALA A 1 325 ? 1.861 3.324 -0.556 1.00 91.19 325 ALA A O 1
ATOM 2478 N N . MET A 1 326 ? 0.279 4.277 -1.844 1.00 92.81 326 MET A N 1
ATOM 2479 C CA . MET A 1 326 ? 0.073 5.429 -0.963 1.00 92.81 326 MET A CA 1
ATOM 2480 C C . MET A 1 326 ? -0.705 5.049 0.304 1.00 92.81 326 MET A C 1
ATOM 2482 O O . MET A 1 326 ? -0.318 5.460 1.392 1.00 92.81 326 MET A O 1
ATOM 2486 N N . ALA A 1 327 ? -1.754 4.228 0.175 1.00 90.00 327 ALA A N 1
ATOM 2487 C CA . ALA A 1 327 ? -2.629 3.853 1.287 1.00 90.00 327 ALA A CA 1
ATOM 2488 C C . ALA A 1 327 ? -1.892 3.119 2.420 1.00 90.00 327 ALA A C 1
ATOM 2490 O O . ALA A 1 327 ? -2.243 3.298 3.575 1.00 90.00 327 ALA A O 1
ATOM 2491 N N . TYR A 1 328 ? -0.848 2.343 2.109 1.00 90.56 328 TYR A N 1
ATOM 2492 C CA . TYR A 1 328 ? -0.038 1.636 3.115 1.00 90.56 328 TYR A CA 1
ATOM 2493 C C . TYR A 1 328 ? 0.917 2.510 3.922 1.00 90.56 328 TYR A C 1
ATOM 2495 O O . TYR A 1 328 ? 1.503 2.034 4.895 1.00 90.56 328 TYR A O 1
ATOM 2503 N N . VAL A 1 329 ? 1.153 3.750 3.495 1.00 94.69 329 VAL A N 1
ATOM 2504 C CA . VAL A 1 329 ? 2.141 4.622 4.144 1.00 94.69 329 VAL A CA 1
ATOM 2505 C C . VAL A 1 329 ? 1.553 5.948 4.603 1.00 94.69 329 VAL A C 1
ATOM 2507 O O . VAL A 1 329 ? 2.072 6.534 5.548 1.00 94.69 329 VAL A O 1
ATOM 2510 N N . HIS A 1 330 ? 0.495 6.434 3.953 1.00 95.62 330 HIS A N 1
ATOM 2511 C CA . HIS A 1 330 ? -0.174 7.691 4.275 1.00 95.62 330 HIS A CA 1
ATOM 2512 C C . HIS A 1 330 ? -1.682 7.437 4.434 1.00 95.62 330 HIS A C 1
ATOM 2514 O O . HIS A 1 330 ? -2.379 7.249 3.432 1.00 95.62 330 HIS A O 1
ATOM 2520 N N . PRO A 1 331 ? -2.178 7.367 5.682 1.00 95.31 331 PRO A N 1
ATOM 2521 C CA . PRO A 1 331 ? -3.578 7.076 5.965 1.00 95.31 331 PRO A CA 1
ATOM 2522 C C . PRO A 1 331 ? -4.531 8.153 5.460 1.00 95.31 331 PRO A C 1
ATOM 2524 O O . PRO A 1 331 ? -4.215 9.343 5.463 1.00 95.31 331 PRO A O 1
ATOM 2527 N N . ASN A 1 332 ? -5.745 7.740 5.105 1.00 95.00 332 ASN A N 1
ATOM 2528 C CA . ASN A 1 332 ? -6.831 8.673 4.828 1.00 95.00 332 ASN A CA 1
ATOM 2529 C C . ASN A 1 332 ? -7.613 8.939 6.117 1.00 95.00 332 ASN A C 1
ATOM 2531 O O . ASN A 1 332 ? -8.077 7.999 6.757 1.00 95.00 332 ASN A O 1
ATOM 2535 N N . VAL A 1 333 ? -7.801 10.211 6.465 1.00 97.06 333 VAL A N 1
ATOM 2536 C CA . VAL A 1 333 ? -8.674 10.634 7.568 1.00 97.06 333 VAL A CA 1
ATOM 2537 C C . VAL A 1 333 ? -9.910 11.296 6.973 1.00 97.06 333 VAL A C 1
ATOM 2539 O O . VAL A 1 333 ? -9.791 12.217 6.165 1.00 97.06 333 VAL A O 1
ATOM 2542 N N . PHE A 1 334 ? -11.091 10.810 7.339 1.00 96.81 334 PHE A N 1
ATOM 2543 C CA . PHE A 1 334 ? -12.380 11.365 6.939 1.00 96.81 334 PHE A CA 1
ATOM 2544 C C . PHE A 1 334 ? -13.073 11.922 8.174 1.00 96.81 334 PHE A C 1
ATOM 2546 O O . PHE A 1 334 ? -13.374 11.167 9.096 1.00 96.81 334 PHE A O 1
ATOM 2553 N N . ASP A 1 335 ? -13.328 13.226 8.182 1.00 96.50 335 ASP A N 1
ATOM 2554 C CA . ASP A 1 335 ? -14.187 13.851 9.183 1.00 96.50 335 ASP A CA 1
ATOM 2555 C C . ASP A 1 335 ? -15.645 13.509 8.871 1.00 96.50 335 ASP A C 1
ATOM 2557 O O . ASP A 1 335 ? -16.151 13.816 7.789 1.00 96.50 335 ASP A O 1
ATOM 2561 N N . ILE A 1 336 ? -16.288 12.815 9.807 1.00 96.31 336 ILE A N 1
ATOM 2562 C CA . ILE A 1 336 ? -17.694 12.423 9.728 1.00 96.31 336 ILE A CA 1
ATOM 2563 C C . ILE A 1 336 ? -18.517 13.048 10.855 1.00 96.31 336 ILE A C 1
ATOM 2565 O O . ILE A 1 336 ? -19.660 12.646 11.053 1.00 96.31 336 ILE A O 1
ATOM 2569 N N . THR A 1 337 ? -17.974 14.032 11.576 1.00 94.81 337 THR A N 1
ATOM 2570 C CA . THR A 1 337 ? -18.653 14.713 12.691 1.00 94.81 337 THR A CA 1
ATOM 2571 C C . THR A 1 337 ? -19.981 15.316 12.240 1.00 94.81 337 THR A C 1
ATOM 2573 O O . THR A 1 337 ? -20.990 15.219 12.933 1.00 94.81 337 THR A O 1
ATOM 2576 N N . LYS A 1 338 ? -19.997 15.921 11.045 1.00 89.56 338 LYS A N 1
ATOM 2577 C CA . LYS A 1 338 ? -21.202 16.445 10.391 1.00 89.56 338 LYS A CA 1
ATOM 2578 C C . LYS A 1 338 ? -21.161 16.111 8.910 1.00 89.56 338 LYS A C 1
ATOM 2580 O O . LYS A 1 338 ? -20.308 16.609 8.183 1.00 89.56 338 LYS A O 1
ATOM 2585 N N . LEU A 1 339 ? -22.107 15.294 8.461 1.00 92.50 339 LEU A N 1
ATOM 2586 C CA . LEU A 1 339 ? -22.194 14.902 7.058 1.00 92.50 339 LEU A CA 1
ATOM 2587 C C . LEU A 1 339 ? -22.905 15.974 6.228 1.00 92.50 339 LEU A C 1
ATOM 2589 O O . LEU A 1 339 ? -24.019 16.390 6.555 1.00 92.50 339 LEU A O 1
ATOM 2593 N N . HIS A 1 340 ? -22.309 16.380 5.107 1.00 91.50 340 HIS A N 1
ATOM 2594 C CA . HIS A 1 340 ? -23.015 17.167 4.096 1.00 91.50 340 HIS A CA 1
ATOM 2595 C C . HIS A 1 340 ? -24.045 16.301 3.381 1.00 91.50 340 HIS A C 1
ATOM 2597 O O . HIS A 1 340 ? -23.910 15.088 3.361 1.00 91.50 340 HIS A O 1
ATOM 2603 N N . THR A 1 341 ? -25.051 16.895 2.734 1.00 89.38 341 THR A N 1
ATOM 2604 C CA . THR A 1 341 ? -26.207 16.177 2.156 1.00 89.38 341 THR A CA 1
ATOM 2605 C C . THR A 1 341 ? -25.845 14.921 1.358 1.00 89.38 341 THR A C 1
ATOM 2607 O O . THR A 1 341 ? -26.510 13.913 1.505 1.00 89.38 341 THR A O 1
ATOM 2610 N N . LYS A 1 342 ? -24.769 14.952 0.563 1.00 91.69 342 LYS A N 1
ATOM 2611 C CA . LYS A 1 342 ? -24.382 13.837 -0.316 1.00 91.69 342 LYS A CA 1
ATOM 2612 C C . LYS A 1 342 ? -23.520 12.766 0.351 1.00 91.69 342 LYS A C 1
ATOM 2614 O O . LYS A 1 342 ? -23.376 11.687 -0.212 1.00 91.69 342 LYS A O 1
ATOM 2619 N N . ASP A 1 343 ? -22.886 13.061 1.480 1.00 93.62 343 ASP A N 1
ATOM 2620 C CA . ASP A 1 343 ? -21.873 12.183 2.073 1.00 93.62 343 ASP A CA 1
ATOM 2621 C C . ASP A 1 343 ? -22.509 10.860 2.528 1.00 93.62 343 ASP A C 1
ATOM 2623 O O . ASP A 1 343 ? -23.522 10.861 3.207 1.00 93.62 343 ASP A O 1
ATOM 2627 N N . GLY A 1 344 ? -21.965 9.702 2.175 1.00 90.69 344 GLY A N 1
ATOM 2628 C CA . GLY A 1 344 ? -22.535 8.407 2.573 1.00 90.69 344 GLY A CA 1
ATOM 2629 C C . GLY A 1 344 ? -23.788 7.997 1.792 1.00 90.69 344 GLY A C 1
ATOM 2630 O O . GLY A 1 344 ? -24.333 6.920 2.039 1.00 90.69 344 GLY A O 1
ATOM 2631 N N . GLU A 1 345 ? -24.226 8.807 0.823 1.00 92.44 345 GLU A N 1
ATOM 2632 C CA . GLU A 1 345 ? -25.285 8.445 -0.118 1.00 92.44 345 GLU A CA 1
ATOM 2633 C C . GLU A 1 345 ? -24.716 7.714 -1.342 1.00 92.44 345 GLU A C 1
ATOM 2635 O O . GLU A 1 345 ? -23.629 8.030 -1.844 1.00 92.44 345 GLU A O 1
ATOM 2640 N N . TRP A 1 346 ? -25.484 6.752 -1.856 1.00 89.38 346 TRP A N 1
ATOM 2641 C CA . TRP A 1 346 ? -25.184 6.073 -3.112 1.00 89.38 346 TRP A CA 1
ATOM 2642 C C . TRP A 1 346 ? -25.474 6.988 -4.301 1.00 89.38 346 TRP A C 1
ATOM 2644 O O . TRP A 1 346 ? -26.587 7.476 -4.484 1.00 89.38 346 TRP A O 1
ATOM 2654 N N . GLN A 1 347 ? -24.475 7.171 -5.154 1.00 84.75 347 GLN A N 1
ATOM 2655 C CA . GLN A 1 347 ? -24.563 7.920 -6.396 1.00 84.75 347 GLN A CA 1
ATOM 2656 C C . GLN A 1 347 ? -24.347 6.971 -7.564 1.00 84.75 347 GLN A C 1
ATOM 2658 O O . GLN A 1 347 ? -23.380 6.215 -7.598 1.00 84.75 347 GLN A O 1
ATOM 2663 N N . THR A 1 348 ? -25.247 7.022 -8.540 1.00 82.25 348 THR A N 1
ATOM 2664 C CA . THR A 1 348 ? -25.060 6.327 -9.815 1.00 82.25 348 THR A CA 1
ATOM 2665 C C . THR A 1 348 ? -24.582 7.353 -10.838 1.00 82.25 348 THR A C 1
ATOM 2667 O O . THR A 1 348 ? -25.297 8.336 -11.065 1.00 82.25 348 THR A O 1
ATOM 2670 N N . PRO A 1 349 ? -23.391 7.182 -11.439 1.00 76.69 349 PRO A N 1
ATOM 2671 C CA . PRO A 1 349 ? -22.952 8.043 -12.527 1.00 76.69 349 PRO A CA 1
ATOM 2672 C C . PRO A 1 349 ? -24.007 8.046 -13.639 1.00 76.69 349 PRO A C 1
ATOM 2674 O O . PRO A 1 349 ? -24.478 6.991 -14.057 1.00 76.69 349 PRO A O 1
ATOM 2677 N N . GLN A 1 350 ? -24.394 9.225 -14.122 1.00 73.31 350 GLN A N 1
ATOM 2678 C CA . GLN A 1 350 ? -25.270 9.334 -15.287 1.00 73.31 350 GLN A CA 1
ATOM 2679 C C . GLN A 1 350 ? -24.414 9.397 -16.552 1.00 73.31 350 GLN A C 1
ATOM 2681 O O . GLN A 1 350 ? -23.461 10.176 -16.623 1.00 73.31 350 GLN A O 1
ATOM 2686 N N . SER A 1 351 ? -24.757 8.607 -17.572 1.00 64.44 351 SER A N 1
ATOM 2687 C CA . SER A 1 351 ? -24.157 8.756 -18.897 1.00 64.44 351 SER A CA 1
ATOM 2688 C C . SER A 1 351 ? -24.552 10.119 -19.468 1.00 64.44 351 SER A C 1
ATOM 2690 O O . SER A 1 351 ? -25.742 10.379 -19.657 1.00 64.44 351 SER A O 1
ATOM 2692 N N . GLN A 1 352 ? -23.585 10.992 -19.763 1.00 57.25 352 GLN A N 1
ATOM 2693 C CA . GLN A 1 352 ? -23.883 12.191 -20.547 1.00 57.25 352 GLN A CA 1
ATOM 2694 C C . GLN A 1 352 ? -24.421 11.760 -21.923 1.00 57.25 352 GLN A C 1
ATOM 2696 O O . GLN A 1 352 ? -23.774 10.938 -22.581 1.00 57.25 352 GLN A O 1
ATOM 2701 N N . PRO A 1 353 ? -25.571 12.283 -22.390 1.00 48.75 353 PRO A N 1
ATOM 2702 C CA . PRO A 1 353 ? -26.038 12.013 -23.741 1.00 48.75 353 PRO A CA 1
ATOM 2703 C C . PRO A 1 353 ? -25.056 12.646 -24.733 1.00 48.75 353 PRO A C 1
ATOM 2705 O O . PRO A 1 353 ? -25.018 13.864 -24.900 1.00 48.75 353 PRO A O 1
ATOM 2708 N N . GLN A 1 354 ? -24.225 11.825 -25.376 1.00 49.94 354 GLN A N 1
ATOM 2709 C CA . GLN A 1 354 ? -23.360 12.286 -26.456 1.00 49.94 354 GLN A CA 1
ATOM 2710 C C . GLN A 1 354 ? -24.227 12.626 -27.673 1.00 49.94 354 GLN A C 1
ATOM 2712 O O . GLN A 1 354 ? -24.884 11.763 -28.250 1.00 49.94 354 GLN A O 1
ATOM 2717 N N . SER A 1 355 ? -24.215 13.892 -28.084 1.00 44.16 355 SER A N 1
ATOM 2718 C CA . SER A 1 355 ? -24.910 14.416 -29.264 1.00 44.16 355 SER A CA 1
ATOM 2719 C C . SER A 1 355 ? -24.224 14.044 -30.586 1.00 44.16 355 SER A C 1
ATOM 2721 O O . SER A 1 355 ? -24.099 14.892 -31.468 1.00 44.16 355 SER A O 1
ATOM 2723 N N . HIS A 1 356 ? -23.759 12.803 -30.746 1.00 45.12 356 HIS A N 1
ATOM 2724 C CA . HIS A 1 356 ? -23.189 12.339 -32.010 1.00 45.12 356 HIS A CA 1
ATOM 2725 C C . HIS A 1 356 ? -23.714 10.956 -32.387 1.00 45.12 356 HIS A C 1
ATOM 2727 O O . HIS A 1 356 ? -23.452 9.945 -31.743 1.00 45.12 356 HIS A O 1
ATOM 2733 N N . THR A 1 357 ? -24.467 10.957 -33.483 1.00 46.28 357 THR A N 1
ATOM 2734 C CA . THR A 1 357 ? -24.911 9.812 -34.269 1.00 46.28 357 THR A CA 1
ATOM 2735 C C . THR A 1 357 ? -23.721 8.942 -34.678 1.00 46.28 357 THR A C 1
ATOM 2737 O O . THR A 1 357 ? -23.058 9.236 -35.671 1.00 46.28 357 THR A O 1
ATOM 2740 N N . HIS A 1 358 ? -23.465 7.850 -33.961 1.00 47.34 358 HIS A N 1
ATOM 2741 C CA . HIS A 1 358 ? -22.669 6.747 -34.490 1.00 47.34 358 HIS A CA 1
ATOM 2742 C C . HIS A 1 358 ? -23.460 5.443 -34.397 1.00 47.34 358 HIS A C 1
ATOM 2744 O O . HIS A 1 358 ? -24.079 5.116 -33.388 1.00 47.34 358 HIS A O 1
ATOM 2750 N N . SER A 1 359 ? -23.496 4.775 -35.544 1.00 45.53 359 SER A N 1
ATOM 2751 C CA . SER A 1 359 ? -24.275 3.603 -35.917 1.00 45.53 359 SER A CA 1
ATOM 2752 C C . SER A 1 359 ? -24.180 2.437 -34.935 1.00 45.53 359 SER A C 1
ATOM 2754 O O . SER A 1 359 ? -23.114 2.113 -34.417 1.00 45.53 359 SER A O 1
ATOM 2756 N N . ALA A 1 360 ? -25.319 1.771 -34.765 1.00 50.03 360 ALA A N 1
ATOM 2757 C CA . ALA A 1 360 ? -25.524 0.577 -33.965 1.00 50.03 360 ALA A CA 1
ATOM 2758 C C . ALA A 1 360 ? -24.673 -0.613 -34.446 1.00 50.03 360 ALA A C 1
ATOM 2760 O O . ALA A 1 360 ? -25.065 -1.355 -35.341 1.00 50.03 360 ALA A O 1
ATOM 2761 N N . SER A 1 361 ? -23.529 -0.815 -33.799 1.00 50.47 361 SER A N 1
ATOM 2762 C CA . SER A 1 361 ? -22.934 -2.134 -33.562 1.00 50.47 361 SER A CA 1
ATOM 2763 C C . SER A 1 361 ? -21.955 -2.029 -32.388 1.00 50.47 361 SER A C 1
ATOM 2765 O O . SER A 1 361 ? -20.748 -2.170 -32.566 1.00 50.47 361 SER A O 1
ATOM 2767 N N . GLN A 1 362 ? -22.462 -1.701 -31.195 1.00 54.41 362 GLN A N 1
ATOM 2768 C CA . GLN A 1 362 ? -21.641 -1.747 -29.983 1.00 54.41 362 GLN A CA 1
ATOM 2769 C C . GLN A 1 362 ? -21.284 -3.206 -29.705 1.00 54.41 362 GLN A C 1
ATOM 2771 O O . GLN A 1 362 ? -22.157 -4.075 -29.642 1.00 54.41 362 GLN A O 1
ATOM 2776 N N . SER A 1 363 ? -19.992 -3.495 -29.602 1.00 59.94 363 SER A N 1
ATOM 2777 C CA . SER A 1 363 ? -19.531 -4.833 -29.235 1.00 59.94 363 SER A CA 1
ATOM 2778 C C . SER A 1 363 ? -19.969 -5.158 -27.797 1.00 59.94 363 SER A C 1
ATOM 2780 O O . SER A 1 363 ? -20.020 -4.265 -26.953 1.00 59.94 363 SER A O 1
ATOM 2782 N N . MET A 1 364 ? -20.233 -6.433 -27.466 1.00 57.66 364 MET A N 1
ATOM 2783 C CA . MET A 1 364 ? -20.569 -6.845 -26.082 1.00 57.66 364 MET A CA 1
ATOM 2784 C C . MET A 1 364 ? -19.546 -6.342 -25.046 1.00 57.66 364 MET A C 1
ATOM 2786 O O . MET A 1 364 ? -19.877 -6.122 -23.884 1.00 57.66 364 MET A O 1
ATOM 2790 N N . GLN A 1 365 ? -18.297 -6.154 -25.475 1.00 55.06 365 GLN A N 1
ATOM 2791 C CA . GLN A 1 365 ? -17.218 -5.648 -24.643 1.00 55.06 365 GLN A CA 1
ATOM 2792 C C . GLN A 1 365 ? -17.369 -4.150 -24.341 1.00 55.06 365 GLN A C 1
ATOM 2794 O O . GLN A 1 365 ? -17.135 -3.752 -23.208 1.00 55.06 365 GLN A O 1
ATOM 2799 N N . GLU A 1 366 ? -17.814 -3.326 -25.293 1.00 58.12 366 GLU A N 1
ATOM 2800 C CA . GLU A 1 366 ? -18.092 -1.896 -25.071 1.00 58.12 366 GLU A CA 1
ATOM 2801 C C . GLU A 1 366 ? -19.290 -1.674 -24.146 1.00 58.12 366 GLU A C 1
ATOM 2803 O O . GLU A 1 366 ? -19.242 -0.791 -23.289 1.00 58.12 366 GLU A O 1
ATOM 2808 N N . THR A 1 367 ? -20.330 -2.506 -24.254 1.00 61.00 367 THR A N 1
ATOM 2809 C CA . THR A 1 367 ? -21.481 -2.456 -23.341 1.00 61.00 367 THR A CA 1
ATOM 2810 C C . THR A 1 367 ? -21.061 -2.790 -21.910 1.00 61.00 367 THR A C 1
ATOM 2812 O O . THR A 1 367 ? -21.352 -2.021 -20.998 1.00 61.00 367 THR A O 1
ATOM 2815 N N . ALA A 1 368 ? -20.275 -3.855 -21.713 1.00 60.94 368 ALA A N 1
ATOM 2816 C CA . ALA A 1 368 ? -19.700 -4.180 -20.405 1.00 60.94 368 ALA A CA 1
ATOM 2817 C C . ALA A 1 368 ? -18.758 -3.072 -19.890 1.00 60.94 368 ALA A C 1
ATOM 2819 O O . ALA A 1 368 ? -18.692 -2.814 -18.684 1.00 60.94 368 ALA A O 1
ATOM 2820 N N . ILE A 1 369 ? -18.057 -2.380 -20.804 1.00 60.91 369 ILE A N 1
ATOM 2821 C CA . ILE A 1 369 ? -17.236 -1.215 -20.468 1.00 60.91 369 ILE A CA 1
ATOM 2822 C C . ILE A 1 369 ? -18.068 -0.082 -19.880 1.00 60.91 369 ILE A C 1
ATOM 2824 O O . ILE A 1 369 ? -17.746 0.415 -18.799 1.00 60.91 369 ILE A O 1
ATOM 2828 N N . MET A 1 370 ? -19.153 0.276 -20.557 1.00 63.62 370 MET A N 1
ATOM 2829 C CA . MET A 1 370 ? -20.060 1.326 -20.116 1.00 63.62 370 MET A CA 1
ATOM 2830 C C . MET A 1 370 ? -20.792 0.949 -18.817 1.00 63.62 370 MET A C 1
ATOM 2832 O O . MET A 1 370 ? -20.853 1.755 -17.897 1.00 63.62 370 MET A O 1
ATOM 2836 N N . GLU A 1 371 ? -21.293 -0.281 -18.684 1.00 65.62 371 GLU A N 1
ATOM 2837 C CA . GLU A 1 371 ? -22.009 -0.737 -17.478 1.00 65.62 371 GLU A CA 1
ATOM 2838 C C . GLU A 1 371 ? -21.133 -0.730 -16.225 1.00 65.62 371 GLU A C 1
ATOM 2840 O O . GLU A 1 371 ? -21.578 -0.365 -15.134 1.00 65.62 371 GLU A O 1
ATOM 2845 N N . SER A 1 372 ? -19.859 -1.094 -16.362 1.00 62.53 372 SER A N 1
ATOM 2846 C CA . SER A 1 372 ? -18.932 -0.949 -15.247 1.00 62.53 372 SER A CA 1
ATOM 2847 C C . SER A 1 372 ? -18.508 0.502 -15.024 1.00 62.53 372 SER A C 1
ATOM 2849 O O . SER A 1 372 ? -18.075 0.835 -13.919 1.00 62.53 372 SER A O 1
ATOM 2851 N N . ALA A 1 373 ? -18.602 1.358 -16.046 1.00 62.91 373 ALA A N 1
ATOM 2852 C CA . ALA A 1 373 ? -18.310 2.775 -15.901 1.00 62.91 373 ALA A CA 1
ATOM 2853 C C . ALA A 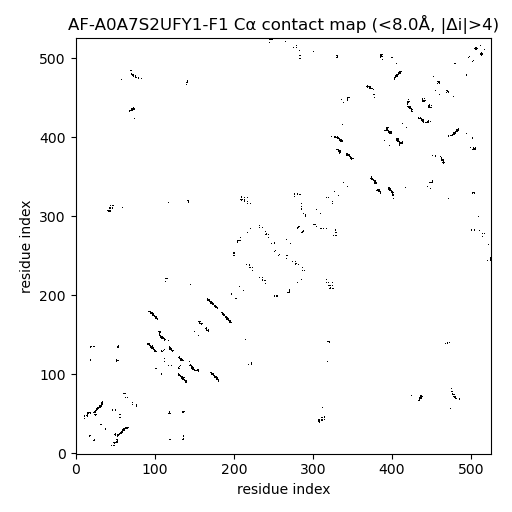1 373 ? -19.382 3.528 -15.089 1.00 62.91 373 ALA A C 1
ATOM 2855 O O . ALA A 1 373 ? -19.102 4.556 -14.475 1.00 62.91 373 ALA A O 1
ATOM 2856 N N . LEU A 1 374 ? -20.600 2.986 -15.063 1.00 72.06 374 LEU A N 1
ATOM 2857 C CA . LEU A 1 374 ? -21.776 3.552 -14.403 1.00 72.06 374 LEU A CA 1
ATOM 2858 C C . LEU A 1 374 ? -22.109 2.846 -13.077 1.00 72.06 374 LEU A C 1
ATOM 2860 O O . LEU A 1 374 ? -23.245 2.901 -12.611 1.00 72.06 374 LEU A O 1
ATOM 2864 N N . GLN A 1 375 ? -21.139 2.162 -12.461 1.00 71.69 375 GLN A N 1
ATOM 2865 C CA . GLN A 1 375 ? -21.367 1.483 -11.184 1.00 71.69 375 GLN A CA 1
ATOM 2866 C C . GLN A 1 375 ? -21.710 2.491 -10.078 1.00 71.69 375 GLN A C 1
ATOM 2868 O O . GLN A 1 375 ? -21.025 3.513 -9.959 1.00 71.69 375 GLN A O 1
ATOM 2873 N N . PRO A 1 376 ? -22.726 2.198 -9.244 1.00 80.88 376 PRO A N 1
ATOM 2874 C CA . PRO A 1 376 ? -23.006 3.000 -8.067 1.00 80.88 376 PRO A CA 1
ATOM 2875 C C . PRO A 1 376 ? -21.790 3.069 -7.140 1.00 80.88 376 PRO A C 1
ATOM 2877 O O . PRO A 1 376 ? -21.115 2.064 -6.909 1.00 80.88 376 PRO A O 1
ATOM 2880 N N . TYR A 1 377 ? -21.532 4.248 -6.590 1.00 84.50 377 TYR A N 1
ATOM 2881 C CA . TYR A 1 377 ? -20.497 4.483 -5.589 1.00 84.50 377 TYR A CA 1
ATOM 2882 C C . TYR A 1 377 ? -21.065 5.305 -4.438 1.00 84.50 377 TYR A C 1
ATOM 2884 O O . TYR A 1 377 ? -21.979 6.103 -4.628 1.00 84.50 377 TYR A O 1
ATOM 2892 N N . VAL A 1 378 ? -20.507 5.148 -3.244 1.00 89.94 378 VAL A N 1
ATOM 2893 C CA . VAL A 1 378 ? -20.840 6.014 -2.109 1.00 89.94 378 VAL A CA 1
ATOM 2894 C C . VAL A 1 378 ? -19.974 7.265 -2.154 1.00 89.94 378 VAL A C 1
ATOM 2896 O O . VAL A 1 378 ? -18.751 7.180 -2.292 1.00 89.94 378 VAL A O 1
ATOM 2899 N N . HIS A 1 379 ? -20.589 8.439 -2.035 1.00 90.19 379 HIS A N 1
ATOM 2900 C CA . HIS A 1 379 ? -19.836 9.686 -1.938 1.00 90.19 379 HIS A CA 1
ATOM 2901 C C . HIS A 1 379 ? -19.139 9.774 -0.577 1.00 90.19 379 HIS A C 1
ATOM 2903 O O . HIS A 1 379 ? -19.794 9.747 0.461 1.00 90.19 379 HIS A O 1
ATOM 2909 N N . LEU A 1 380 ? -17.810 9.855 -0.571 1.00 91.94 380 LEU A N 1
ATOM 2910 C CA . LEU A 1 380 ? -17.035 9.992 0.660 1.00 91.94 380 LEU A CA 1
ATOM 2911 C C . LEU A 1 380 ? -16.803 11.477 0.983 1.00 91.94 380 LEU A C 1
ATOM 2913 O O . LEU A 1 380 ? -16.550 12.247 0.048 1.00 91.94 380 LEU A O 1
ATOM 2917 N N . PRO A 1 381 ? -16.804 11.866 2.272 1.00 93.25 381 PRO A N 1
ATOM 2918 C CA . PRO A 1 381 ? -16.419 13.207 2.693 1.00 93.25 381 PRO A CA 1
ATOM 2919 C C . PRO A 1 381 ? -15.010 13.580 2.226 1.00 93.25 381 PRO A C 1
ATOM 2921 O O . PRO A 1 381 ? -14.178 12.734 1.867 1.00 93.25 381 PRO A O 1
ATOM 2924 N N . LYS A 1 382 ? -14.700 14.876 2.274 1.00 89.81 382 LYS A N 1
ATOM 2925 C CA . LYS A 1 382 ? -13.350 15.347 1.972 1.00 89.81 382 LYS A CA 1
ATOM 2926 C C . LYS A 1 382 ? -12.367 14.841 3.032 1.00 89.81 382 LYS A C 1
ATOM 2928 O O . LYS A 1 382 ? -12.612 14.941 4.228 1.00 89.81 382 LYS A O 1
ATOM 2933 N N . ARG A 1 383 ? -11.218 14.350 2.565 1.00 93.12 383 ARG A N 1
ATOM 2934 C CA . ARG A 1 383 ? -10.118 13.923 3.434 1.00 93.12 383 ARG A CA 1
ATOM 2935 C C . ARG A 1 383 ? -9.470 15.109 4.145 1.00 93.12 383 ARG A C 1
ATOM 2937 O O . ARG A 1 383 ? -9.234 16.146 3.515 1.00 93.12 383 ARG A O 1
ATOM 2944 N N . THR A 1 384 ? -9.130 14.915 5.410 1.00 93.81 384 THR A N 1
ATOM 2945 C CA . THR A 1 384 ? -8.294 15.812 6.213 1.00 93.81 384 THR A CA 1
ATOM 2946 C C . THR A 1 384 ? -6.868 15.258 6.320 1.00 93.81 384 THR A C 1
ATOM 2948 O O . THR A 1 384 ? -6.564 14.168 5.824 1.00 93.81 384 THR A O 1
ATOM 2951 N N . HIS A 1 385 ? -5.957 16.046 6.891 1.00 94.38 385 HIS A N 1
ATOM 2952 C CA . HIS A 1 385 ? -4.567 15.634 7.071 1.00 94.38 385 HIS A CA 1
ATOM 2953 C C . HIS A 1 385 ? -4.438 14.612 8.213 1.00 94.38 385 HIS A C 1
ATOM 2955 O O . HIS A 1 385 ? -5.072 14.801 9.252 1.00 94.38 385 HIS A O 1
ATOM 2961 N N . PRO A 1 386 ? -3.594 13.570 8.077 1.00 95.56 386 PRO A N 1
ATOM 2962 C CA . PRO A 1 386 ? -3.268 12.655 9.167 1.00 95.56 386 PRO A CA 1
ATOM 2963 C C . PRO A 1 386 ? -2.294 13.311 10.158 1.00 95.56 386 PRO A C 1
ATOM 2965 O O . PRO A 1 386 ? -1.106 12.979 10.226 1.00 95.56 386 PRO A O 1
ATOM 2968 N N . SER A 1 387 ? -2.821 14.273 10.909 1.00 95.00 387 SER A N 1
ATOM 2969 C CA . SER A 1 387 ? -2.164 14.980 12.005 1.00 95.00 387 SER A CA 1
ATOM 2970 C C . SER A 1 387 ? -3.101 15.009 13.205 1.00 95.00 387 SER A C 1
ATOM 2972 O O . SER A 1 387 ? -4.299 15.247 13.054 1.00 95.00 387 SER A O 1
ATOM 2974 N N . ILE A 1 388 ? -2.548 14.845 14.405 1.00 92.06 388 ILE A N 1
ATOM 2975 C CA . ILE A 1 388 ? -3.291 14.939 15.663 1.00 92.06 388 ILE A CA 1
ATOM 2976 C C . ILE A 1 388 ? -3.969 16.303 15.822 1.00 92.06 388 ILE A C 1
ATOM 2978 O O . ILE A 1 388 ? -5.029 16.399 16.424 1.00 92.06 388 ILE A O 1
ATOM 2982 N N . SER A 1 389 ? -3.394 17.353 15.226 1.00 93.19 389 SER A N 1
ATOM 2983 C CA . SER A 1 389 ? -3.966 18.704 15.235 1.00 93.19 389 SER A CA 1
ATOM 2984 C C . SER A 1 389 ? -5.266 18.834 14.433 1.00 93.19 389 SER A C 1
ATOM 2986 O O . SER A 1 389 ? -5.966 19.829 14.576 1.00 93.19 389 SER A O 1
ATOM 2988 N N . CYS A 1 390 ? -5.578 17.851 13.581 1.00 94.62 390 CYS A N 1
ATOM 2989 C CA . CYS A 1 390 ? -6.813 17.783 12.801 1.00 94.62 390 CYS A CA 1
ATOM 2990 C C . CYS A 1 390 ? -7.895 16.912 13.459 1.00 94.62 390 CYS A C 1
ATOM 2992 O O . CYS A 1 390 ? -8.971 16.776 12.880 1.00 94.62 390 CYS A O 1
ATOM 2994 N N . LEU A 1 391 ? -7.610 16.297 14.613 1.00 95.06 391 LEU A N 1
ATOM 2995 C CA . LEU A 1 391 ? -8.580 15.515 15.376 1.00 95.06 391 LEU A CA 1
ATOM 2996 C C . LEU A 1 391 ? -9.090 16.360 16.545 1.00 95.06 391 LEU A C 1
ATOM 2998 O O . LEU A 1 391 ? -8.366 16.593 17.512 1.00 95.06 391 LEU A O 1
ATOM 3002 N N . GLU A 1 392 ? -10.330 16.823 16.439 1.00 95.44 392 GLU A N 1
ATOM 3003 C CA . GLU A 1 392 ? -10.994 17.607 17.476 1.00 95.44 392 GLU A CA 1
ATOM 3004 C C . GLU A 1 392 ? -11.521 16.700 18.594 1.00 95.44 392 GLU A C 1
ATOM 3006 O O . GLU A 1 392 ? -11.850 15.526 18.387 1.00 95.44 392 GLU A O 1
ATOM 3011 N N . ASP A 1 393 ? -11.591 17.254 19.804 1.00 95.12 393 ASP A N 1
ATOM 3012 C CA . ASP A 1 393 ? -12.018 16.519 20.991 1.00 95.12 393 ASP A CA 1
ATOM 3013 C C . ASP A 1 393 ? -13.509 16.142 20.938 1.00 95.12 393 ASP A C 1
ATOM 3015 O O . ASP A 1 393 ? -13.885 15.121 21.508 1.00 95.12 393 ASP A O 1
ATOM 3019 N N . ASP A 1 394 ? -14.340 16.900 20.222 1.00 96.44 394 ASP A N 1
ATOM 3020 C CA . ASP A 1 394 ? -15.763 16.643 19.971 1.00 96.44 394 ASP A CA 1
ATOM 3021 C C . ASP A 1 394 ? -16.046 15.966 18.612 1.00 96.44 394 ASP A C 1
ATOM 3023 O O . ASP A 1 394 ? -17.200 15.666 18.294 1.00 96.44 394 ASP A O 1
ATOM 3027 N N . GLY A 1 395 ? -15.000 15.681 17.830 1.00 96.38 395 GLY A N 1
ATOM 3028 C CA . GLY A 1 395 ? -15.107 15.144 16.475 1.00 96.38 395 GLY A CA 1
ATOM 3029 C C . GLY A 1 395 ? -15.302 13.624 16.382 1.00 96.38 395 GLY A C 1
ATOM 3030 O O . GLY A 1 395 ? -14.999 12.858 17.303 1.00 96.38 395 GLY A O 1
ATOM 3031 N N . ILE A 1 396 ? -15.777 13.171 15.218 1.00 97.44 396 ILE A N 1
ATOM 3032 C CA . ILE A 1 396 ? -15.902 11.759 14.832 1.00 97.44 396 ILE A CA 1
ATOM 3033 C C . ILE A 1 396 ? -15.205 11.561 13.485 1.00 97.44 396 ILE A C 1
ATOM 3035 O O . ILE A 1 396 ? -15.490 12.269 12.519 1.00 97.44 396 ILE A O 1
ATOM 3039 N N . TYR A 1 397 ? -14.319 10.568 13.394 1.00 97.94 397 TYR A N 1
ATOM 3040 C CA . TYR A 1 397 ? -13.495 10.345 12.206 1.00 97.94 397 TYR A CA 1
ATOM 3041 C C . TYR A 1 397 ? -13.460 8.872 11.791 1.00 97.94 397 TYR A C 1
ATOM 3043 O O . TYR A 1 397 ? -13.437 7.973 12.634 1.00 97.94 397 TYR A O 1
ATOM 3051 N N . ILE A 1 398 ? -13.378 8.625 10.482 1.00 97.69 398 ILE A N 1
ATOM 3052 C CA . ILE A 1 398 ? -12.947 7.333 9.933 1.00 97.69 398 ILE A CA 1
ATOM 3053 C C . ILE A 1 398 ? -11.491 7.471 9.500 1.00 97.69 398 ILE A C 1
ATOM 3055 O O . ILE A 1 398 ? -11.171 8.304 8.653 1.00 97.69 398 ILE A O 1
ATOM 3059 N N . ILE A 1 399 ? -10.614 6.642 10.056 1.00 97.50 399 ILE A N 1
ATOM 3060 C CA . ILE A 1 399 ? -9.194 6.604 9.700 1.00 97.50 399 ILE A CA 1
ATOM 3061 C C . ILE A 1 399 ? -8.911 5.286 8.985 1.00 97.50 399 ILE A C 1
ATOM 3063 O O . ILE A 1 399 ? -9.165 4.213 9.520 1.00 97.50 399 ILE A O 1
ATOM 3067 N N . ASP A 1 400 ? -8.387 5.370 7.771 1.00 95.06 400 ASP A N 1
ATOM 3068 C CA . ASP A 1 400 ? -8.038 4.236 6.922 1.00 95.06 400 ASP A CA 1
ATOM 3069 C C . ASP A 1 400 ? -6.522 4.174 6.731 1.00 95.06 400 ASP A C 1
ATOM 3071 O O . ASP A 1 400 ? -5.958 5.000 6.012 1.00 95.06 400 ASP A O 1
ATOM 3075 N N . ASP A 1 401 ? -5.872 3.188 7.351 1.00 92.06 401 ASP A N 1
ATOM 3076 C CA . ASP A 1 401 ? -4.419 2.978 7.264 1.00 92.06 401 ASP A CA 1
ATOM 3077 C C . ASP A 1 401 ? -3.999 1.999 6.151 1.00 92.06 401 ASP A C 1
ATOM 3079 O O . ASP A 1 401 ? -2.840 1.589 6.066 1.00 92.06 401 ASP A O 1
ATOM 3083 N N . GLY A 1 402 ? -4.951 1.588 5.310 1.00 90.00 402 GLY A N 1
ATOM 3084 C CA . GLY A 1 402 ? -4.735 0.623 4.239 1.00 90.00 402 GLY A CA 1
ATOM 3085 C C . GLY A 1 402 ? -5.082 -0.822 4.614 1.00 90.00 402 GLY A C 1
ATOM 3086 O O . GLY A 1 402 ? -5.605 -1.538 3.753 1.00 90.00 402 GLY A O 1
ATOM 3087 N N . LEU A 1 403 ? -4.867 -1.247 5.864 1.00 89.75 403 LEU A N 1
ATOM 3088 C CA . LEU A 1 403 ? -5.131 -2.622 6.325 1.00 89.75 403 LEU A CA 1
ATOM 3089 C C . LEU A 1 403 ? -6.292 -2.714 7.321 1.00 89.75 403 LEU A C 1
ATOM 3091 O O . LEU A 1 403 ? -6.917 -3.767 7.406 1.00 89.75 403 LEU A O 1
ATOM 3095 N N . SER A 1 404 ? -6.603 -1.628 8.025 1.00 91.44 404 SER A N 1
ATOM 3096 C CA . SER A 1 404 ? -7.679 -1.501 9.005 1.00 91.44 404 SER A CA 1
ATOM 3097 C C . SER A 1 404 ? -8.423 -0.177 8.837 1.00 91.44 404 SER A C 1
ATOM 3099 O O . SER A 1 404 ? -7.888 0.813 8.337 1.00 91.44 404 SER A O 1
ATOM 3101 N N . LEU A 1 405 ? -9.682 -0.165 9.272 1.00 94.44 405 LEU A N 1
ATOM 3102 C CA . LEU A 1 405 ? -10.488 1.042 9.407 1.00 94.44 405 LEU A CA 1
ATOM 3103 C C . LEU A 1 405 ? -10.698 1.313 10.894 1.00 94.44 405 LEU A C 1
ATOM 3105 O O . LEU A 1 405 ? -11.131 0.427 11.626 1.00 94.44 405 LEU A O 1
ATOM 3109 N N . PHE A 1 406 ? -10.445 2.535 11.339 1.00 95.38 406 PHE A N 1
ATOM 3110 C CA . PHE A 1 406 ? -10.710 2.963 12.706 1.00 95.38 406 PHE A CA 1
ATOM 3111 C C . PHE A 1 406 ? -11.881 3.934 12.719 1.00 95.38 406 PHE A C 1
ATOM 3113 O O . PHE A 1 406 ? -11.871 4.927 11.994 1.00 95.38 406 PHE A O 1
ATOM 3120 N N . LEU A 1 407 ? -12.872 3.653 13.559 1.00 96.81 407 LEU A N 1
ATOM 3121 C CA . LEU A 1 407 ? -13.921 4.595 13.918 1.00 96.81 407 LEU A CA 1
ATOM 3122 C C . LEU A 1 407 ? -13.482 5.307 15.195 1.00 96.81 407 LEU A C 1
ATOM 3124 O O . LEU A 1 407 ? -13.564 4.738 16.284 1.00 96.81 407 LEU A O 1
ATOM 3128 N N . TYR A 1 408 ? -12.958 6.518 15.043 1.00 96.50 408 TYR A N 1
ATOM 3129 C CA . TYR A 1 408 ? -12.468 7.337 16.143 1.00 96.50 408 TYR A CA 1
ATOM 3130 C C . TYR A 1 408 ? -13.572 8.274 16.622 1.00 96.50 408 TYR A C 1
ATOM 3132 O O . TYR A 1 408 ? -14.143 9.017 15.823 1.00 96.50 408 TYR A O 1
ATOM 3140 N N . ILE A 1 409 ? -13.836 8.268 17.926 1.00 96.25 409 ILE A N 1
ATOM 3141 C CA . ILE A 1 409 ? -14.782 9.171 18.576 1.00 96.25 409 ILE A CA 1
ATOM 3142 C C . ILE A 1 409 ? -14.037 9.974 19.638 1.00 96.25 409 ILE A C 1
ATOM 3144 O O . ILE A 1 409 ? -13.435 9.396 20.548 1.00 96.25 409 ILE A O 1
ATOM 3148 N N . GLY A 1 410 ? -14.071 11.300 19.507 1.00 95.44 410 GLY A N 1
ATOM 3149 C CA . GLY A 1 410 ? -13.461 12.238 20.439 1.00 95.44 410 GLY A CA 1
ATOM 3150 C C . GLY A 1 410 ? -14.043 12.143 21.857 1.00 95.44 410 GLY A C 1
ATOM 3151 O O . GLY A 1 410 ? -15.151 11.646 22.071 1.00 95.44 410 GLY A O 1
ATOM 3152 N N . LYS A 1 411 ? -13.267 12.586 22.854 1.00 93.50 411 LYS A N 1
ATOM 3153 C CA . LYS A 1 411 ? -13.635 12.483 24.281 1.00 93.50 411 LYS A CA 1
ATOM 3154 C C . LYS A 1 411 ? -14.826 13.373 24.668 1.00 93.50 411 LYS A C 1
ATOM 3156 O O . LYS A 1 411 ? -15.540 13.028 25.599 1.00 93.50 411 LYS A O 1
ATOM 3161 N N . ASP A 1 412 ? -15.046 14.465 23.945 1.00 95.06 412 ASP A N 1
ATOM 3162 C CA . ASP A 1 412 ? -16.082 15.469 24.200 1.00 95.06 412 ASP A CA 1
ATOM 3163 C C . ASP A 1 412 ? -17.207 15.385 23.145 1.00 95.06 412 ASP A C 1
ATOM 3165 O O . ASP A 1 412 ? -18.020 16.297 23.006 1.00 95.06 412 ASP A O 1
ATOM 3169 N N . CYS A 1 413 ? -17.260 14.284 22.382 1.00 95.06 413 CYS A N 1
ATOM 3170 C CA . CYS A 1 413 ? -18.280 14.033 21.365 1.00 95.06 413 CYS A CA 1
ATOM 3171 C C . CYS A 1 413 ? -19.685 13.989 21.985 1.00 95.06 413 CYS A C 1
ATOM 3173 O O . CYS A 1 413 ? -19.900 13.316 22.998 1.00 95.06 413 CYS A O 1
ATOM 3175 N N . SER A 1 414 ? -20.657 14.656 21.350 1.00 94.19 414 SER A N 1
ATOM 3176 C CA . SER A 1 414 ? -22.025 14.721 21.869 1.00 94.19 414 SER A CA 1
ATOM 3177 C C . SER A 1 414 ? -22.674 13.334 21.966 1.00 94.19 414 SER A C 1
ATOM 3179 O O . SER A 1 414 ? -22.470 12.456 21.119 1.00 94.19 414 SER A O 1
ATOM 3181 N N . GLU A 1 415 ? -23.458 13.110 23.023 1.00 92.00 415 GLU A N 1
ATOM 3182 C CA . GLU A 1 415 ? -24.141 11.826 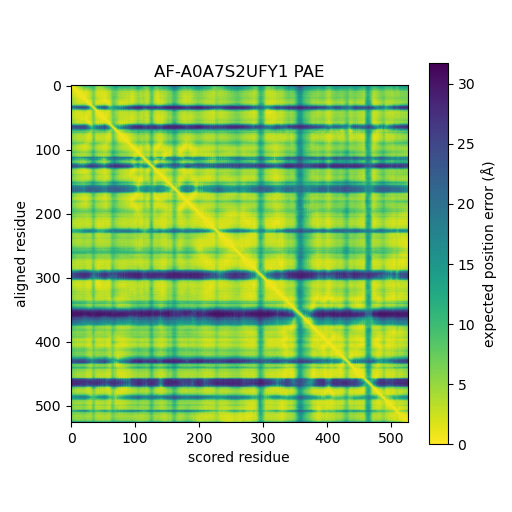23.214 1.00 92.00 415 GLU A CA 1
ATOM 3183 C C . GLU A 1 415 ? -25.219 11.603 22.148 1.00 92.00 415 GLU A C 1
ATOM 3185 O O . GLU A 1 415 ? -25.453 10.460 21.768 1.00 92.00 415 GLU A O 1
ATOM 3190 N N . GLU A 1 416 ? -25.816 12.665 21.593 1.00 92.75 416 GLU A N 1
ATOM 3191 C CA . GLU A 1 416 ? -26.783 12.557 20.497 1.00 92.75 416 GLU A CA 1
ATOM 3192 C C . GLU A 1 416 ? -26.132 11.986 19.231 1.00 92.75 416 GLU A C 1
ATOM 3194 O O . GLU A 1 416 ? -26.616 10.998 18.683 1.00 92.75 416 GLU A O 1
ATOM 3199 N N . ALA A 1 417 ? -24.996 12.549 18.799 1.00 92.62 417 ALA A N 1
ATOM 3200 C CA . ALA A 1 417 ? -24.297 12.091 17.598 1.00 92.62 417 ALA A CA 1
ATOM 3201 C C . ALA A 1 417 ? -23.758 10.664 17.774 1.00 92.62 417 ALA A C 1
ATOM 3203 O O . ALA A 1 417 ? -23.827 9.840 16.860 1.00 92.62 417 ALA A O 1
ATOM 3204 N N . ARG A 1 418 ? -23.265 10.338 18.974 1.00 93.19 418 ARG A N 1
ATOM 3205 C CA . ARG A 1 418 ? -22.836 8.979 19.313 1.00 93.19 418 ARG A CA 1
ATOM 3206 C C . ARG A 1 418 ? -24.001 7.986 19.299 1.00 93.19 418 ARG A C 1
ATOM 3208 O O . ARG A 1 418 ? -23.826 6.893 18.769 1.00 93.19 418 ARG A O 1
ATOM 3215 N N . ALA A 1 419 ? -25.151 8.337 19.875 1.00 92.12 419 ALA A N 1
ATOM 3216 C CA . ALA A 1 419 ? -26.328 7.469 19.928 1.00 92.12 419 ALA A CA 1
ATOM 3217 C C . ALA A 1 419 ? -26.966 7.265 18.546 1.00 92.12 419 ALA A C 1
ATOM 3219 O O . ALA A 1 419 ? -27.500 6.195 18.270 1.00 92.12 419 ALA A O 1
ATOM 3220 N N . GLU A 1 420 ? -26.876 8.257 17.655 1.00 94.44 420 GLU A N 1
ATOM 3221 C CA . GLU A 1 420 ? -27.219 8.069 16.245 1.00 94.44 420 GLU A CA 1
ATOM 3222 C C . GLU A 1 420 ? -26.214 7.151 15.536 1.00 94.44 420 GLU A C 1
ATOM 3224 O O . GLU A 1 420 ? -26.604 6.383 14.665 1.00 94.44 420 GLU A O 1
ATOM 3229 N N . LEU A 1 421 ? -24.927 7.192 15.883 1.00 94.81 421 LEU A N 1
ATOM 3230 C CA . LEU A 1 421 ? -23.892 6.392 15.222 1.00 94.81 421 LEU A CA 1
ATOM 3231 C C . LEU A 1 421 ? -23.854 4.927 15.669 1.00 94.81 421 LEU A C 1
ATOM 3233 O O . LEU A 1 421 ? -23.612 4.039 14.848 1.00 94.81 421 LEU A O 1
ATOM 3237 N N . LEU A 1 422 ? -24.016 4.678 16.969 1.00 93.31 422 LEU A N 1
ATOM 3238 C CA . LEU A 1 422 ? -23.774 3.388 17.605 1.00 93.31 422 LEU A CA 1
ATOM 3239 C C . LEU A 1 422 ? -24.994 2.905 18.387 1.00 93.31 422 LEU A C 1
ATOM 3241 O O . LEU A 1 422 ? -25.573 3.634 19.186 1.00 93.31 422 LEU A O 1
ATOM 3245 N N . GLU A 1 423 ? -25.305 1.623 18.230 1.00 90.38 423 GLU A N 1
ATOM 3246 C CA . GLU A 1 423 ? -26.328 0.924 19.007 1.00 90.38 423 GLU A CA 1
ATOM 3247 C C . GLU A 1 423 ? -25.667 -0.143 19.900 1.00 90.38 423 GLU A C 1
ATOM 3249 O O . GLU A 1 423 ? -24.749 -0.840 19.441 1.00 90.38 423 GLU A O 1
ATOM 3254 N N . PRO A 1 424 ? -26.103 -0.309 21.165 1.00 87.38 424 PRO A N 1
ATOM 3255 C CA . PRO A 1 424 ? -25.637 -1.399 22.016 1.00 87.38 424 PRO A CA 1
ATOM 3256 C C . PRO A 1 424 ? -25.966 -2.761 21.399 1.00 87.38 424 PRO A C 1
ATOM 3258 O O . PRO A 1 424 ? -27.086 -3.007 20.951 1.00 87.38 424 PRO A O 1
ATOM 3261 N N . PHE A 1 425 ? -25.002 -3.677 21.413 1.00 82.81 425 PHE A N 1
ATOM 3262 C CA . PHE A 1 425 ? -25.184 -5.040 20.932 1.00 82.81 425 PHE A CA 1
ATOM 3263 C C . PHE A 1 425 ? -25.222 -6.017 22.100 1.00 82.81 425 PHE A C 1
ATOM 3265 O O . PHE A 1 425 ? -24.209 -6.226 22.767 1.00 82.81 425 PHE A O 1
ATOM 3272 N N . VAL A 1 426 ? -26.368 -6.670 22.302 1.00 79.31 426 VAL A N 1
ATOM 3273 C CA . VAL A 1 426 ? -26.549 -7.711 23.323 1.00 79.31 426 VAL A CA 1
ATOM 3274 C C . VAL A 1 426 ? -26.573 -9.088 22.645 1.00 79.31 426 VAL A C 1
ATOM 3276 O O . VAL A 1 426 ? -27.519 -9.391 21.909 1.00 79.31 426 VAL A O 1
ATOM 3279 N N . PRO A 1 427 ? -25.547 -9.936 22.848 1.00 75.38 427 PRO A N 1
ATOM 3280 C CA . PRO A 1 427 ? -25.578 -11.323 22.396 1.00 75.38 427 PRO A CA 1
ATOM 3281 C C . PRO A 1 427 ? -26.779 -12.080 22.982 1.00 75.38 427 PRO A C 1
ATOM 3283 O O . PRO A 1 427 ? -27.107 -11.928 24.156 1.00 75.38 427 PRO A O 1
ATOM 3286 N N . LYS A 1 428 ? -27.411 -12.947 22.178 1.00 70.94 428 LYS A N 1
ATOM 3287 C CA . LYS A 1 428 ? -28.627 -13.694 22.566 1.00 70.94 428 LYS A CA 1
ATOM 3288 C C . LYS A 1 428 ? -28.458 -14.580 23.812 1.00 70.94 428 LYS A C 1
ATOM 3290 O O . LYS A 1 428 ? -29.455 -14.880 24.457 1.00 70.94 428 LYS A O 1
ATOM 3295 N N . ASP A 1 429 ? -27.220 -14.943 24.149 1.00 66.44 429 ASP A N 1
ATOM 3296 C CA . ASP A 1 429 ? -26.883 -15.878 25.230 1.00 66.44 429 ASP A CA 1
ATOM 3297 C C . ASP A 1 429 ? -26.191 -15.211 26.439 1.00 66.44 429 ASP A C 1
ATOM 3299 O O . ASP A 1 429 ? -25.707 -15.908 27.330 1.00 66.44 429 ASP A O 1
ATOM 3303 N N . SER A 1 430 ? -26.114 -13.874 26.500 1.00 62.31 430 SER A N 1
ATOM 3304 C CA . SER A 1 430 ? -25.449 -13.154 27.599 1.00 62.31 430 SER A CA 1
ATOM 3305 C C . SER A 1 430 ? -26.421 -12.292 28.403 1.00 62.31 430 SER A C 1
ATOM 3307 O O . SER A 1 430 ? -27.102 -11.437 27.846 1.00 62.31 430 SER A O 1
ATOM 3309 N N . SER A 1 431 ? -26.436 -12.479 29.724 1.00 55.78 431 SER A N 1
ATOM 3310 C CA . SER A 1 431 ? -27.241 -11.709 30.685 1.00 55.78 431 SER A CA 1
ATOM 3311 C C . SER A 1 431 ? -26.537 -10.461 31.241 1.00 55.78 431 SER A C 1
ATOM 3313 O O . SER A 1 431 ? -27.041 -9.855 32.182 1.00 55.78 431 SER A O 1
ATOM 3315 N N . GLU A 1 432 ? -25.357 -10.107 30.728 1.00 56.81 432 GLU A N 1
ATOM 3316 C CA . GLU A 1 432 ? -24.538 -8.992 31.224 1.00 56.81 432 GLU A CA 1
ATOM 3317 C C . GLU A 1 432 ? -24.593 -7.783 30.278 1.00 56.81 432 GLU A C 1
ATOM 3319 O O . GLU A 1 432 ? -24.731 -7.948 29.066 1.00 56.81 432 GLU A O 1
ATOM 3324 N N . GLU A 1 433 ? -24.436 -6.574 30.834 1.00 55.62 433 GLU A N 1
ATOM 3325 C CA . GLU A 1 433 ? -24.156 -5.356 30.066 1.00 55.62 433 GLU A CA 1
ATOM 3326 C C . GLU A 1 433 ? -22.874 -5.563 29.248 1.00 55.62 433 GLU A C 1
ATOM 3328 O O . GLU A 1 433 ? -21.766 -5.654 29.782 1.00 55.62 433 GLU A O 1
ATOM 3333 N N . SER A 1 434 ? -23.024 -5.701 27.934 1.00 59.88 434 SER A N 1
ATOM 3334 C CA . SER A 1 434 ? -21.915 -5.871 27.009 1.00 59.88 434 SER A CA 1
ATOM 3335 C C . SER A 1 434 ? -21.376 -4.507 26.580 1.00 59.88 434 SER A C 1
ATOM 3337 O O . SER A 1 434 ? -22.102 -3.683 26.034 1.00 59.88 434 SER A O 1
ATOM 3339 N N . SER A 1 435 ? -20.061 -4.301 26.695 1.00 73.81 435 SER A N 1
ATOM 3340 C CA . SER A 1 435 ? -19.336 -3.189 26.043 1.00 73.81 435 SER A CA 1
ATOM 3341 C C . SER A 1 435 ? -19.225 -3.377 24.518 1.00 73.81 435 SER A C 1
ATOM 3343 O O . SER A 1 435 ? -18.258 -2.950 23.885 1.00 73.81 435 SER A O 1
ATOM 3345 N N . LEU A 1 436 ? -20.190 -4.077 23.922 1.00 82.06 436 LEU A N 1
ATOM 3346 C CA . LEU A 1 436 ? -20.250 -4.392 22.505 1.00 82.06 436 LEU A CA 1
ATOM 3347 C C . LEU A 1 436 ? -21.211 -3.430 21.824 1.00 82.06 436 LEU A C 1
ATOM 3349 O O . LEU A 1 436 ? -22.338 -3.234 22.272 1.00 82.06 436 LEU A O 1
ATOM 3353 N N . TRP A 1 437 ? -20.769 -2.883 20.704 1.00 87.06 437 TRP A N 1
ATOM 3354 C CA . TRP A 1 437 ? -21.513 -1.907 19.924 1.00 87.06 437 TRP A CA 1
ATOM 3355 C C . TRP A 1 437 ? -21.625 -2.370 18.481 1.00 87.06 437 TRP A C 1
ATOM 3357 O O . TRP A 1 437 ? -20.825 -3.169 17.997 1.00 87.06 437 TRP A O 1
ATOM 3367 N N . VAL A 1 438 ? -22.606 -1.854 17.762 1.00 89.31 438 VAL A N 1
ATOM 3368 C CA . VAL A 1 438 ? -22.700 -1.980 16.308 1.00 89.31 438 VAL A CA 1
ATOM 3369 C C . VAL A 1 438 ? -22.957 -0.607 15.712 1.00 89.31 438 VAL A C 1
ATOM 3371 O O . VAL A 1 438 ? -23.504 0.268 16.379 1.00 89.31 438 VAL A O 1
ATOM 3374 N N . LEU A 1 439 ? -22.565 -0.413 14.452 1.00 91.44 439 LEU A N 1
ATOM 3375 C CA . LEU A 1 439 ? -23.022 0.753 13.701 1.00 91.44 439 LEU A CA 1
ATOM 3376 C C . LEU A 1 439 ? -24.547 0.715 13.609 1.00 91.44 439 LEU A C 1
ATOM 3378 O O . LEU A 1 439 ? -25.110 -0.305 13.197 1.00 91.44 439 LEU A O 1
ATOM 3382 N N . SER A 1 440 ? -25.183 1.822 13.983 1.00 91.44 440 SER A N 1
ATOM 3383 C CA . SER A 1 440 ? -26.629 1.975 13.912 1.00 91.44 440 SER A CA 1
ATOM 3384 C C . SER A 1 440 ? -27.112 1.779 12.480 1.00 91.44 440 SER A C 1
ATOM 3386 O O . SER A 1 440 ? -26.559 2.343 11.534 1.00 91.44 440 SER A O 1
ATOM 3388 N N . LYS A 1 441 ? -28.166 0.977 12.328 1.00 88.38 441 LYS A N 1
ATOM 3389 C CA . LYS A 1 441 ? -28.947 0.899 11.082 1.00 88.38 441 LYS A CA 1
ATOM 3390 C C . LYS A 1 441 ? -30.299 1.595 11.219 1.00 88.38 441 LYS A C 1
ATOM 3392 O O . LYS A 1 441 ? -31.014 1.723 10.229 1.00 88.38 441 LYS A O 1
ATOM 3397 N N . GLY A 1 442 ? -30.665 1.999 12.439 1.00 88.19 442 GLY A N 1
ATOM 3398 C CA . GLY A 1 442 ? -31.906 2.709 12.727 1.00 88.19 442 GLY A CA 1
ATOM 3399 C C . GLY A 1 442 ? -31.859 4.203 12.399 1.00 88.19 442 GLY A C 1
ATOM 3400 O O . GLY A 1 442 ? -32.912 4.787 12.154 1.00 88.19 442 GLY A O 1
ATOM 3401 N N . SER A 1 443 ? -30.673 4.819 12.370 1.00 93.31 443 SER A N 1
ATOM 3402 C CA . SER A 1 443 ? -30.500 6.242 12.057 1.00 93.31 443 SER A CA 1
ATOM 3403 C C . SER A 1 443 ? -30.002 6.477 10.621 1.00 93.31 443 SER A C 1
ATOM 3405 O O . SER A 1 443 ? -29.290 5.650 10.042 1.00 93.31 443 SER A O 1
ATOM 3407 N N . ASP A 1 444 ? -30.339 7.641 10.049 1.00 93.75 444 ASP A N 1
ATOM 3408 C CA . ASP A 1 444 ? -29.790 8.081 8.754 1.00 93.75 444 ASP A CA 1
ATOM 3409 C C . ASP A 1 444 ? -28.262 8.226 8.823 1.00 93.75 444 ASP A C 1
ATOM 3411 O O . ASP A 1 444 ? -27.539 7.719 7.963 1.00 93.75 444 ASP A O 1
ATOM 3415 N N . TYR A 1 445 ? -27.760 8.852 9.891 1.00 95.25 445 TYR A N 1
ATOM 3416 C CA . TYR A 1 445 ? -26.330 9.062 10.107 1.00 95.25 445 TYR A CA 1
ATOM 3417 C C . TYR A 1 445 ? -25.551 7.737 10.162 1.00 95.25 445 TYR A C 1
ATOM 3419 O O . TYR A 1 445 ? -24.581 7.557 9.421 1.00 95.25 445 TYR A O 1
ATOM 3427 N N . GLY A 1 446 ? -26.016 6.773 10.960 1.00 94.50 446 GLY A N 1
ATOM 3428 C CA . GLY A 1 446 ? -25.416 5.445 11.088 1.00 94.50 446 GLY A CA 1
ATOM 3429 C C . GLY A 1 446 ? -25.439 4.655 9.778 1.00 94.50 446 GLY A C 1
ATOM 3430 O O . GLY A 1 446 ? -24.416 4.092 9.377 1.00 94.50 446 GLY A O 1
ATOM 3431 N N . GLN A 1 447 ? -26.556 4.689 9.040 1.00 94.12 447 GLN A N 1
ATOM 3432 C CA . GLN A 1 447 ? -26.667 4.022 7.739 1.00 94.12 447 GLN A CA 1
ATOM 3433 C C . GLN A 1 447 ? -25.719 4.628 6.691 1.00 94.12 447 GLN A C 1
ATOM 3435 O O . GLN A 1 447 ? -25.115 3.899 5.897 1.00 94.12 447 GLN A O 1
ATOM 3440 N N . ARG A 1 448 ? -25.541 5.951 6.694 1.00 95.50 448 ARG A N 1
ATOM 3441 C CA . ARG A 1 448 ? -24.603 6.645 5.802 1.00 95.50 448 ARG A CA 1
ATOM 3442 C C . ARG A 1 448 ? -23.155 6.307 6.137 1.00 95.50 448 ARG A C 1
ATOM 3444 O O . ARG A 1 448 ? -22.381 6.023 5.224 1.00 95.50 448 ARG A O 1
ATOM 3451 N N . VAL A 1 449 ? -22.800 6.232 7.420 1.00 96.06 449 VAL A N 1
ATOM 3452 C CA . VAL A 1 449 ? -21.475 5.756 7.853 1.00 96.06 449 VAL A CA 1
ATOM 3453 C C . VAL A 1 449 ? -21.255 4.287 7.468 1.00 96.06 449 VAL A C 1
ATOM 3455 O O . VAL A 1 449 ? -20.174 3.938 6.993 1.00 96.06 449 VAL A O 1
ATOM 3458 N N . HIS A 1 450 ? -22.277 3.431 7.570 1.00 93.62 450 HIS A N 1
ATOM 3459 C CA . HIS A 1 450 ? -22.205 2.040 7.108 1.00 93.62 450 HIS A CA 1
ATOM 3460 C C . HIS A 1 450 ? -21.861 1.952 5.613 1.00 93.62 450 HIS A C 1
ATOM 3462 O O . HIS A 1 450 ? -20.921 1.252 5.232 1.00 93.62 450 HIS A O 1
ATOM 3468 N N . ASN A 1 451 ? -22.551 2.740 4.781 1.00 93.50 451 ASN A N 1
ATOM 3469 C CA . ASN A 1 451 ? -22.278 2.827 3.346 1.00 93.50 451 ASN A CA 1
ATOM 3470 C C . ASN A 1 451 ? -20.831 3.278 3.071 1.00 93.50 451 ASN A C 1
ATOM 3472 O O . ASN A 1 451 ? -20.157 2.712 2.210 1.00 93.50 451 ASN A O 1
ATOM 3476 N N . MET A 1 452 ? -20.325 4.274 3.811 1.00 94.12 452 MET A N 1
ATOM 3477 C CA . MET A 1 452 ? -18.939 4.740 3.666 1.00 94.12 452 MET A CA 1
ATOM 3478 C C . MET A 1 452 ? -17.926 3.640 3.988 1.00 94.12 452 MET A C 1
ATOM 3480 O O . MET A 1 452 ? -16.982 3.437 3.227 1.00 94.12 452 MET A O 1
ATOM 3484 N N . VAL A 1 453 ? -18.120 2.913 5.093 1.00 93.00 453 VAL A N 1
ATOM 3485 C CA . VAL A 1 453 ? -17.241 1.805 5.499 1.00 93.00 453 VAL A CA 1
ATOM 3486 C C . VAL A 1 453 ? -17.208 0.718 4.423 1.00 93.00 453 VAL A C 1
ATOM 3488 O O . VAL A 1 453 ? -16.131 0.238 4.060 1.00 93.00 453 VAL A O 1
ATOM 3491 N N . ASP A 1 454 ? -18.363 0.365 3.861 1.00 89.50 454 ASP A N 1
ATOM 3492 C CA . ASP A 1 454 ? -18.443 -0.627 2.789 1.00 89.50 454 ASP A CA 1
ATOM 3493 C C . ASP A 1 454 ? -17.768 -0.138 1.499 1.00 89.50 454 ASP A C 1
ATOM 3495 O O . ASP A 1 454 ? -17.010 -0.886 0.877 1.00 89.50 454 ASP A O 1
ATOM 3499 N N . GLN A 1 455 ? -17.920 1.138 1.137 1.00 87.31 455 GLN A N 1
ATOM 3500 C CA . GLN A 1 455 ? -17.194 1.733 0.010 1.00 87.31 455 GLN A CA 1
ATOM 3501 C C . GLN A 1 455 ? -15.673 1.717 0.226 1.00 87.31 455 GLN A C 1
ATOM 3503 O O . GLN A 1 455 ? -14.915 1.401 -0.696 1.00 87.31 455 GLN A O 1
ATOM 3508 N N . LEU A 1 456 ? -15.206 2.016 1.442 1.00 89.19 456 LEU A N 1
ATOM 3509 C CA . LEU A 1 456 ? -13.782 2.002 1.789 1.00 89.19 456 LEU A CA 1
ATOM 3510 C C . LEU A 1 456 ? -13.180 0.591 1.734 1.00 89.19 456 LEU A C 1
ATOM 3512 O O . LEU A 1 456 ? -12.017 0.441 1.343 1.00 89.19 456 LEU A O 1
ATOM 3516 N N . ARG A 1 457 ? -13.964 -0.447 2.053 1.00 86.81 457 ARG A N 1
ATOM 3517 C CA . ARG A 1 457 ? -13.578 -1.863 1.899 1.00 86.81 457 ARG A CA 1
ATOM 3518 C C . ARG A 1 457 ? -13.428 -2.281 0.434 1.00 86.81 457 ARG A C 1
ATOM 3520 O O . ARG A 1 457 ? -12.608 -3.147 0.130 1.00 86.81 457 ARG A O 1
ATOM 3527 N N . LEU A 1 458 ? -14.172 -1.651 -0.475 1.00 74.88 458 LEU A N 1
ATOM 3528 C CA . LEU A 1 458 ? -14.145 -1.956 -1.909 1.00 74.88 458 LEU A CA 1
ATOM 3529 C C . LEU A 1 458 ? -12.980 -1.295 -2.669 1.00 74.88 458 LEU A C 1
ATOM 3531 O O . LEU A 1 458 ? -12.685 -1.744 -3.773 1.00 74.88 458 LEU A O 1
ATOM 3535 N N . TYR A 1 459 ? -12.336 -0.269 -2.092 1.00 58.62 459 TYR A N 1
ATOM 3536 C CA . TYR A 1 459 ? -11.256 0.551 -2.677 1.00 58.62 459 TYR A CA 1
ATOM 3537 C C . TYR A 1 459 ? -11.361 0.722 -4.204 1.00 58.62 459 TYR A C 1
ATOM 3539 O O . TYR A 1 459 ? -10.559 0.197 -4.970 1.00 58.62 459 TYR A O 1
ATOM 3547 N N . SER A 1 460 ? 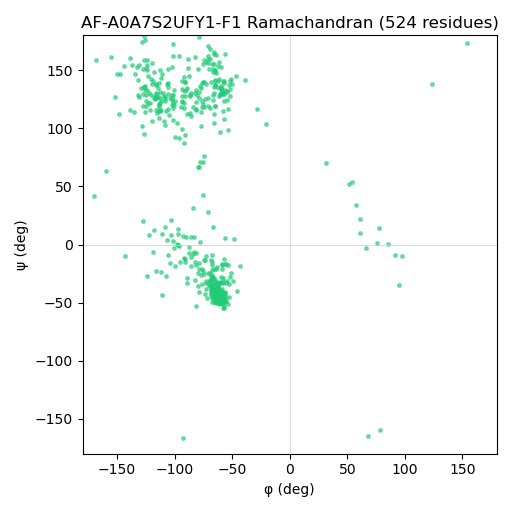-12.359 1.478 -4.667 1.00 49.72 460 SER A N 1
ATOM 3548 C CA . SER A 1 460 ? -12.291 2.093 -5.994 1.00 49.72 460 SER A CA 1
ATOM 3549 C C . SER A 1 460 ? -13.113 3.375 -6.053 1.00 49.72 460 SER A C 1
ATOM 3551 O O . SER A 1 460 ? -14.300 3.386 -5.733 1.00 49.72 460 SER A O 1
ATOM 3553 N N . SER A 1 461 ? -12.469 4.450 -6.501 1.00 35.16 461 SER A N 1
ATOM 3554 C CA . SER A 1 461 ? -13.105 5.642 -7.069 1.00 35.16 461 SER A CA 1
ATOM 3555 C C . SER A 1 461 ? -12.999 5.668 -8.603 1.00 35.16 461 SER A C 1
ATOM 3557 O O . SER A 1 461 ? -13.340 6.674 -9.220 1.00 35.16 461 SER A O 1
ATOM 3559 N N . LEU A 1 462 ? -12.526 4.584 -9.236 1.00 32.91 462 LEU A N 1
ATOM 3560 C CA . LEU A 1 462 ? -12.370 4.493 -10.687 1.00 32.91 462 LEU A CA 1
ATOM 3561 C C . LEU A 1 462 ? -13.342 3.475 -11.305 1.00 32.91 462 LEU A C 1
ATOM 3563 O O . LEU A 1 462 ? -13.333 2.297 -10.928 1.00 32.91 462 LEU A O 1
ATOM 3567 N N . PRO A 1 463 ? -14.130 3.894 -12.307 1.00 32.06 463 PRO A N 1
ATOM 3568 C CA . PRO A 1 463 ? -14.909 2.989 -13.129 1.00 32.06 463 PRO A CA 1
ATOM 3569 C C . PRO A 1 463 ? -13.980 2.310 -14.151 1.00 32.06 463 PRO A C 1
ATOM 3571 O O . PRO A 1 463 ? -13.573 2.919 -15.136 1.00 32.06 463 PRO A O 1
ATOM 3574 N N . SER A 1 464 ? -13.585 1.059 -13.911 1.00 35.81 464 SER A N 1
ATOM 3575 C CA . SER A 1 464 ? -12.833 0.247 -14.878 1.00 35.81 464 SER A CA 1
ATOM 3576 C C . SER A 1 464 ? -13.470 -1.128 -14.993 1.00 35.81 464 SER A C 1
ATOM 3578 O O . SER A 1 464 ? -13.705 -1.815 -14.003 1.00 35.81 464 SER A O 1
ATOM 3580 N N . SER A 1 465 ? -13.725 -1.516 -16.230 1.00 38.94 465 SER A N 1
ATOM 3581 C CA . SER A 1 465 ? -14.675 -2.539 -16.642 1.00 38.94 465 SER A CA 1
ATOM 3582 C C . SER A 1 465 ? -14.124 -3.906 -16.975 1.00 38.94 465 SER A C 1
ATOM 3584 O O . SER A 1 465 ? -14.874 -4.829 -17.284 1.00 38.94 465 SER A O 1
ATOM 3586 N N . THR A 1 466 ? -12.811 -4.063 -16.921 1.00 35.47 466 THR A N 1
ATOM 3587 C CA . THR A 1 466 ? -12.155 -5.312 -17.327 1.00 35.47 466 THR A CA 1
ATOM 3588 C C . THR A 1 466 ? -11.317 -5.940 -16.225 1.00 35.47 466 THR A C 1
ATOM 3590 O O . THR A 1 466 ? -10.639 -6.941 -16.444 1.00 35.47 466 THR A O 1
ATOM 3593 N N . THR A 1 467 ? -11.402 -5.409 -15.013 1.00 38.12 467 THR A N 1
ATOM 3594 C CA . THR A 1 467 ? -10.775 -5.981 -13.827 1.00 38.12 467 THR A CA 1
ATOM 3595 C C . THR A 1 467 ? -11.848 -6.153 -12.776 1.00 38.12 467 THR A C 1
ATOM 3597 O O . THR A 1 467 ? -12.387 -5.168 -12.284 1.00 38.12 467 THR A O 1
ATOM 3600 N N . SER A 1 468 ? -12.140 -7.413 -12.430 1.00 38.31 468 SER A N 1
ATOM 3601 C CA . SER A 1 468 ? -12.627 -7.784 -11.099 1.00 38.31 468 SER A CA 1
ATOM 3602 C C . SER A 1 468 ? -12.075 -6.778 -10.101 1.00 38.31 468 SER A C 1
ATOM 3604 O O . SER A 1 468 ? -10.851 -6.670 -10.030 1.00 38.31 468 SER A O 1
ATOM 3606 N N . ARG A 1 469 ? -12.966 -6.023 -9.441 1.00 45.03 469 ARG A N 1
ATOM 3607 C CA . ARG A 1 469 ? -12.687 -5.080 -8.348 1.00 45.03 469 ARG A CA 1
ATOM 3608 C C . ARG A 1 469 ? -11.336 -5.434 -7.724 1.00 45.03 469 ARG A C 1
ATOM 3610 O O . ARG A 1 469 ? -11.249 -6.477 -7.073 1.00 45.03 469 ARG A O 1
ATOM 3617 N N . VAL A 1 470 ? -10.274 -4.674 -8.012 1.00 49.56 470 VAL A N 1
ATOM 3618 C CA . VAL A 1 470 ? -8.966 -4.913 -7.381 1.00 49.56 470 VAL A CA 1
ATOM 3619 C C . VAL A 1 470 ? -9.120 -4.400 -5.960 1.00 49.56 470 VAL A C 1
ATOM 3621 O O . VAL A 1 470 ? -8.762 -3.273 -5.643 1.00 49.56 470 VAL A O 1
ATOM 3624 N N . GLY A 1 471 ? -9.802 -5.200 -5.145 1.00 61.12 471 GLY A N 1
ATOM 3625 C CA . GLY A 1 471 ? -10.020 -4.907 -3.748 1.00 61.12 471 GLY A CA 1
ATOM 3626 C C . GLY A 1 471 ? -8.683 -4.894 -3.023 1.00 61.12 471 GLY A C 1
ATOM 3627 O O . GLY A 1 471 ? -7.682 -5.435 -3.499 1.00 61.12 471 GLY A O 1
ATOM 3628 N N . ARG A 1 472 ? -8.687 -4.307 -1.831 1.00 79.75 472 ARG A N 1
ATOM 3629 C CA . ARG A 1 472 ? -7.600 -4.467 -0.859 1.00 79.75 472 ARG A CA 1
ATOM 3630 C C . ARG A 1 472 ? -7.231 -5.948 -0.736 1.00 79.75 472 ARG A C 1
ATOM 3632 O O . ARG A 1 472 ? -8.140 -6.775 -0.819 1.00 79.75 472 ARG A O 1
ATOM 3639 N N . PRO A 1 473 ? -5.958 -6.312 -0.528 1.00 78.44 473 PRO A N 1
ATOM 3640 C CA . PRO A 1 473 ? -5.573 -7.723 -0.473 1.00 78.44 473 PRO A CA 1
ATOM 3641 C C . PRO A 1 473 ? -6.141 -8.457 0.748 1.00 78.44 473 PRO A C 1
ATOM 3643 O O . PRO A 1 473 ? -6.241 -9.686 0.730 1.00 78.44 473 PRO A O 1
ATOM 3646 N N . THR A 1 474 ? -6.568 -7.698 1.759 1.00 84.50 474 THR A N 1
ATOM 3647 C CA . THR A 1 474 ? -7.303 -8.163 2.935 1.00 84.50 474 THR A CA 1
ATOM 3648 C C . THR A 1 474 ? -8.623 -7.412 3.100 1.00 84.50 474 THR A C 1
ATOM 3650 O O . THR A 1 474 ? -8.804 -6.306 2.587 1.00 84.50 474 THR A O 1
ATOM 3653 N N . PHE A 1 475 ? -9.561 -8.007 3.830 1.00 88.81 475 PHE A N 1
ATOM 3654 C CA . PHE A 1 475 ? -10.742 -7.344 4.354 1.00 88.81 475 PHE A CA 1
ATOM 3655 C C . PHE A 1 475 ? -10.339 -6.502 5.575 1.00 88.81 475 PHE A C 1
ATOM 3657 O O . PHE A 1 475 ? -9.932 -7.077 6.592 1.00 88.81 475 PHE A O 1
ATOM 3664 N N . PRO A 1 476 ? -10.439 -5.161 5.511 1.00 90.44 476 PRO A N 1
ATOM 3665 C CA . PRO A 1 476 ? -10.036 -4.327 6.628 1.00 90.44 476 PRO A CA 1
ATOM 3666 C C . PRO A 1 476 ? -11.100 -4.380 7.741 1.00 90.44 476 PRO A C 1
ATOM 3668 O O . PRO A 1 476 ? -12.279 -4.079 7.486 1.00 90.44 476 PRO A O 1
ATOM 3671 N N . PRO A 1 477 ? -10.724 -4.764 8.975 1.00 91.50 477 PRO A N 1
ATOM 3672 C CA . PRO A 1 477 ? -11.642 -4.746 10.105 1.00 91.50 477 PRO A CA 1
ATOM 3673 C C . PRO A 1 477 ? -12.011 -3.300 10.449 1.00 91.50 477 PRO A C 1
ATOM 3675 O O . PRO A 1 477 ? -11.200 -2.393 10.270 1.00 91.50 477 PRO A O 1
ATOM 3678 N N . LEU A 1 478 ? -13.235 -3.088 10.945 1.00 93.00 478 LEU A N 1
ATOM 3679 C CA . LEU A 1 478 ? -13.636 -1.806 11.528 1.00 93.00 478 LEU A CA 1
ATOM 3680 C C . LEU A 1 478 ? -13.419 -1.868 13.043 1.00 93.00 478 LEU A C 1
ATOM 3682 O O . LEU A 1 478 ? -14.026 -2.693 13.729 1.00 93.00 478 LEU A O 1
ATOM 3686 N N . LEU A 1 479 ? -12.547 -1.004 13.548 1.00 91.62 479 LEU A N 1
ATOM 3687 C CA . LEU A 1 479 ? -12.091 -0.968 14.931 1.00 91.62 479 LEU A CA 1
ATOM 3688 C C . LEU A 1 479 ? -12.589 0.313 15.602 1.00 91.62 479 LEU A C 1
ATOM 3690 O O . LEU A 1 479 ? -12.270 1.413 15.162 1.00 91.62 479 LEU A O 1
ATOM 3694 N N . LEU A 1 480 ? -13.372 0.180 16.672 1.00 92.12 480 LEU A N 1
ATOM 3695 C CA . LEU A 1 480 ? -13.856 1.326 17.446 1.00 92.12 480 LEU A CA 1
ATOM 3696 C C . LEU A 1 480 ? -12.789 1.815 18.427 1.00 92.12 480 LEU A C 1
ATOM 3698 O O . LEU A 1 480 ? -12.207 1.011 19.162 1.00 92.12 480 LEU A O 1
ATOM 3702 N N . VAL A 1 481 ? -12.593 3.134 18.443 1.00 91.69 481 VAL A N 1
ATOM 3703 C CA . VAL A 1 481 ? -11.781 3.881 19.405 1.00 91.69 481 VAL A CA 1
ATOM 3704 C C . VAL A 1 481 ? -12.646 4.995 19.993 1.00 91.69 481 VAL A C 1
ATOM 3706 O O . VAL A 1 481 ? -12.779 6.062 19.401 1.00 91.69 481 VAL A O 1
ATOM 3709 N N . ASP A 1 482 ? -13.254 4.738 21.153 1.00 91.31 482 ASP A N 1
ATOM 3710 C CA . ASP A 1 482 ? -14.056 5.724 21.893 1.00 91.31 482 ASP A CA 1
ATOM 3711 C C . ASP A 1 482 ? -13.207 6.354 23.003 1.00 91.31 482 ASP A C 1
ATOM 3713 O O . ASP A 1 482 ? -12.928 5.727 24.031 1.00 91.31 482 ASP A O 1
ATOM 3717 N N . LYS A 1 483 ? -12.763 7.599 22.794 1.00 90.31 483 LYS A N 1
ATOM 3718 C CA . LYS A 1 483 ? -11.839 8.286 23.707 1.00 90.31 483 LYS A CA 1
ATOM 3719 C C . LYS A 1 483 ? -12.449 8.568 25.078 1.00 90.31 483 LYS A C 1
ATOM 3721 O O . LYS A 1 483 ? -11.686 8.696 26.031 1.00 90.31 483 LYS A O 1
ATOM 3726 N N . ARG A 1 484 ? -13.781 8.591 25.213 1.00 85.94 484 ARG A N 1
ATOM 3727 C CA . ARG A 1 484 ? -14.471 8.730 26.512 1.00 85.94 484 ARG A CA 1
ATOM 3728 C C . ARG A 1 484 ? -14.182 7.580 27.464 1.00 85.94 484 ARG A C 1
ATOM 3730 O O . ARG A 1 484 ? -14.124 7.770 28.674 1.00 85.94 484 ARG A O 1
ATOM 3737 N N . SER A 1 485 ? -14.018 6.379 26.919 1.00 81.06 485 SER A N 1
ATOM 3738 C CA . SER A 1 485 ? -13.793 5.164 27.705 1.00 81.06 485 SER A CA 1
ATOM 3739 C C . SER A 1 485 ? -12.314 4.924 28.021 1.00 81.06 485 SER A C 1
ATOM 3741 O O . SER A 1 485 ? -11.988 4.022 28.792 1.00 81.06 485 SER A O 1
ATOM 3743 N N . ILE A 1 486 ? -11.410 5.727 27.449 1.00 80.25 486 ILE A N 1
ATOM 3744 C CA . ILE A 1 486 ? -9.964 5.616 27.645 1.00 80.25 486 ILE A CA 1
ATOM 3745 C C . ILE A 1 486 ? -9.547 6.598 28.743 1.00 80.25 486 ILE A C 1
ATOM 3747 O O . ILE A 1 486 ? -9.253 7.766 28.490 1.00 80.25 486 ILE A O 1
ATOM 3751 N N . GLY A 1 487 ? -9.530 6.111 29.985 1.00 70.25 487 GLY A N 1
ATOM 3752 C CA . GLY A 1 487 ? -8.971 6.847 31.119 1.00 70.25 487 GLY A CA 1
ATOM 3753 C C . GLY A 1 487 ? -7.440 6.989 31.043 1.00 70.25 487 GLY A C 1
ATOM 3754 O O . GLY A 1 487 ? -6.796 6.296 30.254 1.00 70.25 487 GLY A O 1
ATOM 3755 N N . PRO A 1 488 ? -6.829 7.836 31.894 1.00 67.06 488 PRO A N 1
ATOM 3756 C CA . PRO A 1 488 ? -5.381 8.083 31.896 1.00 67.06 488 PRO A CA 1
ATOM 3757 C C . PRO A 1 488 ? -4.535 6.822 32.142 1.00 67.06 488 PRO A C 1
ATOM 3759 O O . PRO A 1 488 ? -3.422 6.729 31.633 1.00 67.06 488 PRO A O 1
ATOM 3762 N N . ASP A 1 489 ? -5.081 5.840 32.864 1.00 65.44 489 ASP A N 1
ATOM 3763 C CA . ASP A 1 489 ? -4.406 4.575 33.184 1.00 65.44 489 ASP A CA 1
ATOM 3764 C C . ASP A 1 489 ? -4.780 3.424 32.227 1.00 65.44 489 ASP A C 1
ATOM 3766 O O . ASP A 1 489 ? -4.284 2.303 32.363 1.00 65.44 489 ASP A O 1
ATOM 3770 N N . VAL A 1 490 ? -5.659 3.669 31.247 1.00 69.75 490 VAL A N 1
ATOM 3771 C CA . VAL A 1 490 ? -6.151 2.639 30.323 1.00 69.75 490 VAL A CA 1
ATOM 3772 C C . VAL A 1 490 ? -5.275 2.598 29.076 1.00 69.75 490 VAL A C 1
ATOM 3774 O O . VAL A 1 490 ? -5.213 3.545 28.297 1.00 69.75 490 VAL A O 1
ATOM 3777 N N . THR A 1 491 ? -4.611 1.464 28.851 1.00 70.00 491 THR A N 1
ATOM 3778 C CA . THR A 1 491 ? -3.857 1.235 27.612 1.00 70.00 491 THR A CA 1
ATOM 3779 C C . THR A 1 491 ? -4.786 0.673 26.537 1.00 70.00 491 THR A C 1
ATOM 3781 O O . THR A 1 491 ? -5.232 -0.467 26.648 1.00 70.00 491 THR A O 1
ATOM 3784 N N . ASP A 1 492 ? -5.034 1.444 25.479 1.00 78.81 492 ASP A N 1
ATOM 3785 C CA . ASP A 1 492 ? -5.707 0.972 24.265 1.00 78.81 492 ASP A CA 1
ATOM 3786 C C . ASP A 1 492 ? -4.723 0.953 23.088 1.00 78.81 492 ASP A C 1
ATOM 3788 O O . ASP A 1 492 ? -4.212 1.991 22.656 1.00 78.81 492 ASP A O 1
ATOM 3792 N N . TRP A 1 493 ? -4.451 -0.243 22.565 1.00 80.06 493 TRP A N 1
ATOM 3793 C CA . TRP A 1 493 ? -3.530 -0.421 21.447 1.00 80.06 493 TRP A CA 1
ATOM 3794 C C . TRP A 1 493 ? -4.052 0.240 20.167 1.00 80.06 493 TRP A C 1
ATOM 3796 O O . TRP A 1 493 ? -3.238 0.720 19.383 1.00 80.06 493 TRP A O 1
ATOM 3806 N N . LYS A 1 494 ? -5.379 0.326 19.979 1.00 86.25 494 LYS A N 1
ATOM 3807 C CA . LYS A 1 494 ? -5.995 0.946 18.797 1.00 86.25 494 LYS A CA 1
ATOM 3808 C C . LYS A 1 494 ? -5.730 2.448 18.798 1.00 86.25 494 LYS A C 1
ATOM 3810 O O . LYS A 1 494 ? -5.190 2.982 17.832 1.00 86.25 494 LYS A O 1
ATOM 3815 N N . ASN A 1 495 ? -5.998 3.118 19.920 1.00 87.19 495 ASN A N 1
ATOM 3816 C CA . ASN A 1 495 ? -5.612 4.515 20.116 1.00 87.19 495 ASN A CA 1
ATOM 3817 C C . ASN A 1 495 ? -4.091 4.735 19.980 1.00 87.19 495 ASN A C 1
ATOM 3819 O O . ASN A 1 495 ? -3.670 5.716 19.368 1.00 87.19 495 ASN A O 1
ATOM 3823 N N . ASN A 1 496 ? -3.251 3.843 20.517 1.00 84.44 496 ASN A N 1
ATOM 3824 C CA . ASN A 1 496 ? -1.797 3.960 20.353 1.00 84.44 496 ASN A CA 1
ATOM 3825 C C . ASN A 1 496 ? -1.384 3.836 18.879 1.00 84.44 496 ASN A C 1
ATOM 3827 O O . ASN A 1 496 ? -0.599 4.648 18.397 1.00 84.44 496 ASN A O 1
ATOM 3831 N N . HIS A 1 497 ? -1.959 2.887 18.138 1.00 86.69 497 HIS A N 1
ATOM 3832 C CA . HIS A 1 497 ? -1.719 2.726 16.704 1.00 86.69 497 HIS A CA 1
ATOM 3833 C C . HIS A 1 497 ? -2.096 3.990 15.927 1.00 86.69 497 HIS A C 1
ATOM 3835 O O . HIS A 1 497 ? -1.286 4.489 15.148 1.00 86.69 497 HIS A O 1
ATOM 3841 N N . ILE A 1 498 ? -3.257 4.590 16.211 1.00 90.69 498 ILE A N 1
ATOM 3842 C CA . ILE A 1 498 ? -3.671 5.858 15.590 1.00 90.69 498 ILE A CA 1
ATOM 3843 C C . ILE A 1 498 ? -2.629 6.959 15.832 1.00 90.69 498 ILE A C 1
ATOM 3845 O O . ILE A 1 498 ? -2.136 7.568 14.882 1.00 90.69 498 ILE A O 1
ATOM 3849 N N . ASN A 1 499 ? -2.245 7.187 17.089 1.00 87.31 499 ASN A N 1
ATOM 3850 C CA . ASN A 1 499 ? -1.322 8.269 17.447 1.00 87.31 499 ASN A CA 1
ATOM 3851 C C . ASN A 1 499 ? 0.097 8.059 16.896 1.00 87.31 499 ASN A C 1
ATOM 3853 O O . ASN A 1 499 ? 0.830 9.018 16.656 1.00 87.31 499 ASN A O 1
ATOM 3857 N N . GLU A 1 500 ? 0.518 6.809 16.713 1.00 80.38 500 GLU A N 1
ATOM 3858 C CA . GLU A 1 500 ? 1.916 6.494 16.429 1.00 80.38 500 GLU A CA 1
ATOM 3859 C C . GLU A 1 500 ? 2.220 6.050 15.011 1.00 80.38 500 GLU A C 1
ATOM 3861 O O . GLU A 1 500 ? 3.371 6.181 14.572 1.00 80.38 500 GLU A O 1
ATOM 3866 N N . VAL A 1 501 ? 1.225 5.469 14.350 1.00 86.12 501 VAL A N 1
ATOM 3867 C CA . VAL A 1 501 ? 1.303 4.940 12.993 1.00 86.12 501 VAL A CA 1
ATOM 3868 C C . VAL A 1 501 ? 0.466 5.800 12.067 1.00 86.12 501 VAL A C 1
ATOM 3870 O O . VAL A 1 501 ? 0.946 6.136 10.986 1.00 86.12 501 VAL A O 1
ATOM 3873 N N . CYS A 1 502 ? -0.746 6.192 12.478 1.00 91.94 502 CYS A N 1
ATOM 3874 C CA . CYS A 1 502 ? -1.639 6.869 11.550 1.00 91.94 502 CYS A CA 1
ATOM 3875 C C . CYS A 1 502 ? -1.314 8.360 11.358 1.00 91.94 502 CYS A C 1
ATOM 3877 O O . CYS A 1 502 ? -1.423 8.857 10.241 1.00 91.94 502 CYS A O 1
ATOM 3879 N N . MET A 1 503 ? -0.877 9.068 12.404 1.00 93.56 503 MET A N 1
ATOM 3880 C CA . MET A 1 503 ? -0.564 10.509 12.351 1.00 93.56 503 MET A CA 1
ATOM 3881 C C . MET A 1 503 ? 0.818 10.798 11.730 1.00 93.56 503 MET A C 1
ATOM 3883 O O . MET A 1 503 ? 1.766 11.217 12.399 1.00 93.56 503 MET A O 1
ATOM 3887 N N . VAL A 1 504 ? 0.969 10.505 10.436 1.00 93.25 504 VAL A N 1
ATOM 3888 C CA . VAL A 1 504 ? 2.262 10.543 9.725 1.00 93.25 504 VAL A CA 1
ATOM 3889 C C . VAL A 1 504 ? 2.764 11.949 9.387 1.00 93.25 504 VAL A C 1
ATOM 3891 O O . VAL A 1 504 ? 3.971 12.118 9.171 1.00 93.25 504 VAL A O 1
ATOM 3894 N N . ASP A 1 505 ? 1.890 12.957 9.347 1.00 94.94 505 ASP A N 1
ATOM 3895 C CA . ASP A 1 505 ? 2.293 14.336 9.036 1.00 94.94 505 ASP A CA 1
ATOM 3896 C C . ASP A 1 505 ? 3.036 14.982 10.225 1.00 94.94 505 ASP A C 1
ATOM 3898 O O . ASP A 1 505 ? 3.913 15.835 10.028 1.00 94.94 505 ASP A O 1
ATOM 3902 N N . ASP A 1 506 ? 2.773 14.498 11.443 1.00 92.62 506 ASP A N 1
ATOM 3903 C CA . ASP A 1 506 ? 3.358 14.993 12.688 1.00 92.62 506 ASP A CA 1
ATOM 3904 C C . ASP A 1 506 ? 4.809 14.548 12.890 1.00 92.62 506 ASP A C 1
ATOM 3906 O O . ASP A 1 506 ? 5.272 13.520 12.382 1.00 92.62 506 ASP A O 1
ATOM 3910 N N . ALA A 1 507 ? 5.554 15.326 13.673 1.00 90.69 507 ALA A N 1
ATOM 3911 C CA . ALA A 1 507 ? 6.886 14.933 14.108 1.00 90.69 507 ALA A CA 1
ATOM 3912 C C . ALA A 1 507 ? 6.830 13.723 15.059 1.00 90.69 507 ALA A C 1
ATOM 3914 O O . ALA A 1 507 ? 5.876 13.506 15.806 1.00 90.69 507 ALA A O 1
ATOM 3915 N N . SER A 1 508 ? 7.892 12.928 15.038 1.00 82.12 508 SER A N 1
ATOM 3916 C CA . SER A 1 508 ? 8.134 11.831 15.975 1.00 82.12 508 SER A CA 1
ATOM 3917 C C . SER A 1 508 ? 9.535 11.980 16.571 1.00 82.12 508 SER A C 1
ATOM 3919 O O . SER A 1 508 ? 10.300 12.836 16.132 1.00 82.12 508 SER A O 1
ATOM 3921 N N . ASN A 1 509 ? 9.897 11.137 17.540 1.00 71.69 509 ASN A N 1
ATOM 3922 C CA . ASN A 1 509 ? 11.196 11.224 18.220 1.00 71.69 509 ASN A CA 1
ATOM 3923 C C . ASN A 1 509 ? 12.406 11.200 17.262 1.00 71.69 509 ASN A C 1
ATOM 3925 O O . ASN A 1 509 ? 13.421 11.820 17.563 1.00 71.69 509 ASN A O 1
ATOM 3929 N N . GLU A 1 510 ? 12.308 10.503 16.125 1.00 78.25 510 GLU A N 1
ATOM 3930 C CA . GLU A 1 510 ? 13.420 10.352 15.171 1.00 78.25 510 GLU A CA 1
ATOM 3931 C C . GLU A 1 510 ? 13.162 10.978 13.792 1.00 78.25 510 GLU A C 1
ATOM 3933 O O . GLU A 1 510 ? 14.108 11.291 13.066 1.00 78.25 510 GLU A O 1
ATOM 3938 N N . ASP A 1 511 ? 11.896 11.171 13.413 1.00 87.06 511 ASP A N 1
ATOM 3939 C CA . ASP A 1 511 ? 11.519 11.712 12.106 1.00 87.06 511 ASP A CA 1
ATOM 3940 C C . ASP A 1 511 ? 10.795 13.054 12.226 1.00 87.06 511 ASP A C 1
ATOM 3942 O O . ASP A 1 511 ? 9.877 13.227 13.028 1.00 87.06 511 ASP A O 1
ATOM 3946 N N . ARG A 1 512 ? 11.177 13.980 11.345 1.00 91.75 512 ARG A N 1
ATOM 3947 C CA . ARG A 1 512 ? 10.637 15.341 11.238 1.00 91.75 512 ARG A CA 1
ATOM 3948 C C . ARG A 1 512 ? 9.171 15.361 10.799 1.00 91.75 512 ARG A C 1
ATOM 3950 O O . ARG A 1 512 ? 8.715 14.453 10.098 1.00 91.75 512 ARG A O 1
ATOM 3957 N N . GLY A 1 513 ? 8.452 16.426 11.152 1.00 93.69 513 GLY A N 1
ATOM 3958 C CA . GLY A 1 513 ? 7.133 16.718 10.577 1.00 93.69 513 GLY A CA 1
ATOM 3959 C C . GLY A 1 513 ? 7.222 17.049 9.081 1.00 93.69 513 GLY A C 1
ATOM 3960 O O . GLY A 1 513 ? 8.307 17.328 8.562 1.00 93.69 513 GLY A O 1
ATOM 3961 N N . TYR A 1 514 ? 6.091 17.045 8.373 1.00 94.56 514 TYR A N 1
ATOM 3962 C CA . TYR A 1 514 ? 6.081 17.216 6.912 1.00 94.56 514 TYR A CA 1
ATOM 3963 C C . TYR A 1 514 ? 6.733 18.519 6.427 1.00 94.56 514 TYR A C 1
ATOM 3965 O O . TYR A 1 514 ? 7.573 18.508 5.524 1.00 94.56 514 TYR A O 1
ATOM 3973 N N . VAL A 1 515 ? 6.421 19.644 7.072 1.00 94.31 515 VAL A N 1
ATOM 3974 C CA . VAL A 1 515 ? 6.978 20.959 6.707 1.00 94.31 515 VAL A CA 1
ATOM 3975 C C . VAL A 1 515 ? 8.500 20.990 6.886 1.00 94.31 515 VAL A C 1
ATOM 3977 O O . VAL A 1 515 ? 9.242 21.435 6.009 1.00 94.31 515 VAL A O 1
ATOM 3980 N N . GLU A 1 516 ? 8.993 20.467 8.006 1.00 95.62 516 GLU A N 1
ATOM 3981 C CA . GLU A 1 516 ? 10.426 20.381 8.292 1.00 95.62 516 GLU A CA 1
ATOM 3982 C C . GLU A 1 516 ? 11.156 19.427 7.339 1.00 95.62 516 GLU A C 1
ATOM 3984 O O . GLU A 1 516 ? 12.300 19.691 6.947 1.00 95.62 516 GLU A O 1
ATOM 3989 N N . PHE A 1 517 ? 10.499 18.331 6.948 1.00 96.06 517 PHE A N 1
ATOM 3990 C CA . PHE A 1 517 ? 11.000 17.397 5.949 1.00 96.06 517 PHE A CA 1
ATOM 3991 C C . PHE A 1 517 ? 11.162 18.078 4.584 1.00 96.06 517 PHE A C 1
ATOM 3993 O O . PHE A 1 517 ? 12.232 17.972 3.986 1.00 96.06 517 PHE A O 1
ATOM 4000 N N . LEU A 1 518 ? 10.170 18.847 4.122 1.00 96.12 518 LEU A N 1
ATOM 4001 C CA . LEU A 1 518 ? 10.274 19.615 2.874 1.00 96.12 518 LEU A CA 1
ATOM 4002 C C . LEU A 1 518 ? 11.413 20.639 2.917 1.00 96.12 518 LEU A C 1
ATOM 4004 O O . LEU A 1 518 ? 12.188 20.741 1.965 1.00 96.12 518 LEU A O 1
ATOM 4008 N N . CYS A 1 519 ? 11.567 21.356 4.033 1.00 95.38 519 CYS A N 1
ATOM 4009 C CA . CYS A 1 519 ? 12.681 22.285 4.230 1.00 95.38 519 CYS A CA 1
ATOM 4010 C C . CYS A 1 519 ? 14.042 21.577 4.150 1.00 95.38 519 CYS A C 1
ATOM 4012 O O . CYS A 1 519 ? 14.997 22.108 3.583 1.00 95.38 519 CYS A O 1
ATOM 4014 N N . ALA A 1 520 ? 14.147 20.374 4.715 1.00 95.12 520 ALA A N 1
ATOM 4015 C CA . ALA A 1 520 ? 15.358 19.566 4.652 1.00 95.12 520 ALA A CA 1
ATOM 4016 C C . ALA A 1 520 ? 15.657 19.069 3.238 1.00 95.12 520 ALA A C 1
ATOM 4018 O O . ALA A 1 520 ? 16.781 19.217 2.768 1.00 95.12 520 ALA A O 1
ATOM 4019 N N . LEU A 1 521 ? 14.640 18.546 2.556 1.00 95.12 521 LEU A N 1
ATOM 4020 C CA . LEU A 1 521 ? 14.726 18.088 1.176 1.00 95.12 521 LEU A CA 1
ATOM 4021 C C . LEU A 1 521 ? 15.168 19.226 0.250 1.00 95.12 521 LEU A C 1
ATOM 4023 O O . LEU A 1 521 ? 16.063 19.048 -0.571 1.00 95.12 521 LEU A O 1
ATOM 4027 N N . HIS A 1 522 ? 14.606 20.425 0.428 1.00 95.12 522 HIS A N 1
ATOM 4028 C CA . HIS A 1 522 ? 15.005 21.604 -0.339 1.00 95.12 522 HIS A CA 1
ATOM 4029 C C . HIS A 1 522 ? 16.464 21.994 -0.094 1.00 95.12 522 HIS A C 1
ATOM 4031 O O . HIS A 1 522 ? 17.157 22.340 -1.048 1.00 95.12 522 HIS A O 1
ATOM 4037 N N . ARG A 1 523 ? 16.954 21.893 1.150 1.00 94.12 523 ARG A N 1
ATOM 4038 C CA . ARG A 1 523 ? 18.379 22.100 1.462 1.00 94.12 523 ARG A CA 1
ATOM 4039 C C . ARG A 1 523 ? 19.286 21.064 0.799 1.00 94.12 523 ARG A C 1
ATOM 4041 O O . ARG A 1 523 ? 20.387 21.431 0.432 1.00 94.12 523 ARG A O 1
ATOM 4048 N N . SER A 1 524 ? 18.839 19.819 0.644 1.00 93.31 524 SER A N 1
ATOM 4049 C CA . SER A 1 524 ? 19.612 18.754 -0.012 1.00 93.31 524 SER A CA 1
ATOM 4050 C C . SER A 1 524 ? 19.598 18.818 -1.544 1.00 93.31 524 SER A C 1
ATOM 4052 O O . SER A 1 524 ? 20.451 18.208 -2.179 1.00 93.31 524 SER A O 1
ATOM 4054 N N . ILE A 1 525 ? 18.613 19.497 -2.142 1.00 90.81 525 ILE A N 1
ATOM 4055 C CA . ILE A 1 525 ? 18.519 19.702 -3.600 1.00 90.81 525 ILE A CA 1
ATOM 4056 C C . ILE A 1 525 ? 19.387 20.882 -4.066 1.00 90.81 525 ILE A C 1
ATOM 4058 O O . ILE A 1 525 ? 19.820 20.895 -5.220 1.00 90.81 525 ILE A O 1
ATOM 4062 N N . LYS A 1 526 ? 19.571 21.887 -3.201 1.00 81.06 526 LYS A N 1
ATOM 4063 C CA . LYS A 1 526 ? 20.500 23.003 -3.425 1.00 81.06 526 LYS A CA 1
ATOM 4064 C C . LYS A 1 526 ? 21.936 22.508 -3.384 1.00 81.06 526 LYS A C 1
ATOM 4066 O O . LYS A 1 526 ? 22.707 22.996 -4.239 1.00 81.06 526 LYS A O 1
#

Solvent-accessible surface area (backbone atoms only — not comparable to full-atom values): 29357 Å² total; per-residue (Å²): 106,76,64,55,53,51,51,45,51,48,40,54,50,51,18,51,54,31,30,75,69,47,36,65,41,70,48,80,47,79,41,64,59,46,59,103,62,74,78,88,75,56,35,55,52,56,39,47,29,7,35,36,5,43,35,46,67,44,80,44,66,28,70,87,41,56,55,85,75,44,63,36,47,61,60,36,50,61,49,36,53,49,52,46,51,49,47,71,74,68,56,69,49,26,36,65,23,38,41,38,61,48,56,37,80,28,43,39,64,71,44,63,49,35,92,78,38,70,29,47,78,47,72,54,82,89,83,51,94,48,55,36,38,40,24,16,38,44,44,78,71,67,56,84,48,72,43,70,42,73,37,93,88,38,67,69,82,55,66,49,97,87,69,45,72,62,77,45,71,46,40,40,38,40,39,36,38,25,27,37,88,85,74,46,80,45,74,51,74,50,76,48,79,44,76,60,69,97,46,64,56,55,48,51,69,66,43,57,51,35,60,50,46,26,52,50,51,19,49,35,53,47,40,48,77,72,38,93,53,95,56,21,56,60,52,26,44,50,48,49,45,50,50,52,36,53,53,46,33,47,47,32,70,65,33,78,59,54,78,50,67,87,91,57,85,77,68,53,82,54,47,63,58,49,66,59,49,40,53,17,44,35,55,16,72,64,45,41,81,58,71,74,85,56,95,79,75,68,86,85,69,78,82,55,75,49,72,43,58,27,31,50,46,42,52,53,45,58,49,40,35,46,86,44,38,55,32,61,31,50,34,51,26,28,61,56,64,71,72,56,94,58,41,24,36,80,43,63,58,75,81,77,84,72,95,64,97,70,81,96,71,80,50,76,64,56,52,45,36,51,58,34,49,39,50,69,43,49,39,71,58,73,71,52,68,32,30,72,92,70,59,50,54,54,32,31,33,42,37,34,47,63,64,41,33,34,43,39,35,27,59,63,39,54,67,67,65,47,57,37,35,39,35,83,41,76,60,98,89,57,96,63,95,55,44,26,27,39,75,17,76,89,32,72,65,8,40,21,51,52,40,36,53,54,43,62,56,46,52,70,96,68,63,59,51,88,52,72,76,59,40,52,98,60,70,48,41,64,42,52,38,56,41,68,60,52,50,98,88,53,88,52,68,66,58,49,44,45,68,70,56,39,29,52,47,41,63,54,100,87,46,67,23,53,71,58,42,52,55,50,48,47,63,72,47,105